Protein AF-A0A1T3CTQ3-F1 (afdb_monomer)

Solvent-accessible surface area (backbone atoms only — not comparable to full-atom values): 23761 Å² total; per-residue (Å²): 130,78,81,72,56,70,79,65,63,74,86,62,60,72,71,59,50,49,34,47,50,25,40,52,52,18,45,49,49,61,48,54,61,49,66,77,73,59,83,94,60,92,68,54,88,71,46,54,59,54,56,43,51,60,68,65,69,74,78,59,63,72,21,53,54,30,36,53,59,25,58,77,50,57,86,75,56,62,93,43,74,68,42,28,51,45,26,40,49,53,12,49,45,27,27,57,57,55,32,58,72,65,11,47,59,25,38,38,53,17,25,46,44,48,45,56,50,54,77,74,42,88,84,63,97,47,92,85,40,71,66,48,58,51,51,46,52,49,49,58,50,44,40,49,55,52,49,62,48,27,80,74,66,77,50,79,82,61,55,46,77,77,56,86,64,99,60,96,67,75,78,80,62,74,74,77,76,56,89,66,85,86,81,94,80,80,92,84,84,86,90,85,70,90,74,72,56,71,69,57,54,51,51,51,52,49,54,51,46,52,52,53,50,52,52,50,57,52,46,59,60,48,48,56,49,42,63,66,61,54,71,71,34,68,72,56,49,67,75,38,50,70,58,48,53,55,48,30,55,51,48,48,52,50,53,52,52,55,55,73,71,44,55,82,93,46,46,61,50,90,85,85,42,44,89,47,72,70,20,32,51,51,52,52,53,52,48,53,49,49,26,57,51,21,41,66,40,32,52,48,62,70,73,51,60,85,83,43,96,58,36,82,74,36,45,64,48,18,44,47,22,49,52,37,24,54,48,44,40,67,58,62,66,53,90,68,79,49,65,57,42,53,57,45,52,53,51,35,53,49,25,45,50,52,51,52,52,33,56,69,71,33,87,92,45,78,62,87,65,46,68,60,52,44,53,50,46,52,52,56,52,60,45,53,28,83,70,30,78,74,61,52,60,55,51,62,54,53,53,52,50,49,57,51,54,54,58,79,75,108

InterPro domains:
  IPR007219 Xylanolytic transcriptional activator, regulatory domain [PF04082] (27-142)

pLDDT: mean 79.83, std 17.97, range [31.44, 97.94]

Mean predicted aligned error: 9.78 Å

Sequence (410 aa):
MLLNFWSFLNGQPMQIRLILTMLACALANTVKQVGESFEYSNPSPGSYNQILYDASGMNCIPGDAFYLAAKKRLGLLDVTLTSVQCFFLAGLYEVCRLRPTNAWVHYSQACSRLQFILSHRNVRDDSLDTEFHVLERLYFSCCRT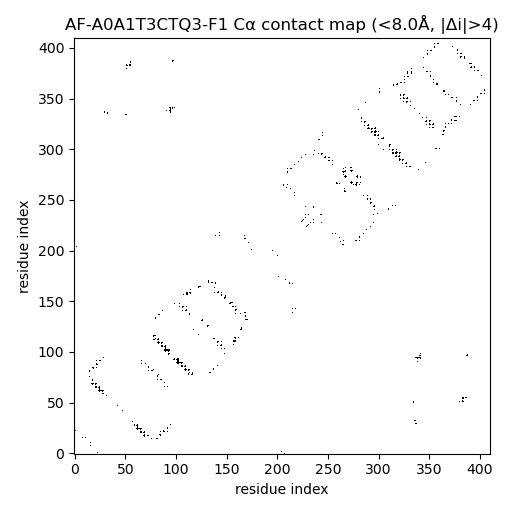ERDLREELDLPPAGITSLHFPREFPSLPSWTSFHGSVNENSSNTNSNWQILPSSVIQQQEEHSWYYYLACIALRKKADSINDLLYEPGEHVWLANIEHVMAQAILQEHELDQWRTILPKTLEFDADDGAPEDLAFILECRQLQWRQISYRPLLYYVLHKPDTDPYFDRVLPLAQKCLQYCALTIKRLTRPHYYEATWFSYRAISTATLLILAAQLRGPLLYVHNWQALVSLSLRVLAARTARAAYIDQARPVLETLLKHVTKDHE

Nearest PDB structures (foldseek):
  6rm7-assembly1_A-2  TM=2.698E-01  e=3.248E+00  Homo sapiens
  6rl4-assembly1_A-2  TM=2.763E-01  e=4.366E+00  Homo sapiens
  7ors-assembly1_A-2  TM=3.032E-01  e=5.393E+00  Homo sapiens
  7biy-assembly1_A  TM=2.641E-01  e=4.555E+00  Homo sapiens
  8arr-assembly1_A  TM=2.474E-01  e=6.122E+00  Homo sapiens

Foldseek 3Di:
DLLPLPVPLPPDDPLLNLLLVLLSQLVVLLVVVQVVLDDDDDDDPVVLVVSLQVLLPDDSPSSVVSLVVSVVCLVVDDLDLSNLVSLQSNLQSCLLLVNNVSSLVSLLVSLLSLVVVVVPDPDDPDVPDPVNLSSQLSLLSSVLSQVVSCVPPVDDRSCSVVDDHPDLFRDDDCVVVPPDDDDPDDDDDDDDDPDDPPVVSSVVVVLVVLLSRLSSVLSVLLVVLCVPPPVVDLVVCVVPVVVLLVQLVVSLVVLVVSQVPRPPSLHADPVVGDPDDSNLVSSLSSLLSNLSSLVSLLVCQLPDDCPDPCNVVSLVSNLSSLVSLLVLLVSLSPDDRGSCVSVSLVSNLVSLVSLLSQLVSHDSHDDPPNVVSLVSSLVSLVSCCSSPVVSVVSNVVSVVSSVVSVVVVD

Secondary structure (DSSP, 8-state):
--GGGTGGGSSS-HHHHHHHHHHHHHHHHHHHHHHTT-------TTHHHHHHHHTT----HHHHHHHHHHHHHHTT--SSHHHHHHHHHHHHHHHHTT-HHHHHHHHHHHHHHHHHHHHHS-----TT-HHHHHHHHHHHHHHHHHHHHHHHHTPPP-SGGGSPPS-SSPPPPGGGG--S----------SSS----HHHHHHHHHHHHHHHHHHHHHHHHHHHHHHHHTSS-HHHHHTTHHHHHHHHHHHHHHHHHHHHTS-GGG--BTTTB-SSHHHHHHHHHHHHHHHHHHHHHHHHHHHS-TTSTTHHHHHHHHHHHHHHHHHHHHHHTS---STTHHHHHHHHHHHHHHHHHHHHH-TTS--TTHHHHHHHHHHHHHHHGGG-TTGGGHHHHHHHHHHHHHHTT-

Structure (mmCIF, N/CA/C/O backbone):
data_AF-A0A1T3CTQ3-F1
#
_entry.id   AF-A0A1T3CTQ3-F1
#
loop_
_atom_site.group_PDB
_atom_site.id
_atom_site.type_symbol
_atom_site.label_atom_id
_atom_site.label_alt_id
_atom_site.label_comp_id
_atom_site.label_asym_id
_atom_site.label_entity_id
_atom_site.label_seq_id
_atom_site.pdbx_PDB_ins_code
_atom_site.Cartn_x
_atom_site.Cartn_y
_atom_site.Cartn_z
_atom_site.occupancy
_atom_site.B_iso_or_equiv
_atom_site.auth_seq_id
_atom_site.auth_comp_id
_atom_site.auth_asym_id
_atom_site.auth_atom_id
_atom_site.pdbx_PDB_model_num
ATOM 1 N N . MET A 1 1 ? 13.578 7.570 -10.257 1.00 31.44 1 MET A N 1
ATOM 2 C CA . MET A 1 1 ? 13.568 6.554 -11.344 1.00 31.44 1 MET A CA 1
ATOM 3 C C . MET A 1 1 ? 13.589 7.163 -12.758 1.00 31.44 1 MET A C 1
ATOM 5 O O . MET A 1 1 ? 14.104 6.513 -13.654 1.00 31.44 1 MET A O 1
ATOM 9 N N . LEU A 1 2 ? 13.103 8.397 -12.976 1.00 31.91 2 LEU A N 1
ATOM 10 C CA . LEU A 1 2 ? 13.045 9.034 -14.308 1.00 31.91 2 LEU A CA 1
ATOM 11 C C . LEU A 1 2 ? 14.339 9.743 -14.776 1.00 31.91 2 LEU A C 1
ATOM 13 O O . LEU A 1 2 ? 14.434 10.069 -15.951 1.00 31.91 2 LEU A O 1
ATOM 17 N N . LEU A 1 3 ? 15.335 9.973 -13.909 1.00 34.88 3 LEU A N 1
ATOM 18 C CA . LEU A 1 3 ? 16.540 10.754 -14.262 1.00 34.88 3 LEU A CA 1
ATOM 19 C C . LEU A 1 3 ? 17.653 9.934 -14.944 1.00 34.88 3 LEU A C 1
ATOM 21 O O . LEU A 1 3 ? 18.326 10.436 -15.836 1.00 34.88 3 LEU A O 1
ATOM 25 N N . ASN A 1 4 ? 17.727 8.624 -14.687 1.00 36.94 4 ASN A N 1
ATOM 26 C CA . ASN A 1 4 ? 18.652 7.706 -15.371 1.00 36.94 4 ASN A CA 1
ATOM 27 C C . ASN A 1 4 ? 18.228 7.353 -16.817 1.00 36.94 4 ASN A C 1
ATOM 29 O O . ASN A 1 4 ? 18.701 6.373 -17.371 1.00 36.94 4 ASN A O 1
ATOM 33 N N . PHE A 1 5 ? 17.308 8.091 -17.446 1.00 41.53 5 PHE A N 1
ATOM 34 C CA . PHE A 1 5 ? 16.704 7.705 -18.731 1.00 41.53 5 PHE A CA 1
ATOM 35 C C . PHE A 1 5 ? 17.633 7.891 -19.942 1.00 41.53 5 PHE A C 1
ATOM 37 O O . PHE A 1 5 ? 17.505 7.184 -20.939 1.00 41.53 5 PHE A O 1
ATOM 44 N N . TRP A 1 6 ? 18.569 8.842 -19.869 1.00 37.41 6 TRP A N 1
ATOM 45 C CA . TRP A 1 6 ? 19.327 9.301 -21.038 1.00 37.41 6 TRP A CA 1
ATOM 46 C C . TRP A 1 6 ? 20.573 8.465 -21.350 1.00 37.41 6 TRP A C 1
ATOM 48 O O . TRP A 1 6 ? 20.892 8.281 -22.524 1.00 37.41 6 TRP A O 1
ATOM 58 N N . SER A 1 7 ? 21.238 7.887 -20.345 1.00 39.03 7 SER A N 1
ATOM 59 C CA . SER A 1 7 ? 22.427 7.043 -20.556 1.00 39.03 7 SER A CA 1
ATOM 60 C C . SER A 1 7 ? 22.100 5.695 -21.217 1.00 39.03 7 SER A C 1
ATOM 62 O O . SER A 1 7 ? 22.927 5.145 -21.940 1.00 39.03 7 SER A O 1
ATOM 64 N N . PHE A 1 8 ? 20.867 5.199 -21.057 1.00 44.62 8 PHE A N 1
ATOM 65 C CA . PHE A 1 8 ? 20.397 3.922 -21.615 1.00 44.62 8 PHE A CA 1
ATOM 66 C C . PHE A 1 8 ? 19.914 4.001 -23.062 1.00 44.62 8 PHE A C 1
ATOM 68 O O . PHE A 1 8 ? 19.671 2.973 -23.698 1.00 44.62 8 PHE A O 1
ATOM 75 N N . LEU A 1 9 ? 19.777 5.211 -23.608 1.00 41.78 9 LEU A N 1
ATOM 76 C CA . LEU A 1 9 ? 19.349 5.377 -24.985 1.00 41.78 9 LEU A CA 1
ATOM 77 C C . LEU A 1 9 ? 20.431 4.968 -25.979 1.00 41.78 9 LEU A C 1
ATOM 79 O O . LEU A 1 9 ? 20.080 4.874 -27.132 1.00 41.78 9 LEU A O 1
ATOM 83 N N . ASN A 1 10 ? 21.684 4.673 -25.624 1.00 36.12 10 ASN A N 1
ATOM 84 C CA . ASN A 1 10 ? 22.694 4.232 -26.597 1.00 36.12 10 ASN A CA 1
ATOM 85 C C . ASN A 1 10 ? 22.778 2.695 -26.671 1.00 36.12 10 ASN A C 1
ATOM 87 O O . ASN A 1 10 ? 23.268 2.050 -25.757 1.00 36.12 10 ASN A O 1
ATOM 91 N N . GLY A 1 11 ? 22.292 2.104 -27.771 1.00 47.72 11 GLY A N 1
ATOM 92 C CA . GLY A 1 11 ? 22.435 0.671 -28.102 1.00 47.72 11 GLY A CA 1
ATOM 93 C C . GLY A 1 11 ? 21.138 -0.084 -28.433 1.00 47.72 11 GLY A C 1
ATOM 94 O O . GLY A 1 11 ? 21.189 -1.129 -29.066 1.00 47.72 11 GLY A O 1
ATOM 95 N N . GLN A 1 12 ? 19.963 0.454 -28.088 1.00 55.38 12 GLN A N 1
ATOM 96 C CA . GLN A 1 12 ? 18.676 -0.246 -28.275 1.00 55.38 12 GLN A CA 1
ATOM 97 C C . GLN A 1 12 ? 18.066 -0.071 -29.685 1.00 55.38 12 GLN A C 1
ATOM 99 O O . GLN A 1 12 ? 18.317 0.972 -30.304 1.00 55.38 12 GLN A O 1
ATOM 104 N N . PRO A 1 13 ? 17.214 -1.002 -30.172 1.00 66.50 13 PRO A N 1
ATOM 105 C CA . PRO A 1 13 ? 16.439 -0.827 -31.403 1.00 66.50 13 PRO A CA 1
ATOM 106 C C . PRO A 1 13 ? 15.577 0.441 -31.348 1.00 66.50 13 PRO A C 1
ATOM 108 O O . PRO A 1 13 ? 14.953 0.737 -30.325 1.00 66.50 13 PRO A O 1
ATOM 111 N N . MET A 1 14 ? 15.498 1.181 -32.459 1.00 66.75 14 MET A N 1
ATOM 112 C CA . MET A 1 14 ? 14.816 2.486 -32.538 1.00 66.75 14 MET A CA 1
ATOM 113 C C . MET A 1 14 ? 13.367 2.447 -32.019 1.00 66.75 14 MET A C 1
ATOM 115 O O . MET A 1 14 ? 12.919 3.383 -31.359 1.00 66.75 14 MET A O 1
ATOM 119 N N . GLN A 1 15 ? 12.646 1.348 -32.265 1.00 69.00 15 GLN A N 1
ATOM 120 C CA . GLN A 1 15 ? 11.263 1.179 -31.813 1.00 69.00 15 GLN A CA 1
ATOM 121 C C . GLN A 1 15 ? 11.132 1.096 -30.285 1.00 69.00 15 GLN A C 1
ATOM 123 O O . GLN A 1 15 ? 10.193 1.660 -29.727 1.00 69.00 15 GLN A O 1
ATOM 128 N N . ILE A 1 16 ? 12.077 0.451 -29.598 1.00 76.31 16 ILE A N 1
ATOM 129 C CA . ILE A 1 16 ? 12.040 0.282 -28.138 1.00 76.31 16 ILE A CA 1
ATOM 130 C C . ILE A 1 16 ? 12.377 1.602 -27.437 1.00 76.31 16 ILE A C 1
ATOM 132 O O . ILE A 1 16 ? 11.674 2.006 -26.510 1.00 76.31 16 ILE A O 1
ATOM 136 N N . ARG A 1 17 ? 13.393 2.326 -27.934 1.00 78.81 17 ARG A N 1
ATOM 137 C CA . ARG A 1 17 ? 13.722 3.678 -27.444 1.00 78.81 17 ARG A CA 1
ATOM 138 C C . ARG A 1 17 ? 12.520 4.607 -27.540 1.00 78.81 17 ARG A C 1
ATOM 140 O O . ARG A 1 17 ? 12.223 5.335 -26.603 1.00 78.81 17 ARG A O 1
ATOM 147 N N . LEU A 1 18 ? 11.799 4.535 -28.656 1.00 86.81 18 LEU A N 1
ATOM 148 C CA . LEU A 1 18 ? 10.618 5.350 -28.880 1.00 86.81 18 LEU A CA 1
ATOM 149 C C . LEU A 1 18 ? 9.502 5.049 -27.860 1.00 86.81 18 LEU A C 1
ATOM 151 O O . LEU A 1 18 ? 8.894 5.985 -27.346 1.00 86.81 18 LEU A O 1
ATOM 155 N N . ILE A 1 19 ? 9.243 3.775 -27.536 1.00 89.50 19 ILE A N 1
ATOM 156 C CA . ILE A 1 19 ? 8.236 3.390 -26.527 1.00 89.50 19 ILE A CA 1
ATOM 157 C C . ILE A 1 19 ? 8.610 3.944 -25.153 1.00 89.50 19 ILE A C 1
ATOM 159 O O . ILE A 1 19 ? 7.771 4.559 -24.495 1.00 89.50 19 ILE A O 1
ATOM 163 N N . LEU A 1 20 ? 9.867 3.769 -24.743 1.00 89.62 20 LEU A N 1
ATOM 164 C CA . LEU A 1 20 ? 10.378 4.313 -23.490 1.00 89.62 20 LEU A CA 1
ATOM 165 C C . LEU A 1 20 ? 10.198 5.833 -23.426 1.00 89.62 20 LEU A C 1
ATOM 167 O O . LEU A 1 20 ? 9.625 6.335 -22.461 1.00 89.62 20 LEU A O 1
ATOM 171 N N . THR A 1 21 ? 10.604 6.561 -24.468 1.00 89.75 21 THR A N 1
ATOM 172 C CA . THR A 1 21 ? 10.436 8.019 -24.524 1.00 89.75 21 THR A CA 1
ATOM 173 C C . THR A 1 21 ? 8.969 8.424 -24.407 1.00 89.75 21 THR A C 1
ATOM 175 O O . THR A 1 21 ? 8.650 9.318 -23.630 1.00 89.75 21 THR A O 1
ATOM 178 N N . MET A 1 22 ? 8.054 7.746 -25.107 1.00 91.88 22 MET A N 1
ATOM 179 C CA . MET A 1 22 ? 6.619 8.027 -24.988 1.00 91.88 22 MET A CA 1
ATOM 180 C C . MET A 1 22 ? 6.099 7.794 -23.560 1.00 91.88 22 MET A C 1
ATOM 182 O O . MET A 1 22 ? 5.353 8.623 -23.045 1.00 91.88 22 MET A O 1
ATOM 186 N N . LEU A 1 23 ? 6.503 6.705 -22.898 1.00 93.44 23 LEU A N 1
ATOM 187 C CA . LEU A 1 23 ? 6.109 6.424 -21.511 1.00 93.44 23 LEU A CA 1
ATOM 188 C C . LEU A 1 23 ? 6.676 7.461 -20.534 1.00 93.44 23 LEU A C 1
ATOM 190 O O . LEU A 1 23 ? 5.953 7.932 -19.658 1.00 93.44 23 LEU A O 1
ATOM 194 N N . ALA A 1 24 ? 7.934 7.869 -20.711 1.00 89.94 24 ALA A N 1
ATOM 195 C CA . ALA A 1 24 ? 8.542 8.933 -19.918 1.00 89.94 24 ALA A CA 1
ATOM 196 C C . ALA A 1 24 ? 7.829 10.275 -20.123 1.00 89.94 24 ALA A C 1
ATOM 198 O O . ALA A 1 24 ? 7.514 10.945 -19.144 1.00 89.94 24 ALA A O 1
ATOM 199 N N . CYS A 1 25 ? 7.501 10.647 -21.365 1.00 88.81 25 CYS A N 1
ATOM 200 C CA . CYS A 1 25 ? 6.713 11.845 -21.655 1.00 88.81 25 CYS A CA 1
ATOM 201 C C . CYS A 1 25 ? 5.321 11.774 -21.015 1.00 88.81 25 CYS A C 1
ATOM 203 O O . CYS A 1 25 ? 4.855 12.762 -20.448 1.00 88.81 25 CYS A O 1
ATOM 205 N N . ALA A 1 26 ? 4.664 10.613 -21.068 1.00 89.62 26 ALA A N 1
ATOM 206 C CA . ALA A 1 26 ? 3.365 10.412 -20.442 1.00 89.62 26 ALA A CA 1
ATOM 207 C C . ALA A 1 26 ? 3.435 10.626 -18.920 1.00 89.62 26 ALA A C 1
ATOM 209 O O . ALA A 1 26 ? 2.650 11.401 -18.375 1.00 89.62 26 ALA A O 1
ATOM 210 N N . LEU A 1 27 ? 4.418 10.016 -18.251 1.00 87.31 27 LEU A N 1
ATOM 211 C CA . LEU A 1 27 ? 4.659 10.181 -16.814 1.00 87.31 27 LEU A CA 1
ATOM 212 C C . LEU A 1 27 ? 5.064 11.617 -16.450 1.00 87.31 27 LEU A C 1
ATOM 214 O O . LEU A 1 27 ? 4.530 12.180 -15.498 1.00 87.31 27 LEU A O 1
ATOM 218 N N . ALA A 1 28 ? 5.934 12.259 -17.226 1.00 82.75 28 ALA A N 1
ATOM 219 C CA . ALA A 1 28 ? 6.339 13.642 -16.983 1.00 82.75 28 ALA A CA 1
ATOM 220 C C . ALA A 1 28 ? 5.144 14.610 -17.021 1.00 82.75 28 ALA A C 1
ATOM 222 O O . ALA A 1 28 ? 5.065 15.514 -16.195 1.00 82.75 28 ALA A O 1
ATOM 223 N N . ASN A 1 29 ? 4.171 14.387 -17.913 1.00 80.38 29 ASN A N 1
ATOM 224 C CA . ASN A 1 29 ? 2.935 15.176 -17.944 1.00 80.38 29 ASN A CA 1
ATOM 225 C C . ASN A 1 29 ? 2.056 14.941 -16.707 1.00 80.38 29 ASN A C 1
ATOM 227 O O . ASN A 1 29 ? 1.391 15.872 -16.261 1.00 80.38 29 ASN A O 1
ATOM 231 N N . THR A 1 30 ? 2.084 13.737 -16.123 1.00 72.06 30 THR A N 1
ATOM 232 C CA . THR A 1 30 ? 1.388 13.491 -14.851 1.00 72.06 30 THR A CA 1
ATOM 233 C C . THR A 1 30 ? 2.043 14.222 -13.684 1.00 72.06 30 THR A C 1
ATOM 235 O O . THR A 1 30 ? 1.312 14.716 -12.839 1.00 72.06 30 THR A O 1
ATOM 238 N N . VAL A 1 31 ? 3.379 14.348 -13.666 1.00 65.81 31 VAL A N 1
ATOM 239 C CA . VAL A 1 31 ? 4.150 14.999 -12.587 1.00 65.81 31 VAL A CA 1
ATOM 240 C C . VAL A 1 31 ? 4.173 16.527 -12.721 1.00 65.81 31 VAL A C 1
ATOM 242 O O . VAL A 1 31 ? 4.012 17.228 -11.729 1.00 65.81 31 VAL A O 1
ATOM 245 N N . LYS A 1 32 ? 4.325 17.077 -13.935 1.00 57.69 32 LYS A N 1
ATOM 246 C CA . LYS A 1 32 ? 4.406 18.533 -14.165 1.00 57.69 32 LYS A CA 1
ATOM 247 C C . LYS A 1 32 ? 3.155 19.274 -13.683 1.00 57.69 32 LYS A C 1
ATOM 249 O O . LYS A 1 32 ? 3.262 20.329 -13.071 1.00 57.69 32 LYS A O 1
ATOM 254 N N . GLN A 1 33 ? 1.981 18.686 -13.896 1.00 51.91 33 GLN A N 1
ATOM 255 C CA . GLN A 1 33 ? 0.721 19.254 -13.413 1.00 51.91 33 GLN A CA 1
ATOM 256 C C . GLN A 1 33 ? 0.652 19.313 -11.876 1.00 51.91 33 GLN A C 1
ATOM 258 O O . GLN A 1 33 ? -0.043 20.161 -11.327 1.00 51.91 33 GLN A O 1
ATOM 263 N N . VAL A 1 34 ? 1.389 18.450 -11.171 1.00 49.81 34 VAL A N 1
ATOM 264 C CA . VAL A 1 34 ? 1.440 18.434 -9.700 1.00 49.81 34 VAL A CA 1
ATOM 265 C C . VAL A 1 34 ? 2.203 19.641 -9.167 1.00 49.81 34 VAL A C 1
ATOM 267 O O . VAL A 1 34 ? 1.721 20.294 -8.248 1.00 49.81 34 VAL A O 1
ATOM 270 N N . GLY A 1 35 ? 3.349 19.961 -9.776 1.00 46.53 35 GLY A N 1
ATOM 271 C CA . GLY A 1 35 ? 4.222 21.051 -9.332 1.00 46.53 35 GLY A CA 1
ATOM 272 C C . GLY A 1 35 ? 3.670 22.455 -9.598 1.00 46.53 35 GLY A C 1
ATOM 273 O O . GLY A 1 35 ? 3.949 23.367 -8.834 1.00 46.53 35 GLY A O 1
ATOM 274 N N . GLU A 1 36 ? 2.859 22.638 -10.643 1.00 42.56 36 GLU A N 1
ATOM 275 C CA . GLU A 1 36 ? 2.259 23.944 -10.974 1.00 42.56 36 GLU A CA 1
ATOM 276 C C . GLU A 1 36 ? 1.028 24.286 -10.108 1.00 42.56 36 GLU A C 1
ATOM 278 O O . GLU A 1 36 ? 0.597 25.435 -10.090 1.00 42.56 36 GLU A O 1
ATOM 283 N N . SER A 1 37 ? 0.459 23.317 -9.377 1.00 41.16 37 SER A N 1
ATOM 284 C CA . SER A 1 37 ? -0.823 23.489 -8.669 1.00 41.16 37 SER A CA 1
ATOM 285 C C . SER A 1 37 ? -0.699 23.879 -7.185 1.00 41.16 37 SER A C 1
ATOM 287 O O . SER A 1 37 ? -1.722 24.128 -6.551 1.00 41.16 37 SER A O 1
ATOM 289 N N . PHE A 1 38 ? 0.508 23.910 -6.601 1.00 43.34 38 PHE A N 1
ATOM 290 C CA . PHE A 1 38 ? 0.686 24.106 -5.153 1.00 43.34 38 PHE A CA 1
ATOM 291 C C . PHE A 1 38 ? 1.871 25.013 -4.798 1.00 43.34 38 PHE A C 1
ATOM 293 O O . PHE A 1 38 ? 3.014 24.570 -4.752 1.00 43.34 38 PHE A O 1
ATOM 300 N N . GLU A 1 39 ? 1.583 26.267 -4.437 1.00 37.97 39 GLU A N 1
ATOM 301 C CA . GLU A 1 39 ? 2.447 27.040 -3.538 1.00 37.97 39 GLU A CA 1
ATOM 302 C C . GLU A 1 39 ? 2.137 26.620 -2.090 1.00 37.97 39 GLU A C 1
ATOM 304 O O . GLU A 1 39 ? 0.998 26.711 -1.623 1.00 37.97 39 GLU A O 1
ATOM 309 N N . TYR A 1 40 ? 3.145 26.101 -1.382 1.00 41.94 40 TYR A N 1
ATOM 310 C CA . TYR A 1 40 ? 3.016 25.567 -0.025 1.00 41.94 40 TYR A CA 1
ATOM 311 C C . TYR A 1 40 ? 2.646 26.672 0.973 1.00 41.94 40 TYR A C 1
ATOM 313 O O . TYR A 1 40 ? 3.491 27.419 1.456 1.00 41.94 40 TYR A O 1
ATOM 321 N N . SER A 1 41 ? 1.369 26.746 1.330 1.00 34.53 41 SER A N 1
ATOM 322 C CA . SER A 1 41 ? 0.894 27.436 2.530 1.00 34.53 41 SER A CA 1
ATOM 323 C C . SER A 1 41 ? -0.013 26.484 3.297 1.00 34.53 41 SER A C 1
ATOM 325 O O . SER A 1 41 ? -0.917 25.904 2.701 1.00 34.53 41 SER A O 1
ATOM 327 N N . ASN A 1 42 ? 0.219 26.314 4.605 1.00 38.81 42 ASN A N 1
ATOM 328 C CA . ASN A 1 42 ? -0.625 25.507 5.495 1.00 38.81 42 ASN A CA 1
ATOM 329 C C . ASN A 1 42 ? -2.106 25.905 5.320 1.00 38.81 42 ASN A C 1
ATOM 331 O O . ASN A 1 42 ? -2.487 27.004 5.733 1.00 38.81 42 ASN A O 1
ATOM 335 N N . PRO A 1 43 ? -2.956 25.065 4.700 1.00 41.66 43 PRO A N 1
ATOM 336 C CA . PRO A 1 43 ? -4.290 25.502 4.333 1.00 41.66 43 PRO A CA 1
ATOM 337 C C . PRO A 1 43 ? -5.214 25.486 5.553 1.00 41.66 43 PRO A C 1
ATOM 339 O O . PRO A 1 43 ? -5.316 24.498 6.284 1.00 41.66 43 PRO A O 1
ATOM 342 N N . SER A 1 44 ? -5.935 26.591 5.751 1.00 39.41 44 SER A N 1
ATOM 343 C CA . SER A 1 44 ? -7.076 26.660 6.665 1.00 39.41 44 SER A CA 1
ATOM 344 C C . SER A 1 44 ? -8.224 25.755 6.169 1.00 39.41 44 SER A C 1
ATOM 346 O O . SER A 1 44 ? -8.278 25.434 4.979 1.00 39.41 44 SER A O 1
ATOM 348 N N . PRO A 1 45 ? -9.189 25.357 7.024 1.00 41.47 45 PRO A N 1
ATOM 349 C CA . PRO A 1 45 ? -10.315 24.486 6.652 1.00 41.47 45 PRO A CA 1
ATOM 350 C C . PRO A 1 45 ? -11.101 24.916 5.395 1.00 41.47 45 PRO A C 1
ATOM 352 O O . PRO A 1 45 ? -11.658 24.060 4.708 1.00 41.47 45 PRO A O 1
ATOM 355 N N . GLY A 1 46 ? -11.127 26.218 5.077 1.00 39.94 46 GLY A N 1
ATOM 356 C CA . GLY A 1 46 ? -11.752 26.770 3.867 1.00 39.94 46 GLY A CA 1
ATOM 357 C C . GLY A 1 46 ? -10.911 26.626 2.590 1.00 39.94 46 GLY A C 1
ATOM 358 O O . GLY A 1 46 ? -11.476 26.479 1.511 1.00 39.94 46 GLY A O 1
ATOM 359 N N . SER A 1 47 ? -9.581 26.577 2.707 1.00 45.28 47 SER A N 1
ATOM 360 C CA . SER A 1 47 ? -8.654 26.413 1.576 1.00 45.28 47 SER A CA 1
ATOM 361 C C . SER A 1 47 ? -8.706 24.997 0.976 1.00 45.28 47 SER A C 1
ATOM 363 O O . SER A 1 47 ? -8.551 24.820 -0.231 1.00 45.28 47 SER A O 1
ATOM 365 N N . TYR A 1 48 ? -9.081 23.987 1.774 1.00 45.34 48 TYR A N 1
ATOM 366 C CA . TYR A 1 48 ? -9.314 22.626 1.272 1.00 45.34 48 TYR A CA 1
ATOM 367 C C . TYR A 1 48 ? -10.380 22.579 0.169 1.00 45.34 48 TYR A C 1
ATOM 369 O O . TYR A 1 48 ? -10.206 21.842 -0.793 1.00 45.34 48 TYR A O 1
ATOM 377 N N . ASN A 1 49 ? -11.454 23.372 0.260 1.00 41.16 49 ASN A N 1
ATOM 378 C CA . ASN A 1 49 ? -12.513 23.366 -0.755 1.00 41.16 49 ASN A CA 1
ATOM 379 C C . ASN A 1 49 ? -12.036 23.951 -2.097 1.00 41.16 49 ASN A C 1
ATOM 381 O O . ASN A 1 49 ? -12.421 23.436 -3.141 1.00 41.16 49 ASN A O 1
ATOM 385 N N . GLN A 1 50 ? -11.178 2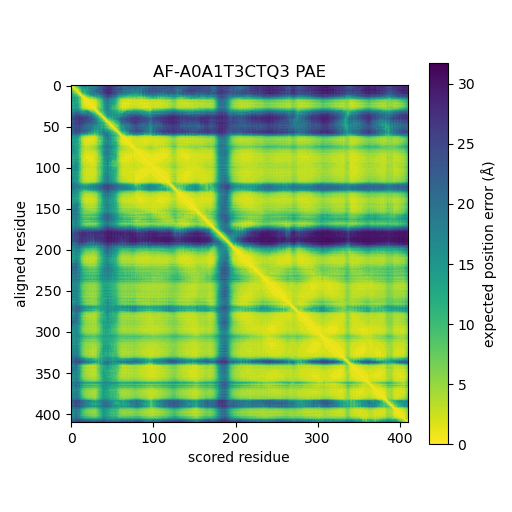4.977 -2.067 1.00 42.38 50 GLN A N 1
ATOM 386 C CA . GLN A 1 50 ? -10.587 25.593 -3.262 1.00 42.38 50 GLN A CA 1
ATOM 387 C C . GLN A 1 50 ? -9.646 24.606 -3.971 1.00 42.38 50 GLN A C 1
ATOM 389 O O . GLN A 1 50 ? -9.782 24.330 -5.158 1.00 42.38 50 GLN A O 1
ATOM 394 N N . ILE A 1 51 ? -8.765 23.975 -3.195 1.00 47.16 51 ILE A N 1
ATOM 395 C CA . ILE A 1 51 ? -7.790 22.998 -3.680 1.00 47.16 51 ILE A CA 1
ATOM 396 C C . ILE A 1 51 ? -8.459 21.746 -4.277 1.00 47.16 51 ILE A C 1
ATOM 398 O O . ILE A 1 51 ? -8.005 21.180 -5.274 1.00 47.16 51 ILE A O 1
ATOM 402 N N . LEU A 1 52 ? -9.535 21.279 -3.642 1.00 43.78 52 LEU A N 1
ATOM 403 C CA . LEU A 1 52 ? -10.321 20.139 -4.113 1.00 43.78 52 LEU A CA 1
ATOM 404 C C . LEU A 1 52 ? -11.068 20.457 -5.421 1.00 43.78 52 LEU A C 1
ATOM 406 O O . LEU A 1 52 ? -11.345 19.538 -6.189 1.00 43.78 52 LEU A O 1
ATOM 410 N N . TYR A 1 53 ? -11.361 21.734 -5.688 1.00 41.81 53 TYR A N 1
ATOM 411 C CA . TYR A 1 53 ? -12.010 22.195 -6.913 1.00 41.81 53 TYR A CA 1
ATOM 412 C C . TYR A 1 53 ? -11.024 22.249 -8.092 1.00 41.81 53 TYR A C 1
ATOM 414 O O . TYR A 1 53 ? -11.307 21.673 -9.143 1.00 41.81 53 TYR A O 1
ATOM 422 N N . ASP A 1 54 ? -9.826 22.811 -7.906 1.00 42.50 54 ASP A N 1
ATOM 423 C CA . ASP A 1 54 ? -8.798 22.897 -8.963 1.00 42.50 54 ASP A CA 1
ATOM 424 C C . ASP A 1 54 ? -8.307 21.508 -9.423 1.00 42.50 54 ASP A C 1
ATOM 426 O O . ASP A 1 54 ? -8.102 21.250 -10.611 1.00 42.50 54 ASP A O 1
ATOM 430 N N . ALA A 1 55 ? -8.255 20.549 -8.495 1.00 43.56 55 ALA A N 1
ATOM 431 C CA . ALA A 1 55 ? -7.945 19.140 -8.742 1.00 43.56 55 ALA A CA 1
ATOM 432 C C . ALA A 1 55 ? -8.843 18.432 -9.773 1.00 43.56 55 ALA A C 1
ATOM 434 O O . ALA A 1 55 ? -8.420 17.452 -10.408 1.00 43.56 55 ALA A O 1
ATOM 435 N N . SER A 1 56 ? -10.096 18.884 -9.887 1.00 42.34 56 SER A N 1
ATOM 436 C CA . SER A 1 56 ? -11.130 18.295 -10.741 1.00 42.34 56 SER A CA 1
ATOM 437 C C . SER A 1 56 ? -11.042 18.763 -12.202 1.00 42.34 56 SER A C 1
ATOM 439 O O . SER A 1 56 ? -11.596 18.107 -13.082 1.00 42.34 56 SER A O 1
ATOM 441 N N . GLY A 1 57 ? -10.286 19.837 -12.478 1.00 44.44 57 GLY A N 1
ATOM 442 C CA . GLY A 1 57 ? -10.138 20.448 -13.806 1.00 44.44 57 GLY A CA 1
ATOM 443 C C . GLY A 1 57 ? -8.902 20.023 -14.618 1.00 44.44 57 GLY A C 1
ATOM 444 O O . GLY A 1 57 ? -8.739 20.469 -15.755 1.00 44.44 57 GLY A O 1
ATOM 445 N N . MET A 1 58 ? -8.013 19.175 -14.084 1.00 51.94 58 MET A N 1
ATOM 446 C CA . MET A 1 58 ? -6.757 18.810 -14.764 1.00 51.94 58 MET A CA 1
ATOM 447 C C . MET A 1 58 ? -6.957 17.814 -15.920 1.00 51.94 58 MET A C 1
ATOM 449 O O . MET A 1 58 ? -6.979 16.595 -15.739 1.00 51.94 58 MET A O 1
ATOM 453 N N . ASN A 1 59 ? -7.017 18.343 -17.141 1.00 56.62 59 ASN A N 1
ATOM 454 C CA . ASN A 1 59 ? -6.966 17.577 -18.385 1.00 56.62 59 ASN A CA 1
ATOM 455 C C . ASN A 1 59 ? -5.521 17.134 -18.698 1.00 56.62 59 ASN A C 1
ATOM 457 O O . ASN A 1 59 ? -4.660 17.958 -19.004 1.00 56.62 59 ASN A O 1
ATOM 461 N N . CYS A 1 60 ? -5.241 15.826 -18.680 1.00 63.12 60 CYS A N 1
ATOM 462 C CA . CYS A 1 60 ? -3.914 15.257 -18.987 1.00 63.12 60 CYS A CA 1
ATOM 463 C C . CYS A 1 60 ? -3.785 14.801 -20.459 1.00 63.12 60 CYS A C 1
ATOM 465 O O . CYS A 1 60 ? -3.090 13.833 -20.770 1.00 63.12 60 CYS A O 1
ATOM 467 N N . ILE A 1 61 ? -4.474 15.496 -21.375 1.00 68.94 61 ILE A N 1
ATOM 468 C CA . ILE A 1 61 ? -4.641 15.112 -22.791 1.00 68.94 61 ILE A CA 1
ATOM 469 C C . ILE A 1 61 ? -3.301 14.806 -23.493 1.00 68.94 61 ILE A C 1
ATOM 471 O O . ILE A 1 61 ? -3.221 13.774 -24.165 1.00 68.94 61 ILE A O 1
ATOM 475 N N . PRO A 1 62 ? -2.223 15.607 -23.324 1.00 77.50 62 PRO A N 1
ATOM 476 C CA . PRO A 1 62 ? -0.934 15.286 -23.941 1.00 77.50 62 PRO A CA 1
ATOM 477 C C . PRO A 1 62 ? -0.332 13.979 -23.406 1.00 77.50 62 PRO A C 1
ATOM 479 O O . PRO A 1 62 ? 0.170 13.165 -24.179 1.00 77.50 62 PRO A O 1
ATOM 482 N N . GLY A 1 63 ? -0.428 13.741 -22.094 1.00 84.62 63 GLY A N 1
ATOM 483 C CA . GLY A 1 63 ? 0.064 12.517 -21.463 1.00 84.62 63 GLY A CA 1
ATOM 484 C C . GLY A 1 63 ? -0.693 11.270 -21.925 1.00 84.62 63 GLY A C 1
ATOM 485 O O . GLY A 1 63 ? -0.069 10.248 -22.207 1.00 84.62 63 GLY A O 1
ATOM 486 N N . ASP A 1 64 ? -2.022 11.361 -22.052 1.00 88.00 64 ASP A N 1
ATOM 487 C CA . ASP A 1 64 ? -2.870 10.276 -22.570 1.00 88.00 64 ASP A CA 1
ATOM 488 C C . ASP A 1 64 ? -2.508 9.895 -24.010 1.00 88.00 64 ASP A C 1
ATOM 490 O O . ASP A 1 64 ? -2.445 8.710 -24.345 1.00 88.00 64 ASP A O 1
ATOM 494 N N . ALA A 1 65 ? -2.221 10.885 -24.861 1.00 90.19 65 ALA A N 1
ATOM 495 C CA . ALA A 1 65 ? -1.826 10.644 -26.245 1.00 90.19 65 ALA A CA 1
ATOM 496 C C . ALA A 1 65 ? -0.493 9.880 -26.340 1.00 90.19 65 ALA A C 1
ATOM 498 O O . ALA A 1 65 ? -0.403 8.888 -27.072 1.00 90.19 65 ALA A O 1
ATOM 499 N N . PHE A 1 66 ? 0.521 10.294 -25.568 1.00 92.19 66 PHE A N 1
ATOM 500 C CA . PHE A 1 66 ? 1.805 9.588 -25.506 1.00 92.19 66 PHE A CA 1
ATOM 501 C C . PHE A 1 66 ? 1.645 8.162 -24.975 1.00 92.19 66 PHE A C 1
ATOM 503 O O . PHE A 1 66 ? 2.158 7.217 -25.580 1.00 92.19 66 PHE A O 1
ATOM 510 N N . TYR A 1 67 ? 0.885 7.986 -23.892 1.00 94.12 67 TYR A N 1
ATOM 511 C CA . TYR A 1 67 ? 0.641 6.666 -23.323 1.00 94.12 67 TYR A CA 1
ATOM 512 C C . TYR A 1 67 ? -0.091 5.744 -24.303 1.00 94.12 67 TYR A C 1
ATOM 514 O O . TYR A 1 67 ? 0.331 4.608 -24.510 1.00 94.12 67 TYR A O 1
ATOM 522 N N . LEU A 1 68 ? -1.143 6.226 -24.972 1.00 93.88 68 LEU A N 1
ATOM 523 C CA . LEU A 1 68 ? -1.887 5.433 -25.951 1.00 93.88 68 LEU A CA 1
ATOM 524 C C . LEU A 1 68 ? -0.996 5.002 -27.124 1.00 93.88 68 LEU A C 1
ATOM 526 O O . LEU A 1 68 ? -1.088 3.866 -27.598 1.00 93.88 68 LEU A O 1
ATOM 530 N N . ALA A 1 69 ? -0.117 5.892 -27.589 1.00 92.69 69 ALA A N 1
ATOM 531 C CA . ALA A 1 69 ? 0.840 5.577 -28.639 1.00 92.69 69 ALA A CA 1
ATOM 532 C C . ALA A 1 69 ? 1.871 4.523 -28.185 1.00 92.69 69 ALA A C 1
ATOM 534 O O . ALA A 1 69 ? 2.159 3.601 -28.955 1.00 92.69 69 ALA A O 1
ATOM 535 N N . ALA A 1 70 ? 2.369 4.597 -26.948 1.00 94.75 70 ALA A N 1
ATOM 536 C CA . ALA A 1 70 ? 3.240 3.570 -26.373 1.00 94.75 70 ALA A CA 1
ATOM 537 C C . ALA A 1 70 ? 2.510 2.225 -26.228 1.00 94.75 70 ALA A C 1
ATOM 539 O O . ALA A 1 70 ? 2.994 1.196 -26.701 1.00 94.75 70 ALA A O 1
ATOM 540 N N . LYS A 1 71 ? 1.302 2.238 -25.647 1.00 94.62 71 LYS A N 1
ATOM 541 C CA . LYS A 1 71 ? 0.489 1.049 -25.352 1.00 94.62 71 LYS A CA 1
ATOM 542 C C . LYS A 1 71 ? 0.198 0.213 -26.596 1.00 94.62 71 LYS A C 1
ATOM 544 O O . LYS A 1 71 ? 0.316 -1.007 -26.544 1.00 94.62 71 LYS A O 1
ATOM 549 N N . LYS A 1 72 ? -0.084 0.858 -27.737 1.00 93.19 72 LYS A N 1
ATOM 550 C CA . LYS A 1 72 ? -0.291 0.190 -29.040 1.00 93.19 72 LYS A CA 1
ATOM 551 C C . LYS A 1 72 ? 0.916 -0.625 -29.525 1.00 93.19 72 LYS A C 1
ATOM 553 O O . LYS A 1 72 ? 0.754 -1.467 -30.400 1.00 93.19 72 LYS A O 1
ATOM 558 N N . ARG A 1 73 ? 2.114 -0.363 -28.997 1.00 93.31 73 ARG A N 1
ATOM 559 C CA . ARG A 1 73 ? 3.373 -0.994 -29.421 1.00 93.31 73 ARG A CA 1
ATOM 560 C C . ARG A 1 73 ? 3.924 -1.993 -28.402 1.00 93.31 73 ARG A C 1
ATOM 562 O O . ARG A 1 73 ? 4.767 -2.802 -28.770 1.00 93.31 73 ARG A O 1
ATOM 569 N N . LEU A 1 74 ? 3.435 -1.982 -27.156 1.00 92.88 74 LEU A N 1
ATOM 570 C CA . LEU A 1 74 ? 3.921 -2.865 -26.083 1.00 92.88 74 LEU A CA 1
ATOM 571 C C . LEU A 1 74 ? 3.814 -4.356 -26.434 1.00 92.88 74 LEU A C 1
ATOM 573 O O . LEU A 1 74 ? 4.710 -5.125 -26.103 1.00 92.88 74 LEU A O 1
ATOM 577 N N . GLY A 1 75 ? 2.746 -4.761 -27.127 1.00 88.06 75 GLY A N 1
ATOM 578 C CA . GLY A 1 75 ? 2.508 -6.164 -27.489 1.00 88.06 75 GLY A CA 1
ATOM 579 C C . GLY A 1 75 ? 3.502 -6.750 -28.498 1.00 88.06 75 GLY A C 1
ATOM 580 O O . GLY A 1 75 ? 3.531 -7.961 -28.668 1.00 88.06 75 GLY A O 1
ATOM 581 N N . LEU A 1 76 ? 4.318 -5.913 -29.146 1.00 89.44 76 LEU A N 1
ATOM 582 C CA . LEU A 1 76 ? 5.318 -6.330 -30.136 1.00 89.44 76 LEU A CA 1
ATOM 583 C C . LEU A 1 76 ? 6.716 -6.528 -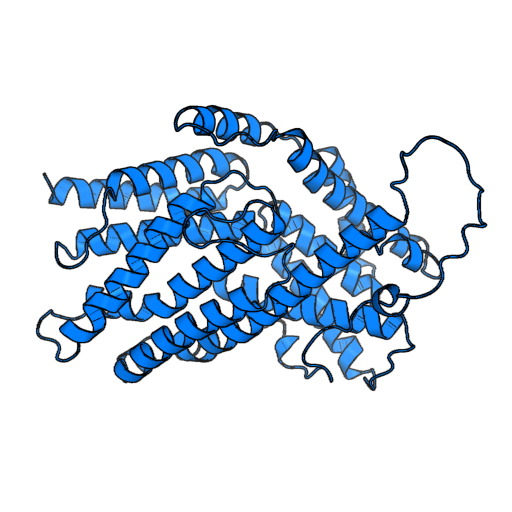29.527 1.00 89.44 76 LEU A C 1
ATOM 585 O O . LEU A 1 76 ? 7.668 -6.777 -30.257 1.00 89.44 76 LEU A O 1
ATOM 589 N N . LEU A 1 77 ? 6.865 -6.355 -28.210 1.00 91.31 77 LEU A N 1
ATOM 590 C CA . LEU A 1 77 ? 8.163 -6.416 -27.544 1.00 91.31 77 LEU A CA 1
ATOM 591 C C . LEU A 1 77 ? 8.584 -7.856 -27.228 1.00 91.31 77 LEU A C 1
ATOM 593 O O . LEU A 1 77 ? 7.893 -8.568 -26.487 1.00 91.31 77 LEU A O 1
ATOM 597 N N . ASP A 1 78 ? 9.780 -8.227 -27.683 1.00 91.88 78 ASP A N 1
ATOM 598 C CA . ASP A 1 78 ? 10.487 -9.441 -27.262 1.00 91.88 78 ASP A CA 1
ATOM 599 C C . ASP A 1 78 ? 10.819 -9.419 -25.766 1.00 91.88 78 ASP A C 1
ATOM 601 O O . ASP A 1 78 ? 10.796 -8.369 -25.117 1.00 91.88 78 ASP A O 1
ATOM 605 N N . VAL A 1 79 ? 11.118 -10.584 -25.188 1.00 92.69 79 VAL A N 1
ATOM 606 C CA . VAL A 1 79 ? 11.458 -10.708 -23.763 1.00 92.69 79 VAL A CA 1
ATOM 607 C C . VAL A 1 79 ? 12.879 -10.200 -23.515 1.00 92.69 79 VAL A C 1
ATOM 609 O O . VAL A 1 79 ? 13.856 -10.930 -23.627 1.00 92.69 79 VAL A O 1
ATOM 612 N N . THR A 1 80 ? 12.982 -8.919 -23.172 1.00 92.00 80 THR A N 1
ATOM 613 C CA . THR A 1 80 ? 14.236 -8.226 -22.829 1.00 92.00 80 THR A CA 1
ATOM 614 C C . THR A 1 80 ? 14.064 -7.387 -21.564 1.00 92.00 80 THR A C 1
ATOM 616 O O . THR A 1 80 ? 12.934 -7.033 -21.210 1.00 92.00 80 THR A O 1
ATOM 619 N N . LEU A 1 81 ? 15.156 -6.988 -20.901 1.00 91.44 81 LEU A N 1
ATOM 620 C CA . LEU A 1 81 ? 15.076 -6.056 -19.763 1.00 91.44 81 LEU A CA 1
ATOM 621 C C . LEU A 1 81 ? 14.389 -4.745 -20.139 1.00 91.44 81 LEU A C 1
ATOM 623 O O . LEU A 1 81 ? 13.607 -4.204 -19.362 1.00 91.44 81 LEU A O 1
ATOM 627 N N . THR A 1 82 ? 14.602 -4.265 -21.361 1.00 91.75 82 THR A N 1
ATOM 628 C CA . THR A 1 82 ? 13.946 -3.051 -21.841 1.00 91.75 82 THR A CA 1
ATOM 629 C C . THR A 1 82 ? 12.442 -3.242 -22.017 1.00 91.75 82 THR A C 1
ATOM 631 O O . THR A 1 82 ? 11.669 -2.330 -21.722 1.00 91.75 82 THR A O 1
ATOM 634 N N . SER A 1 83 ? 11.989 -4.439 -22.408 1.00 93.94 83 SER A N 1
ATOM 635 C CA . SER A 1 83 ? 10.558 -4.758 -22.394 1.00 93.94 83 SER A CA 1
ATOM 636 C C . SER A 1 83 ? 9.982 -4.739 -20.976 1.00 93.94 83 SER A C 1
ATOM 638 O O . SER A 1 83 ? 8.909 -4.173 -20.774 1.00 93.94 83 SER A O 1
ATOM 640 N N . VAL A 1 84 ? 10.719 -5.256 -19.982 1.00 95.62 84 VAL A N 1
ATOM 641 C CA . VAL A 1 84 ? 10.327 -5.201 -18.563 1.00 95.62 84 VAL A CA 1
ATOM 642 C C . VAL A 1 84 ? 10.198 -3.745 -18.108 1.00 95.62 84 VAL A C 1
ATOM 644 O O . VAL A 1 84 ? 9.182 -3.393 -17.516 1.00 95.62 84 VAL A O 1
ATOM 647 N N . GLN A 1 85 ? 11.153 -2.873 -18.457 1.00 94.81 85 GLN A N 1
ATOM 648 C CA . GLN A 1 85 ? 11.064 -1.429 -18.185 1.00 94.81 85 GLN A CA 1
ATOM 649 C C . GLN A 1 85 ? 9.812 -0.805 -18.813 1.00 94.81 85 GLN A C 1
ATOM 651 O O . GLN A 1 85 ? 9.106 -0.050 -18.148 1.00 94.81 85 GLN A O 1
ATOM 656 N N . CYS A 1 86 ? 9.507 -1.129 -20.074 1.00 95.88 86 CYS A N 1
ATOM 657 C CA . CYS A 1 86 ? 8.326 -0.602 -20.760 1.00 95.88 86 CYS A CA 1
ATOM 658 C C . CYS A 1 86 ? 7.026 -1.020 -20.059 1.00 95.88 86 CYS A C 1
ATOM 660 O O . CYS A 1 86 ? 6.160 -0.179 -19.818 1.00 95.88 86 CYS A O 1
ATOM 662 N N . PHE A 1 87 ? 6.890 -2.300 -19.700 1.00 96.88 87 PHE A N 1
ATOM 663 C CA . PHE A 1 87 ? 5.718 -2.786 -18.972 1.00 96.88 87 PHE A CA 1
ATOM 664 C C . PHE A 1 87 ? 5.625 -2.191 -17.567 1.00 96.88 87 PHE A C 1
ATOM 666 O O . PHE A 1 87 ? 4.550 -1.750 -17.170 1.00 96.88 87 PHE A O 1
ATOM 673 N N . PHE A 1 88 ? 6.742 -2.087 -16.848 1.00 95.94 88 PHE A N 1
ATOM 674 C CA . PHE A 1 88 ? 6.774 -1.471 -15.526 1.00 95.94 88 PHE A CA 1
ATOM 675 C C . PHE A 1 88 ? 6.323 -0.000 -15.569 1.00 95.94 88 PHE A C 1
ATOM 677 O O . PHE A 1 88 ? 5.427 0.399 -14.830 1.00 95.94 88 PHE A O 1
ATOM 684 N N . LEU A 1 89 ? 6.868 0.804 -16.488 1.00 95.00 89 LEU A N 1
ATOM 685 C CA . LEU A 1 89 ? 6.487 2.214 -16.645 1.00 95.00 89 LEU A CA 1
ATOM 686 C C . LEU A 1 89 ? 5.035 2.384 -17.116 1.00 95.00 89 LEU A C 1
ATOM 688 O O . LEU A 1 89 ? 4.367 3.335 -16.714 1.00 95.00 89 LEU A O 1
ATOM 692 N N . ALA A 1 90 ? 4.530 1.467 -17.946 1.00 95.88 90 ALA A N 1
ATOM 693 C CA . ALA A 1 90 ? 3.122 1.453 -18.331 1.00 95.88 90 ALA A CA 1
ATOM 694 C C . ALA A 1 90 ? 2.202 1.162 -17.133 1.00 95.88 90 ALA A C 1
ATOM 696 O O . ALA A 1 90 ? 1.156 1.798 -17.011 1.00 95.88 90 ALA A O 1
ATOM 697 N N . GLY A 1 91 ? 2.604 0.250 -16.242 1.00 94.75 91 GLY A N 1
ATOM 698 C CA . GLY A 1 91 ? 1.912 -0.006 -14.979 1.00 94.75 91 GLY A CA 1
ATOM 699 C C . GLY A 1 91 ? 1.906 1.224 -14.075 1.00 94.75 91 GLY A C 1
ATOM 700 O O . GLY A 1 91 ? 0.840 1.648 -13.632 1.00 94.75 91 GLY A O 1
ATOM 701 N N . LEU A 1 92 ? 3.064 1.866 -13.906 1.00 91.94 92 LEU A N 1
ATOM 702 C CA . LEU A 1 92 ? 3.201 3.094 -13.119 1.00 91.94 92 LEU A CA 1
ATOM 703 C C . LEU A 1 92 ? 2.290 4.210 -13.637 1.00 91.94 92 LEU A C 1
ATOM 705 O O . LEU A 1 92 ? 1.611 4.873 -12.856 1.00 91.94 92 LEU A O 1
ATOM 709 N N . TYR A 1 93 ? 2.222 4.386 -14.959 1.00 90.94 93 TYR A N 1
ATOM 710 C CA . TYR A 1 93 ? 1.318 5.357 -15.566 1.00 90.94 93 TYR A CA 1
ATOM 711 C C . TYR A 1 93 ? -0.149 5.060 -15.231 1.00 90.94 93 TYR A C 1
ATOM 713 O O . TYR A 1 93 ? -0.881 5.967 -14.837 1.00 90.94 93 TYR A O 1
ATOM 721 N N . GLU A 1 94 ? -0.588 3.803 -15.342 1.00 91.00 94 GLU A N 1
ATOM 722 C CA . GLU A 1 94 ? -1.963 3.419 -14.999 1.00 91.00 94 GLU A CA 1
ATOM 723 C C . GLU A 1 94 ? -2.256 3.645 -13.501 1.00 91.00 94 GLU A C 1
ATOM 725 O O . GLU A 1 94 ? -3.332 4.147 -13.175 1.00 91.00 94 GLU A O 1
ATOM 730 N N . VAL A 1 95 ? -1.307 3.396 -12.584 1.00 87.62 95 VAL A N 1
ATOM 731 C CA . VAL A 1 95 ? -1.476 3.734 -11.152 1.00 87.62 95 VAL A CA 1
ATOM 732 C C . VAL A 1 95 ? -1.612 5.245 -10.943 1.00 87.62 95 VAL A C 1
ATOM 734 O O . VAL A 1 95 ? -2.549 5.680 -10.273 1.00 87.62 95 VAL A O 1
ATOM 737 N N . CYS A 1 96 ? -0.751 6.060 -11.563 1.00 84.50 96 CYS A N 1
ATOM 738 C CA . CYS A 1 96 ? -0.858 7.526 -11.522 1.00 84.50 96 CYS A CA 1
ATOM 739 C C . CYS A 1 96 ? -2.196 8.036 -12.084 1.00 84.50 96 CYS A C 1
ATOM 741 O O . CYS A 1 96 ? -2.671 9.112 -11.720 1.00 84.50 96 CYS A O 1
ATOM 743 N N . ARG A 1 97 ? -2.827 7.259 -12.969 1.00 83.06 97 ARG A N 1
ATOM 744 C CA . ARG A 1 97 ? -4.161 7.525 -13.519 1.00 83.06 97 ARG A CA 1
ATOM 745 C C . ARG A 1 97 ? -5.294 6.869 -12.747 1.00 83.06 97 ARG A C 1
ATOM 747 O O . ARG A 1 97 ? -6.419 6.894 -13.240 1.00 83.06 97 ARG A O 1
ATOM 754 N N . LEU A 1 98 ? -5.018 6.358 -11.546 1.00 83.31 98 LEU A N 1
ATOM 755 C CA . LEU A 1 98 ? -5.987 5.687 -10.688 1.00 83.31 98 LEU A CA 1
ATOM 756 C C . LEU A 1 98 ? -6.645 4.520 -11.436 1.00 83.31 98 LEU A C 1
ATOM 758 O O . LEU A 1 98 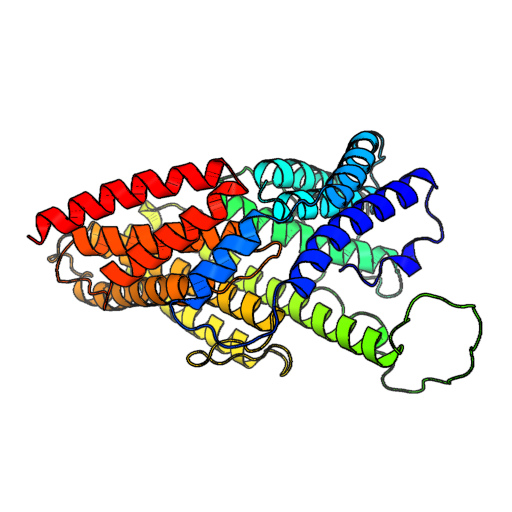? -7.858 4.436 -11.519 1.00 83.31 98 LEU A O 1
ATOM 762 N N . ARG A 1 99 ? -5.860 3.648 -12.074 1.00 87.06 99 ARG A N 1
ATOM 763 C CA . ARG A 1 99 ? -6.341 2.448 -12.785 1.00 87.06 99 ARG A CA 1
ATOM 764 C C . ARG A 1 99 ? -5.530 1.224 -12.346 1.00 87.06 99 ARG A C 1
ATOM 766 O O . ARG A 1 99 ? -4.802 0.638 -13.148 1.00 87.06 99 ARG A O 1
ATOM 773 N N . PRO A 1 100 ? -5.633 0.822 -11.068 1.00 89.19 100 PRO A N 1
ATOM 774 C CA . PRO A 1 100 ? -4.769 -0.203 -10.479 1.00 89.19 100 PRO A CA 1
ATOM 775 C C . PRO A 1 100 ? -4.969 -1.593 -11.105 1.00 89.19 100 PRO A C 1
ATOM 777 O O . PRO A 1 100 ? -4.019 -2.360 -11.208 1.00 89.19 100 PRO A O 1
ATOM 780 N N . THR A 1 101 ? -6.166 -1.908 -11.609 1.00 90.19 101 THR A N 1
ATOM 781 C CA . THR A 1 101 ? -6.434 -3.168 -12.325 1.00 90.19 101 THR A CA 1
ATOM 782 C C . THR A 1 101 ? -5.708 -3.234 -13.670 1.00 90.19 101 THR A C 1
ATOM 784 O O . THR A 1 101 ? -5.114 -4.256 -14.004 1.00 90.19 101 THR A O 1
ATOM 787 N N . ASN A 1 102 ? -5.680 -2.133 -14.427 1.00 92.00 102 ASN A N 1
ATOM 788 C CA . ASN A 1 102 ? -4.876 -2.046 -15.649 1.00 92.00 102 ASN A CA 1
ATOM 789 C C . ASN A 1 102 ? -3.380 -2.074 -15.326 1.00 92.00 102 ASN A C 1
ATOM 791 O O . ASN A 1 102 ? -2.605 -2.708 -16.042 1.00 92.00 102 ASN A O 1
ATOM 795 N N . ALA A 1 103 ? -2.977 -1.405 -14.241 1.00 93.75 103 ALA A N 1
ATOM 796 C CA . ALA A 1 103 ? -1.599 -1.433 -13.777 1.00 93.75 103 ALA A CA 1
ATOM 797 C C . ALA A 1 103 ? -1.144 -2.858 -13.455 1.00 93.75 103 ALA A C 1
ATOM 799 O O . ALA A 1 103 ? -0.075 -3.265 -13.902 1.00 93.75 103 ALA A O 1
ATOM 800 N N . TRP A 1 104 ? -1.987 -3.641 -12.775 1.00 95.12 104 TRP A N 1
ATOM 801 C CA . TRP A 1 104 ? -1.714 -5.041 -12.471 1.00 95.12 104 TRP A CA 1
ATOM 802 C C . TRP A 1 104 ? -1.417 -5.876 -13.718 1.00 95.12 104 TRP A C 1
ATOM 804 O O . TRP A 1 104 ? -0.466 -6.655 -13.716 1.00 95.12 104 TRP A O 1
ATOM 814 N N . VAL A 1 105 ? -2.173 -5.696 -14.807 1.00 95.12 105 VAL A N 1
ATOM 815 C CA . VAL A 1 105 ? -1.924 -6.416 -16.069 1.00 95.12 105 VAL A CA 1
ATOM 816 C C . VAL A 1 105 ? -0.521 -6.119 -16.601 1.00 95.12 105 VAL A C 1
ATOM 818 O O . VAL A 1 105 ? 0.184 -7.025 -17.047 1.00 95.12 105 VAL A O 1
ATOM 821 N N . HIS A 1 106 ? -0.091 -4.859 -16.540 1.00 96.31 106 HIS A N 1
ATOM 822 C CA . HIS A 1 106 ? 1.245 -4.463 -16.975 1.00 96.31 106 HIS A CA 1
ATOM 823 C C . HIS A 1 106 ? 2.342 -4.949 -16.022 1.00 96.31 106 HIS A C 1
ATOM 825 O O . HIS A 1 106 ? 3.345 -5.491 -16.486 1.00 96.31 106 HIS A O 1
ATOM 831 N N . TYR A 1 107 ? 2.149 -4.827 -14.709 1.00 96.00 107 TYR A N 1
ATOM 832 C CA . TYR A 1 107 ? 3.106 -5.320 -13.721 1.00 96.00 107 TYR A CA 1
ATOM 833 C C . TYR A 1 107 ? 3.249 -6.839 -13.762 1.00 96.00 107 TYR A C 1
ATOM 835 O O . TYR A 1 107 ? 4.372 -7.328 -13.718 1.00 96.00 107 TYR A O 1
ATOM 843 N N . SER A 1 108 ? 2.161 -7.583 -13.965 1.00 95.25 108 SER A N 1
ATOM 844 C CA . SER A 1 108 ? 2.209 -9.037 -14.160 1.00 95.25 108 SER A CA 1
ATOM 845 C C . SER A 1 108 ? 3.077 -9.402 -15.363 1.00 95.25 108 SER A C 1
ATOM 847 O O . SER A 1 108 ? 3.948 -10.259 -15.259 1.00 95.25 108 SER A O 1
ATOM 849 N N . GLN A 1 109 ? 2.922 -8.695 -16.490 1.00 95.44 109 GLN A N 1
ATOM 850 C CA . GLN A 1 109 ? 3.761 -8.911 -17.675 1.00 95.44 109 GLN A CA 1
ATOM 851 C C . GLN A 1 109 ? 5.232 -8.565 -17.423 1.00 95.44 109 GLN A C 1
ATOM 853 O O . GLN A 1 109 ? 6.113 -9.297 -17.878 1.00 95.44 109 GLN A O 1
ATOM 858 N N . ALA A 1 110 ? 5.512 -7.485 -16.687 1.00 96.44 110 ALA A N 1
ATOM 859 C CA . ALA A 1 110 ? 6.870 -7.145 -16.271 1.00 96.44 110 ALA A CA 1
ATOM 860 C C . ALA A 1 110 ? 7.473 -8.257 -15.391 1.00 96.44 110 ALA A C 1
ATOM 862 O O . ALA A 1 110 ? 8.571 -8.730 -15.679 1.00 96.44 110 ALA A O 1
ATOM 863 N N . CYS A 1 111 ? 6.725 -8.732 -14.391 1.00 95.81 111 CYS A N 1
ATOM 864 C CA . CYS A 1 111 ? 7.136 -9.791 -13.472 1.00 95.81 111 CYS A CA 1
ATOM 865 C C . CYS A 1 111 ? 7.409 -11.110 -14.201 1.00 95.81 111 CYS A C 1
ATOM 867 O O . CYS A 1 111 ? 8.475 -11.688 -14.010 1.00 95.81 111 CYS A O 1
ATOM 869 N N . SER A 1 112 ? 6.501 -11.579 -15.064 1.00 94.25 112 SER A N 1
ATOM 870 C CA . SER A 1 112 ? 6.682 -12.842 -15.796 1.00 94.25 112 SER A CA 1
ATOM 871 C C . SER A 1 112 ? 7.877 -12.792 -16.752 1.00 94.25 112 SER A C 1
ATOM 873 O O . SER A 1 112 ? 8.645 -13.748 -16.845 1.00 94.25 112 SER A O 1
ATOM 875 N N . ARG A 1 113 ? 8.084 -11.663 -17.442 1.00 94.50 113 ARG A N 1
ATOM 876 C CA . ARG A 1 113 ? 9.250 -11.467 -18.321 1.00 94.50 113 ARG A CA 1
ATOM 877 C C . ARG A 1 113 ? 10.549 -11.424 -17.527 1.00 94.50 113 ARG A C 1
ATOM 879 O O . ARG A 1 113 ? 11.538 -12.022 -17.941 1.00 94.50 113 ARG A O 1
ATOM 886 N N . LEU A 1 114 ? 10.543 -10.753 -16.379 1.00 94.31 114 LEU A N 1
ATOM 887 C CA . LEU A 1 114 ? 11.701 -10.696 -15.500 1.00 94.31 114 LEU A CA 1
ATOM 888 C C . LEU A 1 114 ? 12.037 -12.074 -14.914 1.00 94.31 114 LEU A C 1
ATOM 890 O O . LEU A 1 114 ? 13.206 -12.440 -14.890 1.00 94.31 114 LEU A O 1
ATOM 894 N N . GLN A 1 115 ? 11.034 -12.871 -14.533 1.00 93.38 115 GLN A N 1
ATOM 895 C CA . GLN A 1 115 ? 11.227 -14.263 -14.107 1.00 93.38 115 GLN A CA 1
ATOM 896 C C . GLN A 1 115 ? 11.852 -15.121 -15.209 1.00 93.38 115 GLN A C 1
ATOM 898 O O . GLN A 1 115 ? 12.774 -15.895 -14.949 1.00 93.38 115 GLN A O 1
ATOM 903 N N . PHE A 1 116 ? 11.395 -14.965 -16.455 1.00 92.12 116 PHE A N 1
ATOM 904 C CA . PHE A 1 116 ? 12.005 -15.650 -17.593 1.00 92.12 116 PHE A CA 1
ATOM 905 C C . PHE A 1 116 ? 13.487 -15.270 -17.747 1.00 92.12 116 PHE A C 1
ATOM 907 O O . PHE A 1 116 ? 14.336 -16.146 -17.881 1.00 92.12 116 PHE A O 1
ATOM 914 N N . ILE A 1 117 ? 13.822 -13.980 -17.650 1.00 91.31 117 ILE A N 1
ATOM 915 C CA . ILE A 1 117 ? 15.213 -13.508 -17.729 1.00 91.31 117 ILE A CA 1
ATOM 916 C C . ILE A 1 117 ? 16.055 -14.067 -16.572 1.00 91.31 117 ILE A C 1
ATOM 918 O O . ILE A 1 117 ? 17.152 -14.565 -16.805 1.00 91.31 117 ILE A O 1
ATOM 922 N N . LEU A 1 118 ? 15.545 -14.022 -15.338 1.00 89.94 118 LEU A N 1
ATOM 923 C CA . LEU A 1 118 ? 16.253 -14.501 -14.145 1.00 89.94 118 LEU A CA 1
ATOM 924 C C . LEU A 1 118 ? 16.475 -16.018 -14.160 1.00 89.94 118 LEU A C 1
ATOM 926 O O . LEU A 1 118 ? 17.540 -16.473 -13.762 1.00 89.94 118 LEU A O 1
ATOM 930 N N . SER A 1 119 ? 15.512 -16.800 -14.654 1.00 86.75 119 SER A N 1
ATOM 931 C CA . SER A 1 119 ? 15.641 -18.264 -14.753 1.00 86.75 119 SER A CA 1
ATOM 932 C C . SER A 1 119 ? 16.663 -18.721 -15.799 1.00 86.75 119 SER A C 1
ATOM 934 O O . SER A 1 119 ? 17.224 -19.806 -15.667 1.00 86.75 119 SER A O 1
ATOM 936 N N . HIS A 1 120 ? 16.938 -17.896 -16.813 1.00 83.12 120 HIS A N 1
ATOM 937 C CA . HIS A 1 120 ? 17.885 -18.209 -17.890 1.00 83.12 120 HIS A CA 1
ATOM 938 C C . HIS A 1 120 ? 19.232 -17.486 -17.744 1.00 83.12 120 HIS A C 1
ATOM 940 O O . HIS A 1 120 ? 20.142 -17.704 -18.545 1.00 83.12 120 HIS A O 1
ATOM 946 N N . ARG A 1 121 ? 19.386 -16.636 -16.722 1.00 81.19 121 ARG A N 1
ATOM 947 C CA . ARG A 1 121 ? 20.624 -15.913 -16.426 1.00 81.19 121 ARG A CA 1
ATOM 948 C C . ARG A 1 121 ? 21.266 -16.510 -15.181 1.00 81.19 121 ARG A C 1
ATOM 950 O O . ARG A 1 121 ? 20.636 -16.614 -14.137 1.00 81.19 121 ARG A O 1
ATOM 957 N N . ASN A 1 122 ? 22.553 -16.844 -15.256 1.00 72.00 122 ASN A N 1
ATOM 958 C CA . ASN A 1 122 ? 23.320 -17.133 -14.047 1.00 72.00 122 ASN A CA 1
ATOM 959 C C . ASN A 1 122 ? 23.603 -15.801 -13.339 1.00 72.00 122 ASN A C 1
ATOM 961 O O . ASN A 1 122 ? 24.588 -15.132 -13.654 1.00 72.00 122 ASN A O 1
ATOM 965 N N . VAL A 1 123 ? 22.688 -15.369 -12.467 1.00 70.38 123 VAL A N 1
ATOM 966 C CA . VAL A 1 123 ? 22.799 -14.098 -11.742 1.00 70.38 123 VAL A CA 1
ATOM 967 C C . VAL A 1 123 ? 23.913 -14.223 -10.705 1.00 70.38 123 VAL A C 1
ATOM 969 O O . VAL A 1 123 ? 23.696 -14.630 -9.567 1.00 70.38 123 VAL A O 1
ATOM 972 N N . ARG A 1 124 ? 25.133 -13.897 -11.126 1.00 69.81 124 ARG A N 1
ATOM 973 C CA . ARG A 1 124 ? 26.270 -13.659 -10.238 1.00 69.81 124 ARG A CA 1
ATOM 974 C C . ARG A 1 124 ? 26.325 -12.171 -9.932 1.00 69.81 124 ARG A C 1
ATOM 976 O O . ARG A 1 124 ? 25.947 -11.365 -10.778 1.00 69.81 124 ARG A O 1
ATOM 983 N N . ASP A 1 125 ? 26.760 -11.827 -8.725 1.00 67.19 125 ASP A N 1
ATOM 984 C CA . ASP A 1 125 ? 27.013 -10.434 -8.372 1.00 67.19 125 ASP A CA 1
ATOM 985 C C . ASP A 1 125 ? 28.137 -9.897 -9.270 1.00 67.19 125 ASP A C 1
ATOM 987 O O . ASP A 1 125 ? 29.292 -10.306 -9.137 1.00 67.19 125 ASP A O 1
ATOM 991 N N . ASP A 1 126 ? 27.770 -9.047 -10.229 1.00 72.19 126 ASP A N 1
ATOM 992 C CA . ASP A 1 126 ? 28.691 -8.370 -11.136 1.00 72.19 126 ASP A CA 1
ATOM 993 C C . ASP A 1 126 ? 28.415 -6.867 -11.084 1.00 72.19 126 ASP A C 1
ATOM 995 O O . ASP A 1 126 ? 27.654 -6.300 -11.869 1.00 72.19 126 ASP A O 1
ATOM 999 N N . SER A 1 127 ? 29.019 -6.214 -10.093 1.00 68.25 127 SER A N 1
ATOM 1000 C CA . SER A 1 127 ? 28.838 -4.786 -9.826 1.00 68.25 127 SER A CA 1
ATOM 1001 C C . SER A 1 127 ? 29.365 -3.871 -10.938 1.00 68.25 127 SER A C 1
ATOM 1003 O O . SER A 1 127 ? 29.025 -2.684 -10.945 1.00 68.25 127 SER A O 1
ATOM 1005 N N . LEU A 1 128 ? 30.166 -4.401 -11.870 1.00 68.06 128 LEU A N 1
ATOM 1006 C CA . LEU A 1 128 ? 30.710 -3.670 -13.015 1.00 68.06 128 LEU A CA 1
ATOM 1007 C C . LEU A 1 128 ? 29.762 -3.692 -14.225 1.00 68.06 128 LEU A C 1
ATOM 1009 O O . LEU A 1 128 ? 29.898 -2.855 -15.121 1.00 68.06 128 LEU A O 1
ATOM 1013 N N . ASP A 1 129 ? 28.781 -4.597 -14.248 1.00 77.56 129 ASP A N 1
ATOM 1014 C CA . ASP A 1 129 ? 27.802 -4.702 -15.325 1.00 77.56 129 ASP A CA 1
ATOM 1015 C C . ASP A 1 129 ? 26.655 -3.687 -15.150 1.00 77.56 129 ASP A C 1
ATOM 1017 O O . ASP A 1 129 ? 25.852 -3.736 -14.217 1.00 77.56 129 ASP A O 1
ATOM 1021 N N . THR A 1 130 ? 26.529 -2.759 -16.101 1.00 75.31 130 THR A N 1
ATOM 1022 C CA . THR A 1 130 ? 25.430 -1.775 -16.117 1.00 75.31 130 THR A CA 1
ATOM 1023 C C . THR A 1 130 ? 24.064 -2.450 -16.282 1.00 75.31 130 THR A C 1
ATOM 1025 O O . THR A 1 130 ? 23.061 -1.972 -15.746 1.00 75.31 130 THR A O 1
ATOM 1028 N N . GLU A 1 131 ? 24.008 -3.574 -16.997 1.00 81.12 131 GLU A N 1
ATOM 1029 C CA . GLU A 1 131 ? 22.785 -4.346 -17.188 1.00 81.12 131 GLU A CA 1
ATOM 1030 C C . GLU A 1 131 ? 22.344 -5.035 -15.883 1.00 81.12 131 GLU A C 1
ATOM 1032 O O . GLU A 1 131 ? 21.143 -5.121 -15.607 1.00 81.12 131 GLU A O 1
ATOM 1037 N N . PHE A 1 132 ? 23.294 -5.441 -15.032 1.00 84.06 132 PHE A N 1
ATOM 1038 C CA . PHE A 1 132 ? 23.023 -5.975 -13.695 1.00 84.06 132 PHE A CA 1
ATOM 1039 C C . PHE A 1 132 ? 22.329 -4.943 -12.792 1.00 84.06 132 PHE A C 1
ATOM 1041 O O . PHE A 1 132 ? 21.321 -5.263 -12.163 1.00 84.06 132 PHE A O 1
ATOM 1048 N N . HIS A 1 133 ? 22.775 -3.682 -12.791 1.00 83.19 133 HIS A N 1
ATOM 1049 C CA . HIS A 1 133 ? 22.125 -2.606 -12.021 1.00 83.19 133 HIS A CA 1
ATOM 1050 C C . HIS A 1 133 ? 20.678 -2.344 -12.460 1.00 83.19 133 HIS A C 1
ATOM 1052 O O . HIS A 1 133 ? 19.811 -2.029 -11.639 1.00 83.19 133 HIS A O 1
ATOM 1058 N N . VAL A 1 134 ? 20.384 -2.470 -13.758 1.00 85.81 134 VAL A N 1
ATOM 1059 C CA . VAL A 1 134 ? 19.006 -2.371 -14.270 1.00 85.81 134 VAL A CA 1
ATOM 1060 C C . VAL A 1 134 ? 18.172 -3.554 -13.811 1.00 85.81 134 VAL A C 1
ATOM 1062 O O . VAL A 1 134 ? 17.058 -3.356 -13.325 1.00 85.81 134 VAL A O 1
ATOM 1065 N N . LEU A 1 135 ? 18.709 -4.766 -13.956 1.00 89.75 135 LEU A N 1
ATOM 1066 C CA . LEU A 1 135 ? 18.065 -5.997 -13.515 1.00 89.75 135 LEU A CA 1
ATOM 1067 C C . LEU A 1 135 ? 17.705 -5.924 -12.024 1.00 89.75 135 LEU A C 1
ATOM 1069 O O . LEU A 1 135 ? 16.561 -6.186 -11.661 1.00 89.75 135 LEU A O 1
ATOM 1073 N N . GLU A 1 136 ? 18.650 -5.502 -11.185 1.00 89.75 136 GLU A N 1
ATOM 1074 C CA . GLU A 1 136 ? 18.476 -5.331 -9.742 1.00 89.75 136 GLU A CA 1
ATOM 1075 C C . GLU A 1 136 ? 17.341 -4.344 -9.426 1.00 89.75 136 GLU A C 1
ATOM 1077 O O . GLU A 1 136 ? 16.401 -4.666 -8.697 1.00 89.75 136 GLU A O 1
ATOM 1082 N N . ARG A 1 137 ? 17.363 -3.149 -10.030 1.00 89.44 137 ARG A N 1
ATOM 1083 C CA . ARG A 1 137 ? 16.314 -2.133 -9.832 1.00 89.44 137 ARG A CA 1
ATOM 1084 C C . ARG A 1 137 ? 14.939 -2.637 -10.250 1.00 89.44 137 ARG A C 1
ATOM 1086 O O . ARG A 1 137 ? 13.966 -2.399 -9.535 1.00 89.44 137 ARG A O 1
ATOM 1093 N N . LEU A 1 138 ? 14.858 -3.324 -11.388 1.00 93.06 138 LEU A N 1
ATOM 1094 C CA . LEU A 1 138 ? 13.614 -3.903 -11.883 1.00 93.06 138 LEU A CA 1
ATOM 1095 C C . LEU A 1 138 ? 13.098 -5.001 -10.962 1.00 93.06 138 LEU A C 1
ATOM 1097 O O . LEU A 1 138 ? 11.902 -5.013 -10.694 1.00 93.06 138 LEU A O 1
ATOM 1101 N N . TYR A 1 139 ? 13.973 -5.865 -10.442 1.00 93.62 139 TYR A N 1
ATOM 1102 C CA . TYR A 1 139 ? 13.599 -6.912 -9.494 1.00 93.62 139 TYR A CA 1
ATOM 1103 C C . TYR A 1 139 ? 12.934 -6.323 -8.251 1.00 93.62 139 TYR A C 1
ATOM 1105 O O . TYR A 1 139 ? 11.766 -6.607 -7.990 1.00 93.62 139 TYR A O 1
ATOM 1113 N N . PHE A 1 140 ? 13.617 -5.422 -7.543 1.00 93.38 140 PHE A N 1
ATOM 1114 C CA . PHE A 1 140 ? 13.062 -4.828 -6.325 1.00 93.38 140 PHE A CA 1
ATOM 1115 C C . PHE A 1 140 ? 11.804 -3.990 -6.592 1.00 93.38 140 PHE A C 1
ATOM 1117 O O . PHE A 1 140 ? 10.865 -4.018 -5.796 1.00 93.38 140 PHE A O 1
ATOM 1124 N N . SER A 1 141 ? 11.745 -3.287 -7.726 1.00 93.38 141 SER A N 1
ATOM 1125 C CA . SER A 1 141 ? 10.559 -2.514 -8.110 1.00 93.38 141 SER A CA 1
ATOM 1126 C C . SER A 1 141 ? 9.362 -3.415 -8.433 1.00 93.38 141 SER A C 1
ATOM 1128 O O . SER A 1 141 ? 8.246 -3.126 -7.997 1.00 93.38 141 SER A O 1
ATOM 1130 N N . CYS A 1 142 ? 9.581 -4.520 -9.153 1.00 94.50 142 CYS A N 1
ATOM 1131 C CA . CYS A 1 142 ? 8.545 -5.507 -9.458 1.00 94.50 142 CYS A CA 1
ATOM 1132 C C . CYS A 1 142 ? 8.053 -6.195 -8.181 1.00 94.50 142 CYS A C 1
ATOM 1134 O O . CYS A 1 142 ? 6.851 -6.217 -7.954 1.00 94.50 142 CYS A O 1
ATOM 1136 N N . CYS A 1 143 ? 8.952 -6.661 -7.305 1.00 92.31 143 CYS A N 1
ATOM 1137 C CA . CYS A 1 143 ? 8.566 -7.286 -6.036 1.00 92.31 143 CYS A CA 1
ATOM 1138 C C . CYS A 1 143 ? 7.716 -6.348 -5.174 1.00 92.31 143 CYS A C 1
ATOM 1140 O O . CYS A 1 143 ? 6.683 -6.758 -4.651 1.00 92.31 143 CYS A O 1
ATOM 1142 N N . ARG A 1 144 ? 8.116 -5.074 -5.060 1.00 90.81 144 ARG A N 1
ATOM 1143 C CA . ARG A 1 144 ? 7.363 -4.078 -4.289 1.00 90.81 144 ARG A CA 1
ATOM 1144 C C . ARG A 1 144 ? 5.970 -3.838 -4.875 1.00 90.81 144 ARG A C 1
ATOM 1146 O O . ARG A 1 144 ? 4.986 -3.944 -4.156 1.00 90.81 144 ARG A O 1
ATOM 1153 N N . THR A 1 145 ? 5.892 -3.529 -6.171 1.00 91.12 145 THR A N 1
ATOM 1154 C CA . THR A 1 145 ? 4.616 -3.204 -6.842 1.00 91.12 145 THR A CA 1
ATOM 1155 C C . THR A 1 145 ? 3.669 -4.399 -6.943 1.00 91.12 145 THR A C 1
ATOM 1157 O O . THR A 1 145 ? 2.457 -4.211 -6.835 1.00 91.12 145 THR A O 1
ATOM 1160 N N . GLU A 1 146 ? 4.196 -5.619 -7.105 1.00 91.00 146 GLU A N 1
ATOM 1161 C CA . GLU A 1 146 ? 3.404 -6.849 -7.043 1.00 91.00 146 GLU A CA 1
ATOM 1162 C C . GLU A 1 146 ? 2.727 -6.969 -5.673 1.00 91.00 146 GLU A C 1
ATOM 1164 O O . GLU A 1 146 ? 1.506 -7.101 -5.609 1.00 91.00 146 GLU A O 1
ATOM 1169 N N . ARG A 1 147 ? 3.501 -6.880 -4.582 1.00 88.06 147 ARG A N 1
ATOM 1170 C CA . ARG A 1 147 ? 2.970 -7.003 -3.217 1.00 88.06 147 ARG A CA 1
ATOM 1171 C C . ARG A 1 147 ? 1.988 -5.885 -2.870 1.00 88.06 147 ARG A C 1
ATOM 1173 O O . ARG A 1 147 ? 0.878 -6.186 -2.445 1.00 88.06 147 ARG A O 1
ATOM 1180 N N . ASP A 1 148 ? 2.344 -4.629 -3.157 1.00 88.38 148 ASP A N 1
ATOM 1181 C CA . ASP A 1 148 ? 1.488 -3.458 -2.913 1.00 88.38 148 ASP A CA 1
ATOM 1182 C C . ASP A 1 148 ? 0.076 -3.641 -3.506 1.00 88.38 148 ASP A C 1
ATOM 1184 O O . ASP A 1 148 ? -0.923 -3.349 -2.853 1.00 88.38 148 ASP A O 1
ATOM 1188 N N . LEU A 1 149 ? -0.033 -4.120 -4.753 1.00 89.56 149 LEU A N 1
ATOM 1189 C CA . LEU A 1 149 ? -1.339 -4.311 -5.389 1.00 89.56 149 LEU A CA 1
ATOM 1190 C C . LEU A 1 149 ? -2.055 -5.578 -4.926 1.00 89.56 149 LEU A C 1
ATOM 1192 O O . LEU A 1 149 ? -3.280 -5.554 -4.812 1.00 89.56 149 LEU A O 1
ATOM 1196 N N . ARG A 1 150 ? -1.328 -6.671 -4.672 1.00 88.50 150 ARG A N 1
ATOM 1197 C CA . ARG A 1 150 ? -1.929 -7.927 -4.200 1.00 88.50 150 ARG A CA 1
ATOM 1198 C C . ARG A 1 150 ? -2.612 -7.754 -2.851 1.00 88.50 150 ARG A C 1
ATOM 1200 O O . ARG A 1 150 ? -3.740 -8.208 -2.702 1.00 88.50 150 ARG A O 1
ATOM 1207 N N . GLU A 1 151 ? -1.971 -7.043 -1.927 1.00 84.75 151 GLU A N 1
ATOM 1208 C CA . GLU A 1 151 ? -2.514 -6.753 -0.593 1.00 84.75 151 GLU A CA 1
ATOM 1209 C C . GLU A 1 151 ? -3.847 -5.990 -0.649 1.00 84.75 151 GLU A C 1
ATOM 1211 O O . GLU A 1 151 ? -4.706 -6.153 0.215 1.00 84.75 151 GLU A O 1
ATOM 1216 N N . GLU A 1 152 ? -4.050 -5.163 -1.674 1.00 85.56 152 GLU A N 1
ATOM 1217 C CA . GLU A 1 152 ? -5.248 -4.331 -1.790 1.00 85.56 152 GLU A CA 1
ATOM 1218 C C . GLU A 1 152 ? -6.343 -4.940 -2.682 1.00 85.56 152 GLU A C 1
ATOM 1220 O O . GLU A 1 152 ? -7.528 -4.641 -2.492 1.00 85.56 152 GLU A O 1
ATOM 1225 N N . LEU A 1 153 ? -5.973 -5.748 -3.678 1.00 86.50 153 LEU A N 1
ATOM 1226 C CA . LEU A 1 153 ? -6.887 -6.261 -4.707 1.00 86.50 153 LEU A CA 1
ATOM 1227 C C . LEU A 1 153 ? -7.118 -7.777 -4.648 1.00 86.50 153 LEU A C 1
ATOM 1229 O O . LEU A 1 153 ? -7.873 -8.275 -5.480 1.00 86.50 153 LEU A O 1
ATOM 1233 N N . ASP A 1 154 ? -6.490 -8.487 -3.706 1.00 83.75 154 ASP A N 1
ATOM 1234 C CA . ASP A 1 154 ? -6.579 -9.949 -3.555 1.00 83.75 154 ASP A CA 1
ATOM 1235 C C . ASP A 1 154 ? -6.236 -10.698 -4.858 1.00 83.75 154 ASP A C 1
ATOM 1237 O O . ASP A 1 154 ? -6.970 -11.539 -5.378 1.00 83.75 154 ASP A O 1
ATOM 1241 N N . LEU A 1 155 ? -5.117 -10.295 -5.466 1.00 87.50 155 LEU A N 1
ATOM 1242 C CA . LEU A 1 155 ? -4.682 -10.787 -6.772 1.00 87.50 155 LEU A CA 1
ATOM 1243 C C . LEU A 1 155 ? -3.758 -12.006 -6.633 1.00 87.50 155 LEU A C 1
ATOM 1245 O O . LEU A 1 155 ? -2.975 -12.090 -5.676 1.00 87.50 155 LEU A O 1
ATOM 1249 N N . PRO A 1 156 ? -3.778 -12.935 -7.613 1.00 86.94 156 PRO A N 1
ATOM 1250 C CA . PRO A 1 156 ? -2.868 -14.072 -7.605 1.00 86.94 156 PRO A CA 1
ATOM 1251 C C . PRO A 1 156 ? -1.408 -13.598 -7.682 1.00 86.94 156 PRO A C 1
ATOM 1253 O O . PRO A 1 156 ? -1.136 -12.562 -8.290 1.00 86.94 156 PRO A O 1
ATOM 1256 N N . PRO A 1 157 ? -0.447 -14.341 -7.109 1.00 85.12 157 PRO A N 1
ATOM 1257 C CA . PRO A 1 157 ? 0.965 -14.022 -7.270 1.00 85.12 157 PRO A CA 1
ATOM 1258 C C . PRO A 1 157 ? 1.349 -14.026 -8.754 1.00 85.12 157 PRO A C 1
ATOM 1260 O O . PRO A 1 157 ? 1.098 -14.995 -9.470 1.00 85.12 157 PRO A O 1
ATOM 1263 N N . ALA A 1 158 ? 1.996 -12.953 -9.205 1.00 84.31 158 ALA A N 1
ATOM 1264 C CA . ALA A 1 158 ? 2.687 -12.927 -10.487 1.00 84.31 158 ALA A CA 1
ATOM 1265 C C . ALA A 1 158 ? 3.964 -13.777 -10.429 1.00 84.31 158 ALA A C 1
ATOM 1267 O O . ALA A 1 158 ? 4.404 -14.260 -11.470 1.00 84.31 158 ALA A O 1
ATOM 1268 N N . GLY A 1 159 ? 4.533 -13.975 -9.231 1.00 82.75 159 GLY A N 1
ATOM 1269 C CA . GLY A 1 159 ? 5.562 -14.977 -8.943 1.00 82.75 159 GLY A CA 1
ATOM 1270 C C . GLY A 1 159 ? 6.988 -14.435 -8.830 1.00 82.75 159 GLY A C 1
ATOM 1271 O O . GLY A 1 159 ? 7.898 -15.220 -8.562 1.00 82.75 159 GLY A O 1
ATOM 1272 N N . ILE A 1 160 ? 7.224 -13.121 -8.981 1.00 86.06 160 ILE A N 1
ATOM 1273 C CA . ILE A 1 160 ? 8.597 -12.583 -8.917 1.00 86.06 160 ILE A CA 1
ATOM 1274 C C . ILE A 1 160 ? 9.178 -12.712 -7.505 1.00 86.06 160 ILE A C 1
ATOM 1276 O O . ILE A 1 160 ? 10.369 -12.967 -7.360 1.00 86.06 160 ILE A O 1
ATOM 1280 N N . THR A 1 161 ? 8.328 -12.652 -6.476 1.00 81.75 161 THR A N 1
ATOM 1281 C CA . THR A 1 161 ? 8.714 -12.825 -5.069 1.00 81.75 161 THR A CA 1
ATOM 1282 C C . THR A 1 161 ? 9.157 -14.244 -4.714 1.00 81.75 161 THR A C 1
ATOM 1284 O O . THR A 1 161 ? 9.760 -14.432 -3.662 1.00 81.75 161 THR A O 1
ATOM 1287 N N . SER A 1 162 ? 8.873 -15.239 -5.564 1.00 80.69 162 SER A N 1
ATOM 1288 C CA . SER A 1 162 ? 9.322 -16.621 -5.351 1.00 80.69 162 SER A CA 1
ATOM 1289 C C . SER A 1 162 ? 10.773 -16.851 -5.786 1.00 80.69 162 SER A C 1
ATOM 1291 O O . SER A 1 162 ? 11.388 -17.844 -5.398 1.00 80.69 162 SER A O 1
ATOM 1293 N N . LEU A 1 163 ? 11.331 -15.938 -6.588 1.00 83.44 163 LEU A N 1
ATOM 1294 C CA . LEU A 1 163 ? 12.715 -16.004 -7.032 1.00 83.44 163 LEU A CA 1
ATOM 1295 C C . LEU A 1 163 ? 13.626 -15.294 -6.036 1.00 83.44 163 LEU A C 1
ATOM 1297 O O . LEU A 1 163 ? 13.394 -14.145 -5.677 1.00 83.44 163 LEU A O 1
ATOM 1301 N N . HIS A 1 164 ? 14.709 -15.957 -5.643 1.00 80.00 164 HIS A N 1
ATOM 1302 C CA . HIS A 1 164 ? 15.726 -15.353 -4.794 1.00 80.00 164 HIS A CA 1
ATOM 1303 C C . HIS A 1 164 ? 16.693 -14.503 -5.629 1.00 80.00 164 HIS A C 1
ATOM 1305 O O . HIS A 1 164 ? 17.370 -15.016 -6.523 1.00 80.00 164 HIS A O 1
ATOM 1311 N N . PHE A 1 165 ? 16.802 -13.213 -5.309 1.00 85.00 165 PHE A N 1
ATOM 1312 C CA . PHE A 1 165 ? 17.851 -12.345 -5.847 1.00 85.00 165 PHE A CA 1
ATOM 1313 C C . PHE A 1 165 ? 19.060 -12.337 -4.897 1.00 85.00 165 PHE A C 1
ATOM 1315 O O . PHE A 1 165 ? 18.853 -12.324 -3.688 1.00 85.00 165 PHE A O 1
ATOM 1322 N N . PRO A 1 166 ? 20.320 -12.322 -5.380 1.00 83.25 166 PRO A N 1
ATOM 1323 C CA . PRO A 1 166 ? 21.501 -12.496 -4.520 1.00 83.25 166 PRO A CA 1
ATOM 1324 C C . PRO A 1 166 ? 21.689 -11.455 -3.411 1.00 83.25 166 PRO A C 1
ATOM 1326 O O . PRO A 1 166 ? 22.479 -11.672 -2.497 1.00 83.25 166 PRO A O 1
ATOM 1329 N N . ARG A 1 167 ? 21.017 -10.307 -3.514 1.00 83.25 167 ARG A N 1
ATOM 1330 C CA . ARG A 1 167 ? 21.156 -9.187 -2.588 1.00 83.25 167 ARG A CA 1
ATOM 1331 C C . ARG A 1 167 ? 19.845 -8.892 -1.891 1.00 83.25 167 ARG A C 1
ATOM 1333 O O . ARG A 1 167 ? 18.774 -8.981 -2.484 1.00 83.25 167 ARG A O 1
ATOM 1340 N N . GLU A 1 168 ? 19.966 -8.422 -0.656 1.00 84.75 168 GLU A N 1
ATOM 1341 C CA . GLU A 1 168 ? 18.835 -7.964 0.144 1.00 84.75 168 GLU A CA 1
ATOM 1342 C C . GLU A 1 168 ? 18.389 -6.539 -0.226 1.00 84.75 168 GLU A C 1
ATOM 1344 O O . GLU A 1 168 ? 17.229 -6.186 -0.030 1.00 84.75 168 GLU A O 1
ATOM 1349 N N . PHE A 1 169 ? 19.271 -5.709 -0.779 1.00 86.75 169 PHE A N 1
ATOM 1350 C CA . PHE A 1 169 ? 18.950 -4.336 -1.173 1.00 86.75 169 PHE A CA 1
ATOM 1351 C C . PHE A 1 169 ? 19.614 -3.972 -2.506 1.00 86.75 169 PHE A C 1
ATOM 1353 O O . PHE A 1 169 ? 20.666 -4.533 -2.821 1.00 86.75 169 PHE A O 1
ATOM 1360 N N . PRO A 1 170 ? 19.037 -3.024 -3.270 1.00 85.62 170 PRO A N 1
ATOM 1361 C CA . PRO A 1 170 ? 19.695 -2.451 -4.436 1.00 85.62 170 PRO A CA 1
ATOM 1362 C C . PRO A 1 170 ? 21.045 -1.804 -4.090 1.00 85.62 170 PRO A C 1
ATOM 1364 O O . PRO A 1 170 ? 21.151 -1.098 -3.085 1.00 85.62 170 PRO A O 1
ATOM 1367 N N . SER A 1 171 ? 22.050 -1.963 -4.953 1.00 83.94 171 SER A N 1
ATOM 1368 C CA . SER A 1 171 ? 23.321 -1.239 -4.852 1.00 83.94 171 SER A CA 1
ATOM 1369 C C . SER A 1 171 ? 23.147 0.265 -4.972 1.00 83.94 171 SER A C 1
ATOM 1371 O O . SER A 1 171 ? 22.402 0.757 -5.815 1.00 83.94 171 SER A O 1
ATOM 1373 N N . LEU A 1 172 ? 23.929 1.008 -4.190 1.00 80.00 172 LEU A N 1
ATOM 1374 C CA . LEU A 1 172 ? 24.066 2.446 -4.381 1.00 80.00 172 LEU A CA 1
ATOM 1375 C C . LEU A 1 172 ? 24.568 2.759 -5.806 1.00 80.00 172 LEU A C 1
ATOM 1377 O O . LEU A 1 172 ? 25.427 2.034 -6.318 1.00 80.00 172 LEU A O 1
ATOM 1381 N N . PRO A 1 173 ? 24.049 3.805 -6.476 1.00 74.06 173 PRO A N 1
ATOM 1382 C CA . PRO A 1 173 ? 24.515 4.172 -7.802 1.00 74.06 173 PRO A CA 1
ATOM 1383 C C . PRO A 1 173 ? 25.953 4.694 -7.748 1.00 74.06 173 PRO A C 1
ATOM 1385 O O . PRO A 1 173 ? 26.399 5.236 -6.743 1.00 74.06 173 PRO A O 1
ATOM 1388 N N . SER A 1 174 ? 26.659 4.618 -8.872 1.00 64.75 174 SER A N 1
ATOM 1389 C CA . SER A 1 174 ? 28.092 4.919 -8.981 1.00 64.75 174 SER A CA 1
ATOM 1390 C C . SER A 1 174 ? 28.505 6.325 -8.518 1.00 64.75 174 SER A C 1
ATOM 1392 O O . SER A 1 174 ? 29.665 6.519 -8.164 1.00 64.75 174 SER A O 1
ATOM 1394 N N . TRP A 1 175 ? 27.593 7.305 -8.467 1.00 62.47 175 TRP A N 1
ATOM 1395 C CA . TRP A 1 175 ? 27.889 8.655 -7.969 1.00 62.47 175 TRP A CA 1
ATOM 1396 C C . TRP A 1 175 ? 28.221 8.699 -6.468 1.00 62.47 175 TRP A C 1
ATOM 1398 O O . TRP A 1 175 ? 28.896 9.633 -6.041 1.00 62.47 175 TRP A O 1
ATOM 1408 N N . THR A 1 176 ? 27.864 7.678 -5.676 1.00 53.91 176 THR A N 1
ATOM 1409 C CA . THR A 1 176 ? 28.318 7.567 -4.275 1.00 53.91 176 THR A CA 1
ATOM 1410 C C . THR A 1 176 ? 29.806 7.228 -4.159 1.00 53.91 176 THR A C 1
ATOM 1412 O O . THR A 1 176 ? 30.405 7.444 -3.111 1.00 53.91 176 THR A O 1
ATOM 1415 N N . SER A 1 177 ? 30.422 6.691 -5.220 1.00 45.50 177 SER A N 1
ATOM 1416 C CA . SER A 1 177 ? 31.847 6.328 -5.250 1.00 45.50 177 SER A CA 1
ATOM 1417 C C . SER A 1 177 ? 32.762 7.485 -5.675 1.00 45.50 177 SER A C 1
ATOM 1419 O O . SER A 1 177 ? 33.974 7.387 -5.511 1.00 45.50 177 SER A O 1
ATOM 1421 N N . PHE A 1 178 ? 32.204 8.593 -6.176 1.00 43.41 178 PHE A N 1
ATOM 1422 C CA . PHE A 1 178 ? 32.943 9.773 -6.646 1.00 43.41 178 PHE A CA 1
ATOM 1423 C C . PHE A 1 178 ? 32.995 10.903 -5.605 1.00 43.41 178 PHE A C 1
ATOM 1425 O O . PHE A 1 178 ? 32.887 12.079 -5.948 1.00 43.41 178 PHE A O 1
ATOM 1432 N N . HIS A 1 179 ? 33.235 10.593 -4.327 1.00 40.75 179 HIS A N 1
ATOM 1433 C CA . HIS A 1 179 ? 33.563 11.617 -3.319 1.00 40.75 179 HIS A CA 1
ATOM 1434 C C . HIS A 1 179 ? 35.013 12.154 -3.479 1.00 40.75 179 HIS A C 1
ATOM 1436 O O . HIS A 1 179 ? 35.730 12.408 -2.512 1.00 40.75 179 HIS A O 1
ATOM 1442 N N . GLY A 1 180 ? 35.482 12.313 -4.720 1.00 41.38 180 GLY A N 1
ATOM 1443 C CA . GLY A 1 180 ? 36.828 12.776 -5.034 1.00 41.38 180 GLY A CA 1
ATOM 1444 C C . GLY A 1 180 ? 37.003 13.106 -6.515 1.00 41.38 180 GLY A C 1
ATOM 1445 O O . GLY A 1 180 ? 37.074 12.209 -7.346 1.00 41.38 180 GLY A O 1
ATOM 1446 N N . SER A 1 181 ? 37.161 14.401 -6.804 1.00 38.59 181 SER A N 1
ATOM 1447 C CA . SER A 1 181 ? 37.582 14.994 -8.085 1.00 38.59 181 SER A CA 1
ATOM 1448 C C . SER A 1 181 ? 36.515 15.045 -9.199 1.00 38.59 181 SER A C 1
ATOM 1450 O O . SER A 1 181 ? 36.396 14.149 -10.033 1.00 38.59 181 SER A O 1
ATOM 1452 N N . VAL A 1 182 ? 35.803 16.174 -9.270 1.00 41.59 182 VAL A N 1
ATOM 1453 C CA . VAL A 1 182 ? 35.180 16.660 -10.511 1.00 41.59 182 VAL A CA 1
ATOM 1454 C C . VAL A 1 182 ? 36.187 17.593 -11.181 1.00 41.59 182 VAL A C 1
ATOM 1456 O O . VAL A 1 182 ? 36.598 18.584 -10.584 1.00 41.59 182 VAL A O 1
ATOM 1459 N N . ASN A 1 183 ? 36.605 17.264 -12.404 1.00 38.62 183 ASN A N 1
ATOM 1460 C CA . ASN A 1 183 ? 37.404 18.147 -13.252 1.00 38.62 183 ASN A CA 1
ATOM 1461 C C . ASN A 1 183 ? 36.434 18.852 -14.220 1.00 38.62 183 ASN A C 1
ATOM 1463 O O . ASN A 1 183 ? 35.869 18.215 -15.110 1.00 38.62 183 ASN A O 1
ATOM 1467 N N . GLU A 1 184 ? 36.189 20.145 -14.002 1.00 41.97 184 GLU A N 1
ATOM 1468 C CA . GLU A 1 184 ? 35.136 20.969 -14.628 1.00 41.97 184 GLU A CA 1
ATOM 1469 C C . GLU A 1 184 ? 35.404 21.377 -16.092 1.00 41.97 184 GLU A C 1
ATOM 1471 O O . GLU A 1 184 ? 35.163 22.517 -16.478 1.00 41.97 184 GLU A O 1
ATOM 1476 N N . ASN A 1 185 ? 35.867 20.475 -16.959 1.00 41.19 185 ASN A N 1
ATOM 1477 C CA . ASN A 1 185 ? 36.193 20.851 -18.341 1.00 41.19 185 ASN A CA 1
ATOM 1478 C C . ASN A 1 185 ? 35.410 20.031 -19.374 1.00 41.19 185 ASN A C 1
ATOM 1480 O O . ASN A 1 185 ? 35.967 19.170 -20.048 1.00 41.19 185 ASN A O 1
ATOM 1484 N N . SER A 1 186 ? 34.118 20.326 -19.549 1.00 39.75 186 SER A N 1
ATOM 1485 C CA . SER A 1 186 ? 33.424 20.043 -20.819 1.00 39.75 186 SER A CA 1
ATOM 1486 C C . SER A 1 186 ? 32.231 20.977 -21.049 1.00 39.75 186 SER A C 1
ATOM 1488 O O . SER A 1 186 ? 31.071 20.650 -20.822 1.00 39.75 186 SER A O 1
ATOM 1490 N N . SER A 1 187 ? 32.527 22.177 -21.541 1.00 45.47 187 SER A N 1
ATOM 1491 C CA . SER A 1 187 ? 31.553 23.097 -22.121 1.00 45.47 187 SER A CA 1
ATOM 1492 C C . SER A 1 187 ? 31.338 22.770 -23.601 1.00 45.47 187 SER A C 1
ATOM 1494 O O . SER A 1 187 ? 32.146 23.152 -24.443 1.00 45.47 187 SER A O 1
ATOM 1496 N N . ASN A 1 188 ? 30.242 22.082 -23.946 1.00 42.44 188 ASN A N 1
ATOM 1497 C CA . ASN A 1 188 ? 29.588 22.286 -25.246 1.00 42.44 188 ASN A CA 1
ATOM 1498 C C . ASN A 1 188 ? 28.201 21.626 -25.337 1.00 42.44 188 ASN A C 1
ATOM 1500 O O . ASN A 1 188 ? 28.104 20.401 -25.354 1.00 42.44 188 ASN A O 1
ATOM 1504 N N . THR A 1 189 ? 27.136 22.428 -25.452 1.00 39.84 189 THR A N 1
ATOM 1505 C CA . THR A 1 189 ? 26.099 22.358 -26.512 1.00 39.84 189 THR A CA 1
ATOM 1506 C C . THR A 1 189 ? 24.919 23.301 -26.215 1.00 39.84 189 THR A C 1
ATOM 1508 O O . THR A 1 189 ? 24.644 23.666 -25.076 1.00 39.84 189 THR A O 1
ATOM 1511 N N . ASN A 1 190 ? 24.285 23.757 -27.298 1.00 39.94 190 ASN A N 1
ATOM 1512 C CA . ASN A 1 190 ? 23.404 24.921 -27.425 1.00 39.94 190 ASN A CA 1
ATOM 1513 C C . ASN A 1 190 ? 22.023 24.860 -26.723 1.00 39.94 190 ASN A C 1
ATOM 1515 O O . ASN A 1 190 ? 21.333 23.845 -26.736 1.00 39.94 190 ASN A O 1
ATOM 1519 N N . SER A 1 191 ? 21.647 26.041 -26.210 1.00 45.31 191 SER A N 1
ATOM 1520 C CA . SER A 1 191 ? 20.337 26.706 -26.013 1.00 45.31 191 SER A CA 1
ATOM 1521 C C . SER A 1 191 ? 18.997 25.951 -26.165 1.00 45.31 191 SER A C 1
ATOM 1523 O O . SER A 1 191 ? 18.555 25.645 -27.268 1.00 45.31 191 SER A O 1
ATOM 1525 N N . ASN A 1 192 ? 18.284 25.811 -25.032 1.00 35.62 192 ASN A N 1
ATOM 1526 C CA . ASN A 1 192 ? 16.921 26.339 -24.731 1.00 35.62 192 ASN A CA 1
ATOM 1527 C C . ASN A 1 192 ? 16.221 25.607 -23.568 1.00 35.62 192 ASN A C 1
ATOM 1529 O O . ASN A 1 192 ? 15.128 25.993 -23.160 1.00 35.62 192 ASN A O 1
ATOM 1533 N N . TRP A 1 193 ? 16.853 24.590 -22.991 1.00 39.38 193 TRP A N 1
ATOM 1534 C CA . TRP A 1 193 ? 16.401 23.961 -21.754 1.00 39.38 193 TRP A CA 1
ATOM 1535 C C . TRP A 1 193 ? 17.300 24.446 -20.620 1.00 39.38 193 TRP A C 1
ATOM 1537 O O . TRP A 1 193 ? 18.520 24.401 -20.754 1.00 39.38 193 TRP A O 1
ATOM 1547 N N . GLN A 1 194 ? 16.723 24.951 -19.527 1.00 41.38 194 GLN A N 1
ATOM 1548 C CA . GLN A 1 194 ? 17.477 25.216 -18.299 1.00 41.38 194 GLN A CA 1
ATOM 1549 C C . GLN A 1 194 ? 17.959 23.866 -17.753 1.00 41.38 194 GLN A C 1
ATOM 1551 O O . GLN A 1 194 ? 17.243 23.185 -17.023 1.00 41.38 194 GLN A O 1
ATOM 1556 N N . ILE A 1 195 ? 19.142 23.430 -18.183 1.00 55.47 195 ILE A N 1
ATOM 1557 C CA . ILE A 1 195 ? 19.798 22.241 -17.646 1.00 55.47 195 ILE A CA 1
ATOM 1558 C C . ILE A 1 195 ? 20.234 22.619 -16.228 1.00 55.47 195 ILE A C 1
ATOM 1560 O O . ILE A 1 195 ? 21.026 23.547 -16.057 1.00 55.47 195 ILE A O 1
ATOM 1564 N N . LEU A 1 196 ? 19.668 21.960 -15.211 1.00 58.12 196 LEU A N 1
ATOM 1565 C CA . LEU A 1 196 ? 20.090 22.164 -13.825 1.00 58.12 196 LEU A CA 1
ATOM 1566 C C . LEU A 1 196 ? 21.598 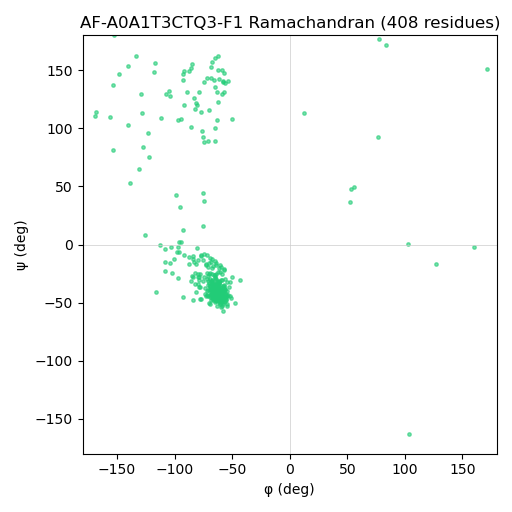21.877 -13.688 1.00 58.12 196 LEU A C 1
ATOM 1568 O O . LEU A 1 196 ? 22.103 20.991 -14.382 1.00 58.12 196 LEU A O 1
ATOM 1572 N N . PRO A 1 197 ? 22.322 22.575 -12.791 1.00 68.50 197 PRO A N 1
ATOM 1573 C CA . PRO A 1 197 ? 23.724 22.266 -12.529 1.00 68.50 197 PRO A CA 1
ATOM 1574 C C . PRO A 1 197 ? 23.903 20.785 -12.166 1.00 68.50 197 PRO A C 1
ATOM 1576 O O . PRO A 1 197 ? 23.091 20.233 -11.421 1.00 68.50 197 PRO A O 1
ATOM 1579 N N . SER A 1 198 ? 24.977 20.147 -12.645 1.00 70.12 198 SER A N 1
ATOM 1580 C CA . SER A 1 198 ? 25.234 18.712 -12.426 1.00 70.12 198 SER A CA 1
ATOM 1581 C C . SER A 1 198 ? 25.218 18.309 -10.946 1.00 70.12 198 SER A C 1
ATOM 1583 O O . SER A 1 198 ? 24.763 17.218 -10.613 1.00 70.12 198 SER A O 1
ATOM 1585 N N . SER A 1 199 ? 25.641 19.206 -10.049 1.00 73.88 199 SER A N 1
ATOM 1586 C CA . SER A 1 199 ? 25.582 19.012 -8.594 1.00 73.88 199 SER A CA 1
ATOM 1587 C C . SER A 1 199 ? 24.151 18.910 -8.057 1.00 73.88 199 SER A C 1
ATOM 1589 O O . SER A 1 199 ? 23.882 18.093 -7.180 1.00 73.88 199 SER A O 1
ATOM 1591 N N . VAL A 1 200 ? 23.216 19.691 -8.603 1.00 72.88 200 VAL A N 1
ATOM 1592 C CA . VAL A 1 200 ? 21.800 19.660 -8.208 1.00 72.88 200 VAL A CA 1
ATOM 1593 C C . VAL A 1 200 ? 21.134 18.381 -8.713 1.00 72.88 200 VAL A C 1
ATOM 1595 O O . VAL A 1 200 ? 20.369 17.758 -7.981 1.00 72.88 200 VAL A O 1
ATOM 1598 N N . ILE A 1 201 ? 21.463 17.947 -9.934 1.00 71.12 201 ILE A N 1
ATOM 1599 C CA . ILE A 1 201 ? 20.982 16.670 -10.487 1.00 71.12 201 ILE A CA 1
ATOM 1600 C C . ILE A 1 201 ? 21.455 15.507 -9.606 1.00 71.12 201 ILE A C 1
ATOM 1602 O O . ILE A 1 201 ? 20.650 14.662 -9.224 1.00 71.12 201 ILE A O 1
ATOM 1606 N N . GLN A 1 202 ? 22.733 15.499 -9.220 1.00 75.06 202 GLN A N 1
ATOM 1607 C CA . GLN A 1 202 ? 23.295 14.467 -8.349 1.00 75.06 202 GLN A CA 1
ATOM 1608 C C . GLN A 1 202 ? 22.612 14.430 -6.973 1.00 75.06 202 GLN A C 1
ATOM 1610 O O . GLN A 1 202 ? 22.239 13.355 -6.512 1.00 75.06 202 GLN A O 1
ATOM 1615 N N . GLN A 1 203 ? 22.377 15.586 -6.344 1.00 77.06 203 GLN A N 1
ATOM 1616 C CA . GLN A 1 203 ? 21.654 15.664 -5.067 1.00 77.06 203 GLN A CA 1
ATOM 1617 C C . GLN A 1 203 ? 20.213 15.138 -5.175 1.00 77.06 203 GLN A C 1
ATOM 1619 O O . GLN A 1 203 ? 19.743 14.425 -4.290 1.00 77.06 203 GLN A O 1
ATOM 1624 N N . GLN A 1 204 ? 19.509 15.445 -6.268 1.00 77.44 204 GLN A N 1
ATOM 1625 C CA . GLN A 1 204 ? 18.154 14.933 -6.513 1.00 77.44 204 GLN A CA 1
ATOM 1626 C C . GLN A 1 204 ? 18.135 13.419 -6.758 1.00 77.44 204 GLN A C 1
ATOM 1628 O O . GLN A 1 204 ? 17.215 12.722 -6.314 1.00 77.44 204 GLN A O 1
ATOM 1633 N N . GLU A 1 205 ? 19.138 12.892 -7.463 1.00 79.06 205 GLU A N 1
ATOM 1634 C CA . GLU A 1 205 ? 19.307 11.452 -7.658 1.00 79.06 205 GLU A CA 1
ATOM 1635 C C . GLU A 1 205 ? 19.598 10.735 -6.342 1.00 79.06 205 GLU A C 1
ATOM 1637 O O . GLU A 1 205 ? 19.002 9.687 -6.085 1.00 79.06 205 GLU A O 1
ATOM 1642 N N . GLU A 1 206 ? 20.447 11.321 -5.499 1.00 82.94 206 GLU A N 1
ATOM 1643 C CA . GLU A 1 206 ? 20.752 10.828 -4.160 1.00 82.94 206 GLU A CA 1
ATOM 1644 C C . GLU A 1 206 ? 19.517 10.777 -3.270 1.00 82.94 206 GLU A C 1
ATOM 1646 O O . GLU A 1 206 ? 19.176 9.720 -2.732 1.00 82.94 206 GLU A O 1
ATOM 1651 N N . HIS A 1 207 ? 18.783 11.885 -3.195 1.00 83.50 207 HIS A N 1
ATOM 1652 C CA . HIS A 1 207 ? 17.538 11.976 -2.437 1.00 83.50 207 HIS A CA 1
ATOM 1653 C C . HIS A 1 207 ? 16.503 10.941 -2.894 1.00 83.50 207 HIS A C 1
ATOM 1655 O O . HIS A 1 207 ? 15.949 10.194 -2.083 1.00 83.50 207 HIS A O 1
ATOM 1661 N N . SER A 1 208 ? 16.316 10.810 -4.211 1.00 84.56 208 SER A N 1
ATOM 1662 C CA . SER A 1 208 ? 15.423 9.809 -4.806 1.00 84.56 208 SER A CA 1
ATOM 1663 C C . SER A 1 208 ? 15.863 8.374 -4.507 1.00 84.56 208 SER A C 1
ATOM 1665 O O . SER A 1 208 ? 15.021 7.479 -4.381 1.00 84.56 208 SER A O 1
ATOM 1667 N N . TRP A 1 209 ? 17.174 8.129 -4.444 1.00 87.81 209 TRP A N 1
ATOM 1668 C CA . TRP A 1 209 ? 17.724 6.806 -4.181 1.00 87.81 209 TRP A CA 1
ATOM 1669 C C . TRP A 1 209 ? 17.539 6.394 -2.722 1.00 87.81 209 TRP A C 1
ATOM 1671 O O . TRP A 1 209 ? 17.079 5.282 -2.461 1.00 87.81 209 TRP A O 1
ATOM 1681 N N . TYR A 1 210 ? 17.804 7.295 -1.774 1.00 89.25 210 TYR A N 1
ATOM 1682 C CA . TYR A 1 210 ? 17.525 7.036 -0.362 1.00 89.25 210 TYR A CA 1
ATOM 1683 C C . TYR A 1 210 ? 16.044 6.784 -0.107 1.00 89.25 210 TYR A C 1
ATOM 1685 O O . TYR A 1 210 ? 15.704 5.846 0.611 1.00 89.25 210 TYR A O 1
ATOM 1693 N N . TYR A 1 211 ? 15.162 7.545 -0.757 1.00 89.56 211 TYR A N 1
ATOM 1694 C CA . TYR A 1 211 ? 13.726 7.298 -0.688 1.00 89.56 211 TYR A CA 1
ATOM 1695 C C . TYR A 1 211 ? 13.377 5.893 -1.200 1.00 89.56 211 TYR A C 1
ATOM 1697 O O . TYR A 1 211 ? 12.651 5.145 -0.546 1.00 89.56 211 TYR A O 1
ATOM 1705 N N . TYR A 1 212 ? 13.941 5.495 -2.344 1.00 90.38 212 TYR A N 1
ATOM 1706 C CA . TYR A 1 212 ? 13.721 4.169 -2.918 1.00 90.38 212 TYR A CA 1
ATOM 1707 C C . TYR A 1 212 ? 14.167 3.041 -1.974 1.00 90.38 212 TYR A C 1
ATOM 1709 O O . TYR A 1 212 ? 13.409 2.091 -1.760 1.00 90.38 212 TYR A O 1
ATOM 1717 N N . LEU A 1 213 ? 15.348 3.168 -1.362 1.00 91.25 213 LEU A N 1
ATOM 1718 C CA . LEU A 1 213 ? 15.852 2.213 -0.372 1.00 91.25 213 LEU A CA 1
ATOM 1719 C C . LEU A 1 213 ? 14.985 2.177 0.891 1.00 91.25 213 LEU A C 1
ATOM 1721 O O . LEU A 1 213 ? 14.650 1.090 1.363 1.00 91.25 213 LEU A O 1
ATOM 1725 N N . ALA A 1 214 ? 14.564 3.338 1.399 1.00 92.00 214 ALA A N 1
ATOM 1726 C CA . ALA A 1 214 ? 13.679 3.436 2.554 1.00 92.00 214 ALA A CA 1
ATOM 1727 C C . ALA A 1 214 ? 12.342 2.722 2.302 1.00 92.00 214 ALA A C 1
ATOM 1729 O O . ALA A 1 214 ? 11.883 1.969 3.162 1.00 92.00 214 ALA A O 1
ATOM 1730 N N . CYS A 1 215 ? 11.757 2.871 1.105 1.00 89.50 215 CYS A N 1
ATOM 1731 C CA . CYS A 1 215 ? 10.551 2.137 0.717 1.00 89.50 215 CYS A CA 1
ATOM 1732 C C . CYS A 1 215 ? 10.758 0.618 0.691 1.00 89.50 215 CYS A C 1
ATOM 1734 O O . CYS A 1 215 ? 9.863 -0.115 1.103 1.00 89.50 215 CYS A O 1
ATOM 1736 N N . ILE A 1 216 ? 11.902 0.132 0.196 1.00 89.75 216 ILE A N 1
ATOM 1737 C CA . ILE A 1 216 ? 12.201 -1.310 0.168 1.00 89.75 216 ILE A CA 1
ATOM 1738 C C . ILE A 1 216 ? 12.381 -1.842 1.590 1.00 89.75 216 ILE A C 1
ATOM 1740 O O . ILE A 1 216 ? 11.803 -2.871 1.930 1.00 89.75 216 ILE A O 1
ATOM 1744 N N . ALA A 1 217 ? 13.136 -1.131 2.432 1.00 90.31 217 ALA A N 1
ATOM 1745 C CA . ALA A 1 217 ? 13.349 -1.511 3.827 1.00 90.31 217 ALA A CA 1
ATOM 1746 C C . ALA A 1 217 ? 12.025 -1.584 4.597 1.00 90.31 217 ALA A C 1
ATOM 1748 O O . ALA A 1 217 ? 11.774 -2.553 5.313 1.00 90.31 217 ALA A O 1
ATOM 1749 N N . LEU A 1 218 ? 11.153 -0.591 4.397 1.00 89.31 218 LEU A N 1
ATOM 1750 C CA . LEU A 1 218 ? 9.825 -0.571 4.995 1.00 89.31 218 LEU A CA 1
ATOM 1751 C C . LEU A 1 218 ? 8.947 -1.716 4.476 1.00 89.31 218 LEU A C 1
ATOM 1753 O O . LEU A 1 218 ? 8.281 -2.375 5.268 1.00 89.31 218 LEU A O 1
ATOM 1757 N N . ARG A 1 219 ? 8.969 -1.985 3.163 1.00 87.69 219 ARG A N 1
ATOM 1758 C CA . ARG A 1 219 ? 8.199 -3.079 2.555 1.00 87.69 219 ARG A CA 1
ATOM 1759 C C . ARG A 1 219 ? 8.591 -4.432 3.133 1.00 87.69 219 ARG A C 1
ATOM 1761 O O . ARG A 1 219 ? 7.717 -5.164 3.564 1.00 87.69 219 ARG A O 1
ATOM 1768 N N . LYS A 1 220 ? 9.887 -4.720 3.237 1.00 86.94 220 LYS A N 1
ATOM 1769 C CA . LYS A 1 220 ? 10.376 -5.975 3.825 1.00 86.94 220 LYS A CA 1
ATOM 1770 C C . LYS A 1 220 ? 9.908 -6.191 5.262 1.00 86.94 220 LYS A C 1
ATOM 1772 O O . LYS A 1 220 ? 9.566 -7.307 5.632 1.00 86.94 220 LYS A O 1
ATOM 1777 N N . LYS A 1 221 ? 9.882 -5.126 6.070 1.00 85.50 221 LYS A N 1
ATOM 1778 C CA . LYS A 1 221 ? 9.335 -5.188 7.434 1.00 85.50 221 LYS A CA 1
ATOM 1779 C C . LYS A 1 221 ? 7.849 -5.516 7.422 1.00 85.50 221 LYS A C 1
ATOM 1781 O O . LYS A 1 221 ? 7.380 -6.309 8.228 1.00 85.50 221 LYS A O 1
ATOM 1786 N N . ALA A 1 222 ? 7.123 -4.910 6.499 1.00 82.62 222 ALA A N 1
ATOM 1787 C CA . ALA A 1 222 ? 5.692 -5.078 6.412 1.00 82.62 222 ALA A CA 1
ATOM 1788 C C . ALA A 1 222 ? 5.243 -6.421 5.825 1.00 82.62 222 ALA A C 1
ATOM 1790 O O . ALA A 1 222 ? 4.224 -6.961 6.241 1.00 82.62 222 ALA A O 1
ATOM 1791 N N . ASP A 1 223 ? 6.035 -6.988 4.922 1.00 83.88 223 ASP A N 1
ATOM 1792 C CA . ASP A 1 223 ? 5.841 -8.327 4.373 1.00 83.88 223 ASP A CA 1
ATOM 1793 C C . ASP A 1 223 ? 5.718 -9.372 5.493 1.00 83.88 223 ASP A C 1
ATOM 1795 O O . ASP A 1 223 ? 4.778 -10.157 5.500 1.00 83.88 223 ASP A O 1
ATOM 1799 N N . SER A 1 224 ? 6.569 -9.282 6.522 1.00 81.81 224 SER A N 1
ATOM 1800 C CA . SER A 1 224 ? 6.496 -10.134 7.721 1.00 81.81 224 SER A CA 1
ATOM 1801 C C . SER A 1 224 ? 5.138 -10.052 8.441 1.00 81.81 224 SER A C 1
ATOM 1803 O O . SER A 1 224 ? 4.636 -11.044 8.966 1.00 81.81 224 SER A O 1
ATOM 1805 N N . ILE A 1 225 ? 4.505 -8.874 8.444 1.00 80.75 225 ILE A N 1
ATOM 1806 C CA . ILE A 1 225 ? 3.181 -8.654 9.047 1.00 80.75 225 ILE A CA 1
ATOM 1807 C C . ILE A 1 225 ? 2.108 -9.364 8.233 1.00 80.75 225 ILE A C 1
ATOM 1809 O O . ILE A 1 225 ? 1.232 -10.010 8.804 1.00 80.75 225 ILE A O 1
ATOM 1813 N N . ASN A 1 226 ? 2.165 -9.232 6.910 1.00 82.81 226 ASN A N 1
ATOM 1814 C CA . ASN A 1 226 ? 1.189 -9.837 6.012 1.00 82.81 226 ASN A CA 1
ATOM 1815 C C . ASN A 1 226 ? 1.274 -11.361 6.037 1.00 82.81 226 ASN A C 1
ATOM 1817 O O . ASN A 1 226 ? 0.244 -12.013 6.223 1.00 82.81 226 ASN A O 1
ATOM 1821 N N . ASP A 1 227 ? 2.489 -11.900 5.969 1.00 83.12 227 ASP A N 1
ATOM 1822 C CA . ASP A 1 227 ? 2.756 -13.338 6.030 1.00 83.12 227 ASP A CA 1
ATOM 1823 C C . ASP A 1 227 ? 2.284 -13.935 7.377 1.00 83.12 227 ASP A C 1
ATOM 1825 O O . ASP A 1 227 ? 1.803 -15.066 7.437 1.00 83.12 227 ASP A O 1
ATOM 1829 N N . LEU A 1 228 ? 2.357 -13.164 8.471 1.00 81.06 228 LEU A N 1
ATOM 1830 C CA . LEU A 1 228 ? 1.918 -13.600 9.800 1.00 81.06 228 LEU A CA 1
ATOM 1831 C C . LEU A 1 228 ? 0.407 -13.431 10.049 1.00 81.06 228 LEU A C 1
ATOM 1833 O O . LEU A 1 228 ? -0.230 -14.319 10.616 1.00 81.06 228 LEU A O 1
ATOM 1837 N N . LEU A 1 229 ? -0.158 -12.264 9.726 1.00 82.19 229 LEU A N 1
ATOM 1838 C CA . LEU A 1 229 ? -1.492 -11.848 10.186 1.00 82.19 229 LEU A CA 1
ATOM 1839 C C . LEU A 1 229 ? -2.581 -11.994 9.122 1.00 82.19 229 LEU A C 1
ATOM 1841 O O . LEU A 1 229 ? -3.755 -12.105 9.474 1.00 82.19 229 LEU A O 1
ATOM 1845 N N . TYR A 1 230 ? -2.229 -11.968 7.840 1.00 83.56 230 TYR A N 1
ATOM 1846 C CA . TYR A 1 230 ? -3.212 -11.868 6.762 1.00 83.56 230 TYR A CA 1
ATOM 1847 C C . TYR A 1 230 ? -3.224 -13.098 5.858 1.00 83.56 230 TYR A C 1
ATOM 1849 O O . TYR A 1 230 ? -4.314 -13.583 5.559 1.00 83.56 230 TYR A O 1
ATOM 1857 N N . GLU A 1 231 ? -2.066 -13.664 5.499 1.00 83.19 231 GLU A N 1
ATOM 1858 C CA . GLU A 1 231 ? -2.015 -14.895 4.693 1.00 83.19 231 GLU A CA 1
ATOM 1859 C C . GLU A 1 231 ? -2.682 -16.110 5.373 1.00 83.19 231 GLU A C 1
ATOM 1861 O O . GLU A 1 231 ? -3.456 -16.799 4.705 1.00 83.19 231 GLU A O 1
ATOM 1866 N N . PRO A 1 232 ? -2.480 -16.385 6.681 1.00 83.81 232 PRO A N 1
ATOM 1867 C CA . PRO A 1 232 ? -3.082 -17.559 7.321 1.00 83.81 232 PRO A CA 1
ATOM 1868 C C . PRO A 1 232 ? -4.598 -17.425 7.550 1.00 83.81 232 PRO A C 1
ATOM 1870 O O . PRO A 1 232 ? -5.286 -18.421 7.770 1.00 83.81 232 PRO A O 1
ATOM 1873 N N . GLY A 1 233 ? -5.134 -16.202 7.493 1.00 84.00 233 GLY A N 1
ATOM 1874 C CA . GLY A 1 233 ? -6.546 -15.901 7.720 1.00 84.00 233 GLY A CA 1
ATOM 1875 C C . GLY A 1 233 ? -6.946 -15.747 9.193 1.00 84.00 233 GLY A C 1
ATOM 1876 O O . GLY A 1 233 ? -6.182 -16.015 10.122 1.00 84.00 233 GLY A O 1
ATOM 1877 N N . GLU A 1 234 ? -8.190 -15.300 9.409 1.00 89.19 234 GLU A N 1
ATOM 1878 C CA . GLU A 1 234 ? -8.645 -14.802 10.719 1.00 89.19 234 GLU A CA 1
ATOM 1879 C C . GLU A 1 234 ? -8.624 -15.818 11.859 1.00 89.19 234 GLU A C 1
ATOM 1881 O O . GLU A 1 234 ? -8.252 -15.512 12.991 1.00 89.19 234 GLU A O 1
ATOM 1886 N N . HIS A 1 235 ? -8.970 -17.059 11.548 1.00 89.56 235 HIS A N 1
ATOM 1887 C CA . HIS A 1 235 ? -9.051 -18.149 12.507 1.00 89.56 235 HIS A CA 1
ATOM 1888 C C . HIS A 1 235 ? -7.704 -18.447 13.186 1.00 89.56 235 HIS A C 1
ATOM 1890 O O . HIS A 1 235 ? -7.688 -18.814 14.361 1.00 89.56 235 HIS A O 1
ATOM 1896 N N . VAL A 1 236 ? -6.582 -18.258 12.480 1.00 88.12 236 VAL A N 1
ATOM 1897 C CA . VAL A 1 236 ? -5.237 -18.550 12.997 1.00 88.12 236 VAL A CA 1
ATOM 1898 C C . VAL A 1 236 ? -4.844 -17.557 14.080 1.00 88.12 236 VAL A C 1
ATOM 1900 O O . VAL A 1 236 ? -4.443 -17.951 15.175 1.00 88.12 236 VAL A O 1
ATOM 1903 N N . TRP A 1 237 ? -4.991 -16.262 13.810 1.00 88.12 237 TRP A N 1
ATOM 1904 C CA . TRP A 1 237 ? -4.601 -15.242 14.776 1.00 88.12 237 TRP A CA 1
ATOM 1905 C C . TRP A 1 237 ? -5.631 -15.063 15.897 1.00 88.12 237 TRP A C 1
ATOM 1907 O O . TRP A 1 237 ? -5.246 -14.729 17.016 1.00 88.12 237 TRP A O 1
ATOM 1917 N N . LEU A 1 238 ? -6.914 -15.381 15.670 1.00 90.75 238 LEU A N 1
ATOM 1918 C CA . LEU A 1 238 ? -7.912 -15.468 16.746 1.00 90.75 238 LEU A CA 1
ATOM 1919 C C . LEU A 1 238 ? -7.576 -16.564 17.765 1.00 90.75 238 LEU A C 1
ATOM 1921 O O . LEU A 1 238 ? -7.853 -16.394 18.951 1.00 90.75 238 LEU A O 1
ATOM 1925 N N . ALA A 1 239 ? -6.972 -17.670 17.321 1.00 90.81 239 ALA A N 1
ATOM 1926 C CA . ALA A 1 239 ? -6.544 -18.754 18.201 1.00 90.81 239 ALA A CA 1
ATOM 1927 C C . ALA A 1 239 ? -5.311 -18.395 19.051 1.00 90.81 239 ALA A C 1
ATOM 1929 O O . ALA A 1 239 ? -5.043 -19.067 20.044 1.00 90.81 239 ALA A O 1
ATOM 1930 N N . ASN A 1 240 ? -4.564 -17.348 18.684 1.00 91.69 240 ASN A N 1
ATOM 1931 C CA . ASN A 1 240 ? -3.333 -16.952 19.364 1.00 91.69 240 ASN A CA 1
ATOM 1932 C C . ASN A 1 240 ? -3.224 -15.428 19.523 1.00 91.69 240 ASN A C 1
ATOM 1934 O O . ASN A 1 240 ? -2.232 -14.804 19.138 1.00 91.69 240 ASN A O 1
ATOM 1938 N N . ILE A 1 241 ? -4.264 -14.817 20.098 1.00 94.12 241 ILE A N 1
ATOM 1939 C CA . ILE A 1 241 ? -4.361 -13.357 20.219 1.00 94.12 241 ILE A CA 1
ATOM 1940 C C . ILE A 1 241 ? -3.206 -12.748 21.027 1.00 94.12 241 ILE A C 1
ATOM 1942 O O . ILE A 1 241 ? -2.767 -11.638 20.738 1.00 94.12 241 ILE A O 1
ATOM 1946 N N . GLU A 1 242 ? -2.648 -13.476 21.997 1.00 94.69 242 GLU A N 1
ATOM 1947 C CA . GLU A 1 242 ? -1.484 -13.013 22.759 1.00 94.69 242 GLU A CA 1
ATOM 1948 C C . GLU A 1 242 ? -0.243 -12.837 21.890 1.00 94.69 242 GLU A C 1
ATOM 1950 O O . GLU A 1 242 ? 0.473 -11.842 22.035 1.00 94.69 242 GLU A O 1
ATOM 1955 N N . HIS A 1 243 ? -0.015 -13.755 20.948 1.00 92.75 243 HIS A N 1
ATOM 1956 C CA . HIS A 1 243 ? 1.059 -13.607 19.979 1.00 92.75 243 HIS A CA 1
ATOM 1957 C C . HIS A 1 243 ? 0.823 -12.395 19.076 1.00 92.75 243 HIS A C 1
ATOM 1959 O O . HIS A 1 243 ? 1.742 -11.609 18.867 1.00 92.75 243 HIS A O 1
ATOM 1965 N N . VAL A 1 244 ? -0.414 -12.175 18.619 1.00 93.56 244 VAL A N 1
ATOM 1966 C CA . VAL A 1 244 ? -0.777 -10.997 17.810 1.00 93.56 244 VAL A CA 1
ATOM 1967 C C . VAL A 1 244 ? -0.496 -9.699 18.563 1.00 93.56 244 VAL A C 1
ATOM 1969 O O . VAL A 1 244 ? 0.082 -8.776 17.993 1.00 93.56 244 VAL A O 1
ATOM 1972 N N . MET A 1 245 ? -0.851 -9.629 19.851 1.00 95.25 245 MET A N 1
ATOM 1973 C CA . MET A 1 245 ? -0.554 -8.466 20.693 1.00 95.25 245 MET A CA 1
ATOM 1974 C C . MET A 1 245 ? 0.951 -8.190 20.758 1.00 95.25 245 MET A C 1
ATOM 1976 O O . MET A 1 245 ? 1.381 -7.060 20.524 1.00 95.25 245 MET A O 1
ATOM 1980 N N . ALA A 1 246 ? 1.754 -9.219 21.049 1.00 94.38 246 ALA A N 1
ATOM 1981 C CA . ALA A 1 246 ? 3.206 -9.089 21.135 1.00 94.38 246 ALA A CA 1
ATOM 1982 C C . ALA A 1 246 ? 3.821 -8.641 19.799 1.00 94.38 246 ALA A C 1
ATOM 1984 O O . ALA A 1 246 ? 4.697 -7.778 19.779 1.00 94.38 246 ALA A O 1
ATOM 1985 N N . GLN A 1 247 ? 3.326 -9.186 18.687 1.00 92.25 247 GLN A N 1
ATOM 1986 C CA . GLN A 1 247 ? 3.812 -8.872 17.347 1.00 92.25 247 GLN A CA 1
ATOM 1987 C C . GLN A 1 247 ? 3.451 -7.450 16.923 1.00 92.25 247 GLN A C 1
ATOM 1989 O O . GLN A 1 247 ? 4.324 -6.733 16.445 1.00 92.25 247 GLN A O 1
ATOM 1994 N N . ALA A 1 248 ? 2.226 -6.987 17.182 1.00 93.38 248 ALA A N 1
ATOM 1995 C CA . ALA A 1 248 ? 1.834 -5.610 16.881 1.00 93.38 248 ALA A CA 1
ATOM 1996 C C . ALA A 1 248 ? 2.708 -4.581 17.627 1.00 93.38 248 ALA A C 1
ATOM 1998 O O . ALA A 1 248 ? 3.135 -3.589 17.041 1.00 93.38 248 ALA A O 1
ATOM 1999 N N . ILE A 1 249 ? 3.022 -4.838 18.905 1.00 94.50 249 ILE A N 1
ATOM 2000 C CA . ILE A 1 249 ? 3.894 -3.971 19.719 1.00 94.50 249 ILE A CA 1
ATOM 2001 C C . ILE A 1 249 ? 5.339 -3.994 19.205 1.00 94.50 249 ILE A C 1
ATOM 2003 O O . ILE A 1 249 ? 5.959 -2.940 19.062 1.00 94.50 249 ILE A O 1
ATOM 2007 N N . LEU A 1 250 ? 5.876 -5.181 18.912 1.00 93.06 250 LEU A N 1
ATOM 2008 C CA . LEU A 1 250 ? 7.228 -5.326 18.373 1.00 93.06 250 LEU A CA 1
ATOM 2009 C C . LEU A 1 250 ? 7.377 -4.581 17.041 1.00 93.06 250 LEU A C 1
ATOM 2011 O O . LEU A 1 250 ? 8.346 -3.850 16.842 1.00 93.06 250 LEU A O 1
ATOM 2015 N N . GLN A 1 251 ? 6.396 -4.727 16.154 1.00 89.88 251 GLN A N 1
ATOM 2016 C CA . GLN A 1 251 ? 6.379 -4.086 14.842 1.00 89.88 251 GLN A CA 1
ATOM 2017 C C . GLN A 1 251 ? 6.301 -2.564 14.945 1.00 89.88 251 GLN A C 1
ATOM 2019 O O . GLN A 1 251 ? 6.996 -1.866 14.213 1.00 89.88 251 GLN A O 1
ATOM 2024 N N . GLU A 1 252 ? 5.494 -2.029 15.861 1.00 92.44 252 GLU A N 1
ATOM 2025 C CA . GLU A 1 252 ? 5.433 -0.586 16.092 1.00 92.44 252 GLU A CA 1
ATOM 2026 C C . GLU A 1 252 ? 6.809 -0.030 16.490 1.00 92.44 252 GLU A C 1
ATOM 2028 O O . GLU A 1 252 ? 7.286 0.929 15.880 1.00 92.44 252 GLU A O 1
ATOM 2033 N N . HIS A 1 253 ? 7.494 -0.696 17.423 1.00 92.50 253 HIS A N 1
ATOM 2034 C CA . HIS A 1 253 ? 8.853 -0.333 17.825 1.00 92.50 253 HIS A CA 1
ATOM 2035 C C . HIS A 1 253 ? 9.857 -0.449 16.666 1.00 92.50 253 HIS A C 1
ATOM 2037 O O . HIS A 1 253 ? 10.713 0.413 16.471 1.00 92.50 253 HIS A O 1
ATOM 2043 N N . GLU A 1 254 ? 9.740 -1.485 15.840 1.00 91.38 254 GLU A N 1
ATOM 2044 C CA . GLU A 1 254 ? 10.557 -1.638 14.640 1.00 91.38 254 GLU A CA 1
ATOM 2045 C C . GLU A 1 254 ? 10.326 -0.541 13.589 1.00 91.38 254 GLU A C 1
ATOM 2047 O O . GLU A 1 254 ? 11.266 -0.168 12.877 1.00 91.38 254 GLU A O 1
ATOM 2052 N N . LEU A 1 255 ? 9.094 -0.037 13.471 1.00 92.00 255 LEU A N 1
ATOM 2053 C CA . LEU A 1 255 ? 8.750 1.090 12.606 1.00 92.00 255 LEU A CA 1
ATOM 2054 C C . LEU A 1 255 ? 9.310 2.404 13.159 1.00 92.00 255 LEU A C 1
ATOM 2056 O O . LEU A 1 255 ? 9.706 3.263 12.369 1.00 92.00 255 LEU A O 1
ATOM 2060 N N . ASP A 1 256 ? 9.359 2.571 14.482 1.00 92.12 256 ASP A N 1
ATOM 2061 C CA . ASP A 1 256 ? 10.036 3.704 15.120 1.00 92.12 256 ASP A CA 1
ATOM 2062 C C . ASP A 1 256 ? 11.541 3.673 14.842 1.00 92.12 256 ASP A C 1
ATOM 2064 O O . ASP A 1 256 ? 12.099 4.670 14.384 1.00 92.12 256 ASP A O 1
ATOM 2068 N N . GLN A 1 257 ? 12.188 2.519 15.016 1.00 91.94 257 GLN A N 1
ATOM 2069 C CA . GLN A 1 257 ? 13.609 2.355 14.699 1.00 91.94 257 GLN A CA 1
ATOM 2070 C C . GLN A 1 257 ? 13.905 2.641 13.226 1.00 91.94 257 GLN A C 1
ATOM 2072 O O . GLN A 1 257 ? 14.843 3.375 12.920 1.00 91.94 257 GLN A O 1
ATOM 2077 N N . TRP A 1 258 ? 13.085 2.121 12.308 1.00 92.31 258 TRP A N 1
ATOM 2078 C CA . TRP A 1 258 ? 13.226 2.414 10.881 1.00 92.31 258 TRP A CA 1
ATOM 2079 C C . TRP A 1 258 ? 13.185 3.921 10.591 1.00 92.31 258 TRP A C 1
ATOM 2081 O O . TRP A 1 258 ? 13.970 4.406 9.782 1.00 92.31 258 TRP A O 1
ATOM 2091 N N . ARG A 1 259 ? 12.330 4.678 11.288 1.00 91.81 259 ARG A N 1
ATOM 2092 C CA . ARG A 1 259 ? 12.268 6.136 11.136 1.00 91.81 259 ARG A CA 1
ATOM 2093 C C . ARG A 1 259 ? 13.550 6.824 11.614 1.00 91.81 259 ARG A C 1
ATOM 2095 O O . ARG A 1 259 ? 14.013 7.745 10.956 1.00 91.81 259 ARG A O 1
ATOM 2102 N N . THR A 1 260 ? 14.152 6.360 12.712 1.00 91.44 260 THR A N 1
ATOM 2103 C CA . THR A 1 260 ? 15.386 6.966 13.263 1.00 91.44 260 THR A CA 1
ATOM 2104 C C . THR A 1 260 ? 16.625 6.801 12.384 1.00 91.44 260 THR A C 1
ATOM 2106 O O . THR A 1 260 ? 17.582 7.554 12.540 1.00 91.44 260 THR A O 1
ATOM 2109 N N . ILE A 1 261 ? 16.625 5.830 11.466 1.00 90.75 261 ILE A N 1
ATOM 2110 C CA . ILE A 1 261 ? 17.749 5.585 10.549 1.00 90.75 261 ILE A CA 1
ATOM 2111 C C . ILE A 1 261 ? 17.559 6.258 9.184 1.00 90.75 261 ILE A C 1
ATOM 2113 O O . ILE A 1 261 ? 18.393 6.077 8.294 1.00 90.75 261 ILE A O 1
ATOM 2117 N N . LEU A 1 262 ? 16.464 7.002 8.987 1.00 91.56 262 LEU A N 1
ATOM 2118 C CA . LEU A 1 262 ? 16.251 7.748 7.752 1.00 91.56 262 LEU A CA 1
ATOM 2119 C C . LEU A 1 262 ? 17.307 8.856 7.616 1.00 91.56 262 LEU A C 1
ATOM 2121 O O . LEU A 1 262 ? 17.667 9.499 8.603 1.00 91.56 262 LEU A O 1
ATOM 2125 N N . PRO A 1 263 ? 17.811 9.118 6.398 1.00 89.81 263 PRO A N 1
ATOM 2126 C CA . PRO A 1 263 ? 18.659 10.276 6.154 1.00 89.81 263 PRO A CA 1
ATOM 2127 C C . PRO A 1 263 ? 17.936 11.575 6.514 1.00 89.81 263 PRO A C 1
ATOM 2129 O O . PRO A 1 263 ? 16.727 11.675 6.329 1.00 89.81 263 PRO A O 1
ATOM 2132 N N . LYS A 1 264 ? 18.688 12.604 6.926 1.00 86.25 264 LYS A N 1
ATOM 2133 C CA . LYS A 1 264 ? 18.140 13.920 7.320 1.00 86.25 264 LYS A CA 1
ATOM 2134 C C . LYS A 1 264 ? 17.195 14.538 6.286 1.00 86.25 264 LYS A C 1
ATOM 2136 O O . LYS A 1 264 ? 16.260 15.238 6.639 1.00 86.25 264 LYS A O 1
ATOM 2141 N N . THR A 1 265 ? 17.435 14.277 5.004 1.00 83.94 265 THR A N 1
ATOM 2142 C CA . THR A 1 265 ? 16.618 14.773 3.886 1.00 83.94 265 THR A CA 1
ATOM 2143 C C . THR A 1 265 ? 15.272 14.053 3.735 1.00 83.94 265 THR A C 1
ATOM 2145 O O . THR A 1 265 ? 14.449 14.448 2.917 1.00 83.94 265 THR A O 1
ATOM 2148 N N . LEU A 1 266 ? 15.046 12.977 4.488 1.00 88.25 266 LEU A N 1
ATOM 2149 C CA . LEU A 1 266 ? 13.816 12.183 4.520 1.00 88.25 266 LEU A CA 1
ATOM 2150 C C . LEU A 1 266 ? 13.262 12.045 5.943 1.00 88.25 266 LEU A C 1
ATOM 2152 O O . LEU A 1 266 ? 12.346 11.256 6.169 1.00 88.25 266 LEU A O 1
ATOM 2156 N N . GLU A 1 267 ? 13.833 12.774 6.899 1.00 89.50 267 GLU A N 1
ATOM 2157 C CA . GLU A 1 267 ? 13.397 12.774 8.286 1.00 89.50 267 GLU A CA 1
ATOM 2158 C C . GLU A 1 267 ? 12.054 13.501 8.416 1.00 89.50 267 GLU A C 1
ATOM 2160 O O . GLU A 1 267 ? 11.774 14.487 7.729 1.00 89.50 267 GLU A O 1
ATOM 2165 N N . PHE A 1 268 ? 11.201 12.994 9.300 1.00 88.94 268 PHE A N 1
ATOM 2166 C CA . PHE A 1 268 ? 9.921 13.608 9.612 1.00 88.94 268 PHE A CA 1
ATOM 2167 C C . PHE A 1 268 ? 9.544 13.349 11.066 1.00 88.94 268 PHE A C 1
ATOM 2169 O O . PHE A 1 268 ? 9.819 12.284 11.630 1.00 88.94 268 PHE A O 1
ATOM 2176 N N . ASP A 1 269 ? 8.868 14.331 11.650 1.00 84.88 269 ASP A N 1
ATOM 2177 C CA . ASP A 1 269 ? 8.370 14.257 13.014 1.00 84.88 269 ASP A CA 1
ATOM 2178 C C . ASP A 1 269 ? 6.986 13.581 13.074 1.00 84.88 269 ASP A C 1
ATOM 2180 O O . ASP A 1 269 ? 6.220 13.610 12.108 1.00 84.88 269 ASP A O 1
ATOM 2184 N N . ALA A 1 270 ? 6.661 12.936 14.202 1.00 74.94 270 ALA A N 1
ATOM 2185 C CA . ALA A 1 270 ? 5.354 12.286 14.382 1.00 74.94 270 ALA A CA 1
ATOM 2186 C C . ALA A 1 270 ? 4.199 13.299 14.489 1.00 74.94 270 ALA A C 1
ATOM 2188 O O . ALA A 1 270 ? 3.107 13.060 13.957 1.00 74.94 270 ALA A O 1
ATOM 2189 N N . ASP A 1 271 ? 4.438 14.416 15.169 1.00 76.06 271 ASP A N 1
ATOM 2190 C CA . ASP A 1 271 ? 3.434 15.398 15.559 1.00 76.06 271 ASP A CA 1
ATOM 2191 C C . ASP A 1 271 ? 3.319 16.508 14.510 1.00 76.06 271 ASP A C 1
ATOM 2193 O O . ASP A 1 271 ? 2.213 16.811 14.042 1.00 76.06 271 ASP A O 1
ATOM 2197 N N . ASP A 1 272 ? 4.446 17.026 14.025 1.00 73.38 272 ASP A N 1
ATOM 2198 C CA . ASP A 1 272 ? 4.459 18.093 13.015 1.00 73.38 272 ASP A CA 1
ATOM 2199 C C . ASP A 1 272 ? 4.205 17.546 11.593 1.00 73.38 272 ASP A C 1
ATOM 2201 O O . ASP A 1 272 ? 3.557 18.189 10.750 1.00 73.38 272 ASP A O 1
ATOM 2205 N N . GLY A 1 273 ? 4.569 16.281 11.362 1.00 73.00 273 GLY A N 1
ATOM 2206 C CA . GLY A 1 273 ? 4.492 15.604 10.069 1.00 73.00 273 GLY A CA 1
ATOM 2207 C C . GLY A 1 273 ? 5.630 15.999 9.129 1.00 73.00 273 GLY A C 1
ATOM 2208 O O . GLY A 1 273 ? 6.473 16.840 9.439 1.00 73.00 273 GLY A O 1
ATOM 2209 N N . ALA A 1 274 ? 5.666 15.383 7.953 1.00 78.44 274 ALA A N 1
ATOM 2210 C CA . ALA A 1 274 ? 6.758 15.598 7.014 1.00 78.44 274 ALA A CA 1
ATOM 2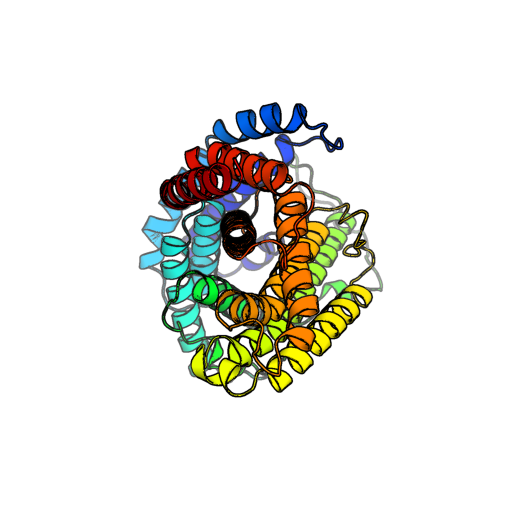211 C C . ALA A 1 274 ? 6.687 16.962 6.290 1.00 78.44 274 ALA A C 1
ATOM 2213 O O . ALA A 1 274 ? 5.595 17.368 5.860 1.00 78.44 274 ALA A O 1
ATOM 2214 N N . PRO A 1 275 ? 7.838 17.643 6.105 1.00 70.56 275 PRO A N 1
ATOM 2215 C CA . PRO A 1 275 ? 7.912 18.934 5.418 1.00 70.56 275 PRO A CA 1
ATOM 2216 C C . PRO A 1 275 ? 7.985 18.811 3.887 1.00 70.56 275 PRO A C 1
ATOM 2218 O O . PRO A 1 275 ? 7.543 19.714 3.183 1.00 70.56 275 PRO A O 1
ATOM 2221 N N . GLU A 1 276 ? 8.524 17.702 3.373 1.00 77.38 276 GLU A N 1
ATOM 2222 C CA . GLU A 1 276 ? 8.768 17.462 1.944 1.00 77.38 276 GLU A CA 1
ATOM 2223 C C . GLU A 1 276 ? 7.955 16.272 1.412 1.00 77.38 276 GLU A C 1
ATOM 2225 O O . GLU A 1 276 ? 7.616 15.354 2.160 1.00 77.38 276 GLU A O 1
ATOM 2230 N N . ASP A 1 277 ? 7.701 16.236 0.100 1.00 78.88 277 ASP A N 1
ATOM 2231 C CA . ASP A 1 277 ? 6.842 15.226 -0.538 1.00 78.88 277 ASP A CA 1
ATOM 2232 C C . ASP A 1 277 ? 7.317 13.781 -0.327 1.00 78.88 277 ASP A C 1
ATOM 2234 O O . ASP A 1 277 ? 6.510 12.911 0.004 1.00 78.88 277 ASP A O 1
ATOM 2238 N N . LEU A 1 278 ? 8.615 13.496 -0.498 1.00 83.50 278 LEU A N 1
ATOM 2239 C CA . LEU A 1 278 ? 9.135 12.131 -0.337 1.00 83.50 278 LEU A CA 1
ATOM 2240 C C . LEU A 1 278 ? 9.076 11.667 1.122 1.00 83.50 278 LEU A C 1
ATOM 2242 O O . LEU A 1 278 ? 8.660 10.538 1.386 1.00 83.50 278 LEU A O 1
ATOM 2246 N N . ALA A 1 279 ? 9.436 12.543 2.063 1.00 86.50 279 ALA A N 1
ATOM 2247 C CA . ALA A 1 279 ? 9.312 12.279 3.494 1.00 86.50 279 ALA A CA 1
ATOM 2248 C C . ALA A 1 279 ? 7.841 12.062 3.888 1.00 86.50 279 ALA A C 1
ATOM 2250 O O . ALA A 1 279 ? 7.525 11.147 4.644 1.00 86.50 279 ALA A O 1
ATOM 2251 N N . PHE A 1 280 ? 6.920 12.830 3.303 1.00 84.81 280 PHE A N 1
ATOM 2252 C CA . PHE A 1 280 ? 5.489 12.679 3.544 1.00 84.81 280 PHE A CA 1
ATOM 2253 C C . PHE A 1 280 ? 4.951 11.347 3.026 1.00 84.81 280 PHE A C 1
ATOM 2255 O O . PHE A 1 280 ? 4.147 10.705 3.703 1.00 84.81 280 PHE A O 1
ATOM 2262 N N . ILE A 1 281 ? 5.415 10.869 1.869 1.00 83.75 281 ILE A N 1
ATOM 2263 C CA . ILE A 1 281 ? 5.040 9.532 1.392 1.00 83.75 281 ILE A CA 1
ATOM 2264 C C . ILE A 1 281 ? 5.526 8.456 2.371 1.00 83.75 281 ILE A C 1
ATOM 2266 O O . ILE A 1 281 ? 4.784 7.515 2.663 1.00 83.75 281 ILE A O 1
ATOM 2270 N N . LEU A 1 282 ? 6.744 8.593 2.899 1.00 88.31 282 LEU A N 1
ATOM 2271 C CA . LEU A 1 282 ? 7.287 7.676 3.901 1.00 88.31 282 LEU A CA 1
ATOM 2272 C C . LEU A 1 282 ? 6.481 7.705 5.210 1.00 88.31 282 LEU A C 1
ATOM 2274 O O . LEU A 1 282 ? 6.142 6.634 5.716 1.00 88.31 282 LEU A O 1
ATOM 2278 N N . GLU A 1 283 ? 6.098 8.887 5.701 1.00 89.00 283 GLU A N 1
ATOM 2279 C CA . GLU A 1 283 ? 5.199 9.056 6.856 1.00 89.00 283 GLU A CA 1
ATOM 2280 C C . GLU A 1 283 ? 3.869 8.326 6.620 1.00 89.00 283 GLU A C 1
ATOM 2282 O O . GLU A 1 283 ? 3.422 7.523 7.442 1.00 89.00 283 GLU A O 1
ATOM 2287 N N . CYS A 1 284 ? 3.257 8.542 5.455 1.00 86.00 284 CYS A N 1
ATOM 2288 C CA . CYS A 1 284 ? 1.988 7.922 5.089 1.00 86.00 284 CYS A CA 1
ATOM 2289 C C . CYS A 1 284 ? 2.077 6.393 5.051 1.00 86.00 284 CYS A C 1
ATOM 2291 O O . CYS A 1 284 ? 1.176 5.706 5.534 1.00 86.00 284 CYS A O 1
ATOM 2293 N N . ARG A 1 285 ? 3.169 5.848 4.501 1.00 87.25 285 ARG A N 1
ATOM 2294 C CA . ARG A 1 285 ? 3.408 4.400 4.471 1.00 87.25 285 ARG A CA 1
ATOM 2295 C C . ARG A 1 285 ? 3.647 3.842 5.868 1.00 87.25 285 ARG A C 1
ATOM 2297 O O . ARG A 1 285 ? 3.083 2.804 6.197 1.00 87.25 285 ARG A O 1
ATOM 2304 N N . GLN A 1 286 ? 4.421 4.526 6.705 1.00 90.06 286 GLN A N 1
ATOM 2305 C CA . GLN A 1 286 ? 4.628 4.112 8.093 1.00 90.06 286 GLN A CA 1
ATOM 2306 C C . GLN A 1 286 ? 3.296 4.050 8.853 1.00 90.06 286 GLN A C 1
ATOM 2308 O O . GLN A 1 286 ? 3.019 3.072 9.546 1.00 90.06 286 GLN A O 1
ATOM 2313 N N . LEU A 1 287 ? 2.451 5.068 8.689 1.00 89.25 287 LEU A N 1
ATOM 2314 C CA . LEU A 1 287 ? 1.147 5.148 9.338 1.00 89.25 287 LEU A CA 1
ATOM 2315 C C . LEU A 1 287 ? 0.193 4.038 8.878 1.00 89.25 287 LEU A C 1
ATOM 2317 O O . LEU A 1 287 ? -0.476 3.425 9.712 1.00 89.25 287 LEU A O 1
ATOM 2321 N N . GLN A 1 288 ? 0.177 3.742 7.574 1.00 88.56 288 GLN A N 1
ATOM 2322 C CA . GLN A 1 288 ? -0.572 2.615 7.013 1.00 88.56 288 GLN A CA 1
ATOM 2323 C C . GLN A 1 288 ? -0.166 1.300 7.693 1.00 88.56 288 GLN A C 1
ATOM 2325 O O . GLN A 1 288 ? -1.026 0.522 8.102 1.00 88.56 288 GLN A O 1
ATOM 2330 N N . TRP A 1 289 ? 1.133 1.077 7.894 1.00 89.50 289 TRP A N 1
ATOM 2331 C CA . TRP A 1 289 ? 1.612 -0.145 8.536 1.00 89.50 289 TRP A CA 1
ATOM 2332 C C . TRP A 1 289 ? 1.267 -0.256 10.005 1.00 89.50 289 TRP A C 1
ATOM 2334 O O . TRP A 1 289 ? 0.841 -1.321 10.440 1.00 89.50 289 TRP A O 1
ATOM 2344 N N . ARG A 1 290 ? 1.344 0.847 10.751 1.00 91.75 290 ARG A N 1
ATOM 2345 C CA . ARG A 1 290 ? 0.868 0.868 12.138 1.00 91.75 290 ARG A CA 1
ATOM 2346 C C . ARG A 1 290 ? -0.608 0.498 12.217 1.00 91.75 290 ARG A C 1
ATOM 2348 O O . ARG A 1 290 ? -0.999 -0.324 13.039 1.00 91.75 290 ARG A O 1
ATOM 2355 N N . GLN A 1 291 ? -1.435 1.063 11.339 1.00 92.19 291 GLN A N 1
ATOM 2356 C CA . GLN A 1 291 ? -2.854 0.726 11.294 1.00 92.19 291 GLN A CA 1
ATOM 2357 C C . GLN A 1 291 ? -3.070 -0.775 11.032 1.00 92.19 291 GLN A C 1
ATOM 2359 O O . GLN A 1 291 ? -3.869 -1.398 11.731 1.00 92.19 291 GLN A O 1
ATOM 2364 N N . ILE A 1 292 ? -2.355 -1.345 10.056 1.00 91.00 292 ILE A N 1
ATOM 2365 C CA . ILE A 1 292 ? -2.437 -2.762 9.677 1.00 91.00 292 ILE A CA 1
ATOM 2366 C C . ILE A 1 292 ? -2.012 -3.671 10.843 1.00 91.00 292 ILE A C 1
ATOM 2368 O O . ILE A 1 292 ? -2.776 -4.564 11.201 1.00 91.00 292 ILE A O 1
ATOM 2372 N N . SER A 1 293 ? -0.895 -3.392 11.526 1.00 92.56 293 SER A N 1
ATOM 2373 C CA . SER A 1 293 ? -0.438 -4.167 12.697 1.00 92.56 293 SER A CA 1
ATOM 2374 C C . SER A 1 293 ? -1.493 -4.285 13.800 1.00 92.56 293 SER A C 1
ATOM 2376 O O . SER A 1 293 ? -1.650 -5.340 14.410 1.00 92.56 293 SER A O 1
ATOM 2378 N N . TYR A 1 294 ? -2.239 -3.208 14.063 1.00 95.56 294 TYR A N 1
ATOM 2379 C CA . TYR A 1 294 ? -3.231 -3.172 15.143 1.00 95.56 294 TYR A CA 1
ATOM 2380 C C . TYR A 1 294 ? -4.649 -3.570 14.704 1.00 95.56 294 TYR A C 1
ATOM 2382 O O . TYR A 1 294 ? -5.534 -3.739 15.548 1.00 95.56 294 TYR A O 1
ATOM 2390 N N . ARG A 1 295 ? -4.908 -3.736 13.402 1.00 94.75 295 ARG A N 1
ATOM 2391 C CA . ARG A 1 295 ? -6.258 -3.997 12.880 1.00 94.75 295 ARG A CA 1
ATOM 2392 C C . ARG A 1 295 ? -6.863 -5.330 13.349 1.00 94.75 295 ARG A C 1
ATOM 2394 O O . ARG A 1 295 ? -8.050 -5.312 13.679 1.00 94.75 295 ARG A O 1
ATOM 2401 N N . PRO A 1 296 ? -6.126 -6.456 13.447 1.00 94.88 296 PRO A N 1
ATOM 2402 C CA . PRO A 1 296 ? -6.678 -7.694 14.009 1.00 94.88 296 PRO A CA 1
ATOM 2403 C C . PRO A 1 296 ? -7.121 -7.544 15.472 1.00 94.88 296 PRO A C 1
ATOM 2405 O O . PRO A 1 296 ? -8.119 -8.126 15.889 1.00 94.88 296 PRO A O 1
ATOM 2408 N N . LEU A 1 297 ? -6.430 -6.699 16.242 1.00 96.25 297 LEU A N 1
ATOM 2409 C CA . LEU A 1 297 ? -6.767 -6.410 17.639 1.00 96.25 297 LEU A CA 1
ATOM 2410 C C . LEU A 1 297 ? -8.045 -5.567 17.741 1.00 96.25 297 LEU A C 1
ATOM 2412 O O . LEU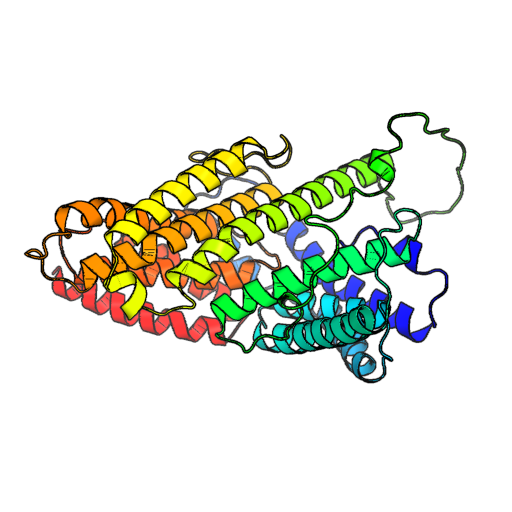 A 1 297 ? -8.900 -5.837 18.583 1.00 96.25 297 LEU A O 1
ATOM 2416 N N . LEU A 1 298 ? -8.229 -4.600 16.834 1.00 97.25 298 LEU A N 1
ATOM 2417 C CA . LEU A 1 298 ? -9.506 -3.896 16.699 1.00 97.25 298 LEU A CA 1
ATOM 2418 C C . LEU A 1 298 ? -10.635 -4.854 16.304 1.00 97.25 298 LEU A C 1
ATOM 2420 O O . LEU A 1 298 ? -11.694 -4.827 16.923 1.00 97.25 298 LEU A O 1
ATOM 2424 N N . TYR A 1 299 ? -10.406 -5.734 15.326 1.00 95.69 299 TYR A N 1
ATOM 2425 C CA . TYR A 1 299 ? -11.387 -6.751 14.946 1.00 95.69 299 TYR A CA 1
ATOM 2426 C C . TYR A 1 299 ? -11.794 -7.615 16.145 1.00 95.69 299 TYR A C 1
ATOM 2428 O O . TYR A 1 299 ? -12.986 -7.840 16.348 1.00 95.69 299 TYR A O 1
ATOM 2436 N N . TYR A 1 300 ? -10.827 -8.067 16.951 1.00 95.81 300 TYR A N 1
ATOM 2437 C CA . TYR A 1 300 ? -11.076 -8.882 18.141 1.00 95.81 300 TYR A CA 1
ATOM 2438 C C . TYR A 1 300 ? -12.075 -8.211 19.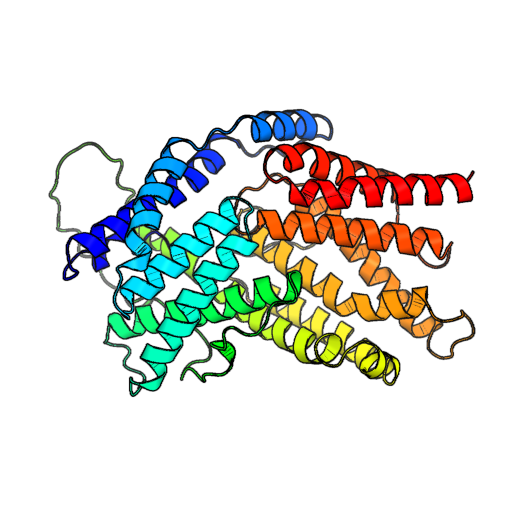089 1.00 95.81 300 TYR A C 1
ATOM 2440 O O . TYR A 1 300 ? -13.088 -8.809 19.444 1.00 95.81 300 TYR A O 1
ATOM 2448 N N . VAL A 1 301 ? -11.834 -6.943 19.435 1.00 96.81 301 VAL A N 1
ATOM 2449 C CA . VAL A 1 301 ? -12.687 -6.166 20.352 1.00 96.81 301 VAL A CA 1
ATOM 2450 C C . VAL A 1 301 ? -14.073 -5.897 19.767 1.00 96.81 301 VAL A C 1
ATOM 2452 O O . VAL A 1 301 ? -15.057 -5.882 20.501 1.00 96.81 301 VAL A O 1
ATOM 2455 N N . LEU A 1 302 ? -14.177 -5.719 18.447 1.00 95.94 302 LEU A N 1
ATOM 2456 C CA . LEU A 1 302 ? -15.468 -5.516 17.784 1.00 95.94 302 LEU A CA 1
ATOM 2457 C C . LEU A 1 302 ? -16.370 -6.763 17.843 1.00 95.94 302 LEU A C 1
ATOM 2459 O O . LEU A 1 302 ? -17.590 -6.614 17.907 1.00 95.94 302 LEU A O 1
ATOM 2463 N N . HIS A 1 303 ? -15.795 -7.973 17.838 1.00 94.44 303 HIS A N 1
ATOM 2464 C CA . HIS A 1 303 ? -16.551 -9.226 17.683 1.00 94.44 303 HIS A CA 1
ATOM 2465 C C . HIS A 1 303 ? -16.647 -10.081 18.953 1.00 94.44 303 HIS A C 1
ATOM 2467 O O . HIS A 1 303 ? -17.554 -10.907 19.064 1.00 94.44 303 HIS A O 1
ATOM 2473 N N . LYS A 1 304 ? -15.730 -9.927 19.912 1.00 94.31 304 LYS A N 1
ATOM 2474 C CA . LYS A 1 304 ? -15.735 -10.706 21.157 1.00 94.31 304 LYS A CA 1
ATOM 2475 C C . LYS A 1 304 ? -16.606 -10.050 22.233 1.00 94.31 304 LYS A C 1
ATOM 2477 O O . LYS A 1 304 ? -16.754 -8.827 22.243 1.00 94.31 304 LYS A O 1
ATOM 2482 N N . PRO A 1 305 ? -17.224 -10.837 23.132 1.00 94.50 305 PRO A N 1
ATOM 2483 C CA . PRO A 1 305 ? -17.932 -10.279 24.278 1.00 94.50 305 PRO A CA 1
ATOM 2484 C C . PRO A 1 305 ? -16.941 -9.648 25.259 1.00 94.50 305 PRO A C 1
ATOM 2486 O O . PRO A 1 305 ? -15.805 -10.102 25.375 1.00 94.50 305 PRO A O 1
ATOM 2489 N N . ASP A 1 306 ? -17.403 -8.660 26.022 1.00 94.19 306 ASP A N 1
ATOM 2490 C CA . ASP A 1 306 ? -16.575 -7.963 27.018 1.00 94.19 306 ASP A CA 1
ATOM 2491 C C . ASP A 1 306 ? -16.102 -8.898 28.151 1.00 94.19 306 ASP A C 1
ATOM 2493 O O . ASP A 1 306 ? -15.151 -8.600 28.861 1.00 94.19 306 ASP A O 1
ATOM 2497 N N . THR A 1 307 ? -16.743 -10.062 28.310 1.00 95.31 307 THR A N 1
ATOM 2498 C CA . THR A 1 307 ? -16.365 -11.106 29.278 1.00 95.31 307 THR A CA 1
ATOM 2499 C C . THR A 1 307 ? -15.207 -11.992 28.812 1.00 95.31 307 THR A C 1
ATOM 2501 O O . THR A 1 307 ? -14.834 -12.927 29.520 1.00 95.31 307 THR A O 1
ATOM 2504 N N . ASP A 1 308 ? -14.700 -11.796 27.593 1.00 96.06 308 ASP A N 1
ATOM 2505 C CA . ASP A 1 308 ? -13.593 -12.585 27.059 1.00 96.06 308 ASP A CA 1
ATOM 2506 C C . ASP A 1 308 ? -12.299 -12.333 27.868 1.00 96.06 308 ASP A C 1
ATOM 2508 O O . ASP A 1 308 ? -11.976 -11.181 28.163 1.00 96.06 308 ASP A O 1
ATOM 2512 N N . PRO A 1 309 ? -11.527 -13.378 28.229 1.00 95.75 309 PRO A N 1
ATOM 2513 C CA . PRO A 1 309 ? -10.385 -13.252 29.142 1.00 95.75 309 PRO A CA 1
ATOM 2514 C C . PRO A 1 309 ? -9.265 -12.335 28.636 1.00 95.75 309 PRO A C 1
ATOM 2516 O O . PRO A 1 309 ? -8.451 -11.865 29.432 1.00 95.75 309 PRO A O 1
ATOM 2519 N N . TYR A 1 310 ? -9.195 -12.082 27.327 1.00 96.50 310 TYR A N 1
ATOM 2520 C CA . TYR A 1 310 ? -8.184 -11.209 26.735 1.00 96.50 310 TYR A CA 1
ATOM 2521 C C . TYR A 1 310 ? -8.695 -9.790 26.476 1.00 96.50 310 TYR A C 1
ATOM 2523 O O . TYR A 1 310 ? -7.895 -8.924 26.119 1.00 96.50 310 TYR A O 1
ATOM 2531 N N . PHE A 1 311 ? -9.991 -9.529 26.669 1.00 95.69 311 PHE A N 1
ATOM 2532 C CA . PHE A 1 311 ? -10.644 -8.289 26.257 1.00 95.69 311 PHE A CA 1
ATOM 2533 C C . PHE A 1 311 ? -9.953 -7.040 26.819 1.00 95.69 311 PHE A C 1
ATOM 2535 O O . PHE A 1 311 ? -9.511 -6.185 26.049 1.00 95.69 311 PHE A O 1
ATOM 2542 N N . ASP A 1 312 ? -9.745 -6.986 28.137 1.00 96.12 312 ASP A N 1
ATOM 2543 C CA . ASP A 1 312 ? -9.125 -5.841 28.820 1.00 96.12 312 ASP A CA 1
ATOM 2544 C C . ASP A 1 312 ? -7.690 -5.561 28.350 1.00 96.12 312 ASP A C 1
ATOM 2546 O O . ASP A 1 312 ? -7.244 -4.413 28.314 1.00 96.12 312 ASP A O 1
ATOM 2550 N N . ARG A 1 313 ? -6.955 -6.608 27.954 1.00 97.25 313 ARG A N 1
ATOM 2551 C CA . ARG A 1 313 ? -5.577 -6.489 27.451 1.00 97.25 313 ARG A CA 1
ATOM 2552 C C . ARG A 1 313 ? -5.535 -6.034 25.993 1.00 97.25 313 ARG A C 1
ATOM 2554 O O . ARG A 1 313 ? -4.618 -5.309 25.613 1.00 97.25 313 ARG A O 1
ATOM 2561 N N . VAL A 1 314 ? -6.513 -6.443 25.183 1.00 97.56 314 VAL A N 1
ATOM 2562 C CA . VAL A 1 314 ? -6.583 -6.116 23.750 1.00 97.56 314 VAL A CA 1
ATOM 2563 C C . VAL A 1 314 ? -7.180 -4.723 23.519 1.00 97.56 314 VAL A C 1
ATOM 2565 O O . VAL A 1 314 ? -6.741 -4.015 22.610 1.00 97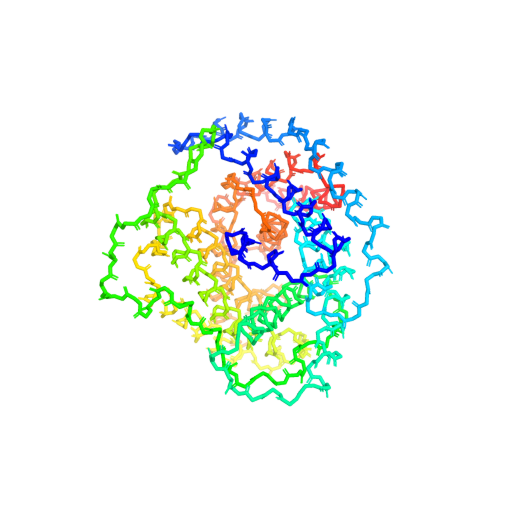.56 314 VAL A O 1
ATOM 2568 N N . LEU A 1 315 ? -8.127 -4.291 24.358 1.00 97.50 315 LEU A N 1
ATOM 2569 C CA . LEU A 1 315 ? -8.818 -3.002 24.256 1.00 97.50 315 LEU A CA 1
ATOM 2570 C C . LEU A 1 315 ? -7.892 -1.783 24.041 1.00 97.50 315 LEU A C 1
ATOM 2572 O O . LEU A 1 315 ? -8.128 -1.035 23.088 1.00 97.50 315 LEU A O 1
ATOM 2576 N N . PRO A 1 316 ? -6.812 -1.562 24.821 1.00 97.62 316 PRO A N 1
ATOM 2577 C CA . PRO A 1 316 ? -5.919 -0.421 24.591 1.00 97.62 316 PRO A CA 1
ATOM 2578 C C . PRO A 1 316 ? -5.188 -0.481 23.238 1.00 97.62 316 PRO A C 1
ATOM 2580 O O . PRO A 1 316 ? -4.896 0.555 22.639 1.00 97.62 316 PRO A O 1
ATOM 2583 N N . LEU A 1 317 ? -4.917 -1.679 22.715 1.00 97.94 317 LEU A N 1
ATOM 2584 C CA . LEU A 1 317 ? -4.264 -1.863 21.417 1.00 97.94 317 LEU A CA 1
ATOM 2585 C C . LEU A 1 317 ? -5.255 -1.652 20.258 1.00 97.94 317 LEU A C 1
ATOM 2587 O O . LEU A 1 317 ? -4.911 -1.039 19.246 1.00 97.94 317 LEU A O 1
ATOM 2591 N N . ALA A 1 318 ? -6.512 -2.068 20.431 1.00 97.62 318 ALA A N 1
ATOM 2592 C CA . ALA A 1 318 ? -7.606 -1.714 19.526 1.00 97.62 318 ALA A CA 1
ATOM 2593 C C . ALA A 1 318 ? -7.822 -0.191 19.474 1.00 97.62 318 ALA A C 1
ATOM 2595 O O . ALA A 1 318 ? -7.977 0.391 18.397 1.00 97.62 318 ALA A O 1
ATOM 2596 N N . GLN A 1 319 ? -7.748 0.476 20.628 1.00 97.44 319 GLN A N 1
ATOM 2597 C CA . GLN A 1 319 ? -7.833 1.930 20.731 1.00 97.44 319 GLN A CA 1
ATOM 2598 C C . GLN A 1 319 ? -6.685 2.636 19.985 1.00 97.44 319 GLN A C 1
ATOM 2600 O O . GLN A 1 319 ? -6.921 3.653 19.325 1.00 97.44 319 GLN A O 1
ATOM 2605 N N . LYS A 1 320 ? -5.465 2.078 20.009 1.00 96.38 320 LYS A N 1
ATOM 2606 C CA . LYS A 1 320 ? -4.340 2.531 19.167 1.00 96.38 320 LYS A CA 1
ATOM 2607 C C . LYS A 1 320 ? -4.638 2.420 17.669 1.00 96.38 320 LYS A C 1
ATOM 2609 O O . LYS A 1 320 ? -4.366 3.365 16.931 1.00 96.38 320 LYS A O 1
ATOM 2614 N N . CYS A 1 321 ? -5.255 1.326 17.209 1.00 97.38 321 CYS A N 1
ATOM 2615 C CA . CYS A 1 321 ? -5.671 1.197 15.803 1.00 97.38 321 CYS A CA 1
ATOM 2616 C C . CYS A 1 321 ? -6.559 2.377 15.368 1.00 97.38 321 CYS A C 1
ATOM 2618 O O . CYS A 1 321 ? -6.348 2.971 14.309 1.00 97.38 321 CYS A O 1
ATOM 2620 N N . LEU A 1 322 ? -7.520 2.767 16.212 1.00 97.38 322 LEU A N 1
ATOM 2621 C CA . LEU A 1 322 ? -8.423 3.887 15.934 1.00 97.38 322 LEU A CA 1
ATOM 2622 C C . LEU A 1 322 ? -7.720 5.249 15.958 1.00 97.38 322 LEU A C 1
ATOM 2624 O O . LEU A 1 322 ? -8.047 6.117 15.147 1.00 97.38 322 LEU A O 1
ATOM 2628 N N . GLN A 1 323 ? -6.725 5.433 16.829 1.00 95.69 323 GLN A N 1
ATOM 2629 C CA . GLN A 1 323 ? -5.869 6.625 16.810 1.00 95.69 323 GLN A CA 1
ATOM 2630 C C . GLN A 1 323 ? -5.124 6.736 15.473 1.00 95.69 323 GLN A C 1
ATOM 2632 O O . GLN A 1 323 ? -5.132 7.801 14.851 1.00 95.69 323 GLN A O 1
ATOM 2637 N N . TYR A 1 324 ? -4.572 5.627 14.970 1.00 95.38 324 TYR A N 1
ATOM 2638 C CA . TYR A 1 324 ? -3.940 5.592 13.651 1.00 95.38 324 TYR A CA 1
ATOM 2639 C C . TYR A 1 324 ? -4.933 5.807 12.506 1.00 95.38 324 TYR A C 1
ATOM 2641 O O . TYR A 1 324 ? -4.600 6.505 11.550 1.00 95.38 324 TYR A O 1
ATOM 2649 N N . CYS A 1 325 ? -6.175 5.325 12.615 1.00 95.94 325 CYS A N 1
ATOM 2650 C CA . CYS A 1 325 ? -7.236 5.649 11.654 1.00 95.94 325 CYS A CA 1
ATOM 2651 C C . CYS A 1 325 ? -7.521 7.162 11.615 1.00 95.94 325 CYS A C 1
ATOM 2653 O O . CYS A 1 325 ? -7.589 7.761 10.541 1.00 95.94 325 CYS A O 1
ATOM 2655 N N . ALA A 1 326 ? -7.635 7.808 12.779 1.00 94.25 326 ALA A N 1
ATOM 2656 C CA . ALA A 1 326 ? -7.863 9.248 12.866 1.00 94.25 326 ALA A CA 1
ATOM 2657 C C . ALA A 1 326 ? -6.695 10.058 12.277 1.00 94.25 326 ALA A C 1
ATOM 2659 O O . ALA A 1 326 ? -6.921 11.009 11.524 1.00 94.25 326 ALA A O 1
ATOM 2660 N N . LEU A 1 327 ? -5.451 9.669 12.579 1.00 91.50 327 LEU A N 1
ATOM 2661 C CA . LEU A 1 327 ? -4.252 10.270 11.986 1.00 91.50 327 LEU A CA 1
ATOM 2662 C C . LEU A 1 327 ? -4.210 10.063 10.468 1.00 91.50 327 LEU A C 1
ATOM 2664 O O . LEU A 1 327 ? -3.902 11.002 9.740 1.00 91.50 327 LEU A O 1
ATOM 2668 N N . THR A 1 328 ? -4.590 8.877 9.987 1.00 91.38 328 THR A N 1
ATOM 2669 C CA . THR A 1 328 ? -4.611 8.528 8.556 1.00 91.38 328 THR A CA 1
ATOM 2670 C C . THR A 1 328 ? -5.519 9.475 7.788 1.00 91.38 328 THR A C 1
ATOM 2672 O O . THR A 1 328 ? -5.098 10.055 6.789 1.00 91.38 328 THR A O 1
ATOM 2675 N N . ILE A 1 329 ? -6.735 9.709 8.294 1.00 90.69 329 ILE A N 1
ATOM 2676 C CA . ILE A 1 329 ? -7.660 10.683 7.704 1.00 90.69 329 ILE A CA 1
ATOM 2677 C C . ILE A 1 329 ? -7.013 12.073 7.702 1.00 90.69 329 ILE A C 1
ATOM 2679 O O . ILE A 1 329 ? -6.915 12.682 6.642 1.00 90.69 329 ILE A O 1
ATOM 2683 N N . LYS A 1 330 ? -6.512 12.562 8.843 1.00 87.44 330 LYS A N 1
ATOM 2684 C CA . LYS A 1 330 ? -5.927 13.914 8.948 1.00 87.44 330 LYS A CA 1
ATOM 2685 C C . LYS A 1 330 ? -4.731 14.139 8.013 1.00 87.44 330 LYS A C 1
ATOM 2687 O O . LYS A 1 330 ? -4.621 15.202 7.404 1.00 87.44 330 LYS A O 1
ATOM 2692 N N . ARG A 1 331 ? -3.825 13.164 7.903 1.00 83.50 331 ARG A N 1
ATOM 2693 C CA . ARG A 1 331 ? -2.599 13.285 7.098 1.00 83.50 331 ARG A CA 1
ATOM 2694 C C . ARG A 1 331 ? -2.891 13.118 5.608 1.00 83.50 331 ARG A C 1
ATOM 2696 O O . ARG A 1 331 ? -2.500 13.970 4.816 1.00 83.50 331 ARG A O 1
ATOM 2703 N N . LEU A 1 332 ? -3.657 12.098 5.216 1.00 81.19 332 LEU A N 1
ATOM 2704 C CA . LEU A 1 332 ? -3.919 11.791 3.801 1.00 81.19 332 LEU A CA 1
ATOM 2705 C C . LEU A 1 332 ? -4.952 12.711 3.135 1.00 81.19 332 LEU A C 1
ATOM 2707 O O . LEU A 1 332 ? -5.101 12.694 1.907 1.00 81.19 332 LEU A O 1
ATOM 2711 N N . THR A 1 333 ? -5.647 13.549 3.913 1.00 71.75 333 THR A N 1
ATOM 2712 C CA . THR A 1 333 ? -6.451 14.646 3.355 1.00 71.75 333 THR A CA 1
ATOM 2713 C C . THR A 1 333 ? -5.593 15.756 2.755 1.00 71.75 333 THR A C 1
ATOM 2715 O O . THR A 1 333 ? -6.117 16.533 1.955 1.00 71.75 333 THR A O 1
ATOM 2718 N N . ARG A 1 334 ? -4.283 15.813 3.066 1.00 68.19 334 ARG A N 1
ATOM 2719 C CA . ARG A 1 334 ? -3.363 16.718 2.370 1.00 68.19 334 ARG A CA 1
ATOM 2720 C C . ARG A 1 334 ? -3.418 16.423 0.862 1.00 68.19 334 ARG A C 1
ATOM 2722 O O . ARG A 1 334 ? -3.406 15.255 0.464 1.00 68.19 334 ARG A O 1
ATOM 2729 N N . PRO A 1 335 ? -3.563 17.437 0.003 1.00 56.81 335 PRO A N 1
ATOM 2730 C CA . PRO A 1 335 ? -3.506 17.261 -1.440 1.00 56.81 335 PRO A CA 1
ATOM 2731 C C . PRO A 1 335 ? -2.126 16.756 -1.833 1.00 56.81 335 PRO A C 1
ATOM 2733 O O . PRO A 1 335 ? -1.125 17.384 -1.516 1.00 56.81 335 PRO A O 1
ATOM 2736 N N . HIS A 1 336 ? -2.084 15.615 -2.504 1.00 59.06 336 HIS A N 1
ATOM 2737 C CA . HIS A 1 336 ? -0.862 15.093 -3.079 1.00 59.06 336 HIS A CA 1
ATOM 2738 C C . HIS A 1 336 ? -1.184 14.195 -4.271 1.00 59.06 336 HIS A C 1
ATOM 2740 O O . HIS A 1 336 ? -2.131 13.399 -4.229 1.00 59.06 336 HIS A O 1
ATOM 2746 N N . TYR A 1 337 ? -0.413 14.342 -5.346 1.00 54.12 337 TYR A N 1
ATOM 2747 C CA . TYR A 1 337 ? -0.652 13.656 -6.613 1.00 54.12 337 TYR A CA 1
ATOM 2748 C C . TYR A 1 337 ? 0.586 12.849 -7.000 1.00 54.12 337 TYR A C 1
ATOM 2750 O O . TYR A 1 337 ? 1.531 13.370 -7.578 1.00 54.12 337 TYR A O 1
ATOM 2758 N N . TYR A 1 338 ? 0.585 11.561 -6.665 1.00 59.75 338 TYR A N 1
ATOM 2759 C CA . TYR A 1 338 ? 1.623 10.610 -7.074 1.00 59.75 338 TYR A CA 1
ATOM 2760 C C . TYR A 1 338 ? 1.051 9.185 -7.137 1.00 59.75 338 TYR A C 1
ATOM 2762 O O . TYR A 1 338 ? -0.123 8.971 -6.849 1.00 59.75 338 TYR A O 1
ATOM 2770 N N . GLU A 1 339 ? 1.874 8.193 -7.499 1.00 58.84 339 GLU A N 1
ATOM 2771 C CA . GLU A 1 339 ? 1.547 6.751 -7.508 1.00 58.84 339 GLU A CA 1
ATOM 2772 C C . GLU A 1 339 ? 0.764 6.293 -6.253 1.00 58.84 339 GLU A C 1
ATOM 2774 O O . GLU A 1 339 ? -0.080 5.402 -6.318 1.00 58.84 339 GLU A O 1
ATOM 2779 N N . ALA A 1 340 ? 0.982 6.940 -5.104 1.00 69.81 340 ALA A N 1
ATOM 2780 C CA . ALA A 1 340 ? 0.312 6.598 -3.853 1.00 69.81 340 ALA A CA 1
ATOM 2781 C C . ALA A 1 340 ? -1.158 7.055 -3.755 1.00 69.81 340 ALA A C 1
ATOM 2783 O O . ALA A 1 340 ? -1.867 6.580 -2.874 1.00 69.81 340 ALA A O 1
ATOM 2784 N N . THR A 1 341 ? -1.652 7.938 -4.631 1.00 77.94 341 THR A N 1
ATOM 2785 C CA . THR A 1 341 ? -2.968 8.584 -4.467 1.00 77.94 341 THR A CA 1
ATOM 2786 C C . THR A 1 341 ? -4.120 7.576 -4.380 1.00 77.94 341 THR A C 1
ATOM 2788 O O . THR A 1 341 ? -5.027 7.746 -3.565 1.00 77.94 341 THR A O 1
ATOM 2791 N N . TRP A 1 342 ? -4.077 6.494 -5.165 1.00 82.75 342 TRP A N 1
ATOM 2792 C CA . TRP A 1 342 ? -5.081 5.433 -5.065 1.00 82.75 342 TRP A CA 1
ATOM 2793 C C . TRP A 1 342 ? -5.062 4.733 -3.699 1.00 82.75 342 TRP A C 1
ATOM 2795 O O . TRP A 1 342 ? -6.113 4.564 -3.075 1.00 82.75 342 TRP A O 1
ATOM 2805 N N . PHE A 1 343 ? -3.868 4.381 -3.216 1.00 84.50 343 PHE A N 1
ATOM 2806 C CA . PHE A 1 343 ? -3.676 3.777 -1.898 1.00 84.50 343 PHE A CA 1
ATOM 2807 C C . PHE A 1 343 ? -4.162 4.709 -0.787 1.00 84.50 343 PHE A C 1
ATOM 2809 O O . PHE A 1 343 ? -4.818 4.258 0.147 1.00 84.50 343 PHE A O 1
ATOM 2816 N N . SER A 1 344 ? -3.938 6.019 -0.919 1.00 83.69 344 SER A N 1
ATOM 2817 C CA . SER A 1 344 ? -4.419 7.002 0.052 1.00 83.69 344 SER A CA 1
ATOM 2818 C C . SER A 1 344 ? -5.945 6.981 0.184 1.00 83.69 344 SER A C 1
ATOM 2820 O O . SER A 1 344 ? -6.472 7.072 1.290 1.00 83.69 344 SER A O 1
ATOM 2822 N N . TYR A 1 345 ? -6.687 6.812 -0.915 1.00 84.19 345 TYR A N 1
ATOM 2823 C CA . TYR A 1 345 ? -8.155 6.733 -0.861 1.00 84.19 345 TYR A CA 1
ATOM 2824 C C . TYR A 1 345 ? -8.649 5.454 -0.206 1.00 84.19 345 TYR A C 1
ATOM 2826 O O . TYR A 1 345 ? -9.618 5.485 0.554 1.00 84.19 345 TYR A O 1
ATOM 2834 N N . ARG A 1 346 ? -7.975 4.338 -0.484 1.00 87.56 346 ARG A N 1
ATOM 2835 C CA . ARG A 1 346 ? -8.236 3.048 0.160 1.00 87.56 346 ARG A CA 1
ATOM 2836 C C . ARG A 1 346 ? -7.980 3.128 1.663 1.00 87.56 346 ARG A C 1
ATOM 2838 O O . ARG A 1 346 ? -8.843 2.723 2.442 1.00 87.56 346 ARG A O 1
ATOM 2845 N N . ALA A 1 347 ? -6.864 3.732 2.065 1.00 89.88 347 ALA A N 1
ATOM 2846 C CA . ALA A 1 347 ? -6.506 3.938 3.463 1.00 89.88 347 ALA A CA 1
ATOM 2847 C C . ALA A 1 347 ? -7.512 4.848 4.186 1.00 89.88 347 ALA A C 1
ATOM 2849 O O . ALA A 1 347 ? -8.010 4.475 5.245 1.00 89.88 347 ALA A O 1
ATOM 2850 N N . ILE A 1 348 ? -7.898 5.985 3.586 1.00 90.75 348 ILE A N 1
ATOM 2851 C CA . ILE A 1 348 ? -8.941 6.872 4.133 1.00 90.75 348 ILE A CA 1
ATOM 2852 C C . ILE A 1 348 ? -10.268 6.121 4.269 1.00 90.75 348 ILE A C 1
ATOM 2854 O O . ILE A 1 348 ? -10.871 6.148 5.335 1.00 90.75 348 ILE A O 1
ATOM 2858 N N . SER A 1 349 ? -10.711 5.418 3.222 1.00 91.62 349 SER A N 1
ATOM 2859 C CA . SER A 1 349 ? -11.986 4.685 3.245 1.00 91.62 349 SER A CA 1
ATOM 2860 C C . SER A 1 349 ? -11.994 3.607 4.331 1.00 91.62 349 SER A C 1
ATOM 2862 O O . SER A 1 349 ? -12.966 3.482 5.072 1.00 91.62 349 SER A O 1
ATOM 2864 N N . THR A 1 350 ? -10.888 2.869 4.466 1.00 93.38 350 THR A N 1
ATOM 2865 C CA . THR A 1 350 ? -10.710 1.837 5.497 1.00 93.38 350 THR A CA 1
ATOM 2866 C C . THR A 1 350 ? -10.704 2.449 6.894 1.00 93.38 350 THR A C 1
ATOM 2868 O O . THR A 1 350 ? -11.408 1.966 7.774 1.00 93.38 350 THR A O 1
ATOM 2871 N N . ALA A 1 351 ? -9.961 3.537 7.108 1.00 95.38 351 ALA A N 1
ATOM 2872 C CA . ALA A 1 351 ? -9.933 4.246 8.383 1.00 95.38 351 ALA A CA 1
ATOM 2873 C C . ALA A 1 351 ? -11.326 4.760 8.785 1.00 95.38 351 ALA A C 1
ATOM 2875 O O . ALA A 1 351 ? -11.740 4.580 9.929 1.00 95.38 351 ALA A O 1
ATOM 2876 N N . THR A 1 352 ? -12.076 5.337 7.842 1.00 95.50 352 THR A N 1
ATOM 2877 C CA . THR A 1 352 ? -13.453 5.795 8.070 1.00 95.50 352 THR A CA 1
ATOM 2878 C C . THR A 1 352 ? -14.376 4.636 8.437 1.00 95.50 352 THR A C 1
ATOM 2880 O O . THR A 1 352 ? -15.133 4.746 9.400 1.00 95.50 352 THR A O 1
ATOM 2883 N N . LEU A 1 353 ? -14.289 3.514 7.716 1.00 95.62 353 LEU A N 1
ATOM 2884 C CA . LEU A 1 353 ? -15.069 2.310 8.007 1.00 95.62 353 LEU A CA 1
ATOM 2885 C C . LEU A 1 353 ? -14.789 1.790 9.425 1.00 95.62 353 LEU A C 1
ATOM 2887 O O . LEU A 1 353 ? -15.723 1.500 10.166 1.00 95.62 353 LEU A O 1
ATOM 2891 N N . LEU A 1 354 ? -13.516 1.704 9.818 1.00 96.56 354 LEU A N 1
ATOM 2892 C CA . LEU A 1 354 ? -13.116 1.209 11.138 1.00 96.56 354 LEU A CA 1
ATOM 2893 C C . LEU A 1 354 ? -13.567 2.138 12.274 1.00 96.56 354 LEU A C 1
ATOM 2895 O O . LEU A 1 354 ? -13.993 1.654 13.321 1.00 96.56 354 LEU A O 1
ATOM 2899 N N . ILE A 1 355 ? -13.538 3.458 12.063 1.00 96.75 355 ILE A N 1
ATOM 2900 C CA . ILE A 1 355 ? -14.080 4.430 13.025 1.00 96.75 355 ILE A CA 1
ATOM 2901 C C . ILE A 1 355 ? -15.593 4.248 13.185 1.00 96.75 355 ILE A C 1
ATOM 2903 O O . ILE A 1 355 ? -16.075 4.212 14.315 1.00 96.75 355 ILE A O 1
ATOM 2907 N N . LEU A 1 356 ? -16.339 4.100 12.085 1.00 95.81 356 LEU A N 1
ATOM 2908 C CA . LEU A 1 356 ? -17.787 3.862 12.131 1.00 95.81 356 LEU A CA 1
ATOM 2909 C C . LEU A 1 356 ? -18.123 2.528 12.814 1.00 95.81 356 LEU A C 1
ATOM 2911 O O . LEU A 1 356 ? -19.030 2.483 13.639 1.00 95.81 356 LEU A O 1
ATOM 2915 N N . ALA A 1 357 ? -17.360 1.467 12.537 1.00 95.31 357 ALA A N 1
ATOM 2916 C CA . ALA A 1 357 ? -17.520 0.174 13.203 1.00 95.31 357 ALA A CA 1
ATOM 2917 C C . ALA A 1 357 ? -17.301 0.274 14.722 1.00 95.31 357 ALA A C 1
ATOM 2919 O O . ALA A 1 357 ? -18.059 -0.304 15.497 1.00 95.31 357 ALA A O 1
ATOM 2920 N N . ALA A 1 358 ? -16.309 1.055 15.158 1.00 95.50 358 ALA A N 1
ATOM 2921 C CA . ALA A 1 358 ? -16.093 1.332 16.574 1.00 95.50 358 ALA A CA 1
ATOM 2922 C C . ALA A 1 358 ? -17.268 2.084 17.217 1.00 95.50 358 ALA A C 1
ATOM 2924 O O . ALA A 1 358 ? -17.641 1.757 18.339 1.00 95.50 358 ALA A O 1
ATOM 2925 N N . GLN A 1 359 ? -17.888 3.035 16.508 1.00 93.88 359 GLN A N 1
ATOM 2926 C CA . GLN A 1 359 ? -19.068 3.734 17.032 1.00 93.88 359 GLN A CA 1
ATOM 2927 C C . GLN A 1 359 ? -20.276 2.800 17.182 1.00 93.88 359 GLN A C 1
ATOM 2929 O O . GLN A 1 359 ? -20.967 2.871 18.192 1.00 93.88 359 GLN A O 1
ATOM 2934 N N . LEU A 1 360 ? -20.475 1.868 16.241 1.00 91.31 360 LEU A N 1
ATOM 2935 C CA . LEU A 1 360 ? -21.508 0.830 16.356 1.00 91.31 360 LEU A CA 1
ATOM 2936 C C . LEU A 1 360 ? -21.272 -0.115 17.542 1.00 91.31 360 LEU A C 1
ATOM 2938 O O . LEU A 1 360 ? -22.231 -0.601 18.136 1.00 91.31 360 LEU A O 1
ATOM 2942 N N . ARG A 1 361 ? -20.010 -0.388 17.901 1.00 91.25 361 ARG A N 1
ATOM 2943 C CA . ARG A 1 361 ? -19.683 -1.206 19.081 1.00 91.25 361 ARG A CA 1
ATOM 2944 C C . ARG A 1 361 ? -20.018 -0.498 20.397 1.00 91.25 361 ARG A C 1
ATOM 2946 O O . ARG A 1 361 ? -20.337 -1.172 21.373 1.00 91.25 361 ARG A O 1
ATOM 2953 N N . GLY A 1 362 ? -19.953 0.830 20.434 1.00 86.12 362 GLY A N 1
ATOM 2954 C CA . GLY A 1 362 ? -20.318 1.632 21.599 1.00 86.12 362 GLY A CA 1
ATOM 2955 C C . GLY A 1 362 ? -19.122 2.174 22.400 1.00 86.12 362 GLY A C 1
ATOM 2956 O O . GLY A 1 362 ? -17.996 2.227 21.903 1.00 86.12 362 GLY A O 1
ATOM 2957 N N . PRO A 1 363 ? -19.345 2.612 23.654 1.00 84.56 363 PRO A N 1
ATOM 2958 C CA . PRO A 1 363 ? -18.489 3.584 24.348 1.00 84.56 363 PRO A CA 1
ATOM 2959 C C . PRO A 1 363 ? -17.094 3.080 24.742 1.00 84.56 363 PRO A C 1
ATOM 2961 O O . PRO A 1 363 ? -16.249 3.887 25.123 1.00 84.56 363 PRO A O 1
ATOM 2964 N N . LEU A 1 364 ? -16.833 1.773 24.651 1.00 89.31 364 LEU A N 1
ATOM 2965 C CA . LEU A 1 364 ? -15.523 1.182 24.947 1.00 89.31 364 LEU A CA 1
ATOM 2966 C C . LEU A 1 364 ? -14.435 1.647 23.968 1.00 89.31 364 LEU A C 1
ATOM 2968 O O . LEU A 1 364 ? -13.262 1.700 24.329 1.00 89.31 364 LEU A O 1
ATOM 2972 N N . LEU A 1 365 ? -14.822 1.986 22.735 1.00 92.81 365 LEU A N 1
ATOM 2973 C CA . LEU A 1 365 ? -13.922 2.457 21.691 1.00 92.81 365 LEU A CA 1
ATOM 2974 C C . LEU A 1 365 ? -14.204 3.929 21.392 1.00 92.81 365 LEU A C 1
ATOM 2976 O O . LEU A 1 365 ? -15.213 4.285 20.782 1.00 92.81 365 LEU A O 1
ATOM 2980 N N . TYR A 1 366 ? -13.284 4.801 21.795 1.00 89.19 366 TYR A N 1
ATOM 2981 C CA . TYR A 1 366 ? -13.480 6.241 21.699 1.00 89.19 366 TYR A CA 1
ATOM 2982 C C . TYR A 1 366 ? -12.665 6.857 20.563 1.00 89.19 366 TYR A C 1
ATOM 2984 O O . TYR A 1 366 ? -11.460 6.650 20.447 1.00 89.19 366 TYR A O 1
ATOM 2992 N N . VAL A 1 367 ? -13.298 7.699 19.746 1.00 91.94 367 VAL A N 1
ATOM 2993 C CA . VAL A 1 367 ? -12.597 8.514 18.747 1.00 91.94 367 VAL A CA 1
ATOM 2994 C C . VAL A 1 367 ? -13.027 9.964 18.907 1.00 91.94 367 VAL A C 1
ATOM 2996 O O . VAL A 1 367 ? -14.176 10.329 18.657 1.00 91.94 367 VAL A O 1
ATOM 2999 N N . HIS A 1 368 ? -12.086 10.813 19.320 1.00 89.25 368 HIS A N 1
ATOM 3000 C CA . HIS A 1 368 ? -12.349 12.236 19.495 1.00 89.25 368 HIS A CA 1
ATOM 3001 C C . HIS A 1 368 ? -12.723 12.897 18.160 1.00 89.25 368 HIS A C 1
ATOM 3003 O O . HIS A 1 368 ? -12.018 12.734 17.161 1.00 89.25 368 HIS A O 1
ATOM 3009 N N . ASN A 1 369 ? -13.813 13.670 18.149 1.00 90.38 369 ASN A N 1
ATOM 3010 C CA . ASN A 1 369 ? -14.340 14.366 16.967 1.00 90.38 369 ASN A CA 1
ATOM 3011 C C . ASN A 1 369 ? -14.550 13.451 15.745 1.00 90.38 369 ASN A C 1
ATOM 3013 O O . ASN A 1 369 ? -14.337 13.870 14.603 1.00 90.38 369 ASN A O 1
ATOM 3017 N N . TRP A 1 370 ? -14.973 12.202 15.967 1.00 93.50 370 TRP A N 1
ATOM 3018 C CA . TRP A 1 370 ? -15.138 11.216 14.896 1.00 93.50 370 TRP A CA 1
ATOM 3019 C C . TRP A 1 370 ? -16.077 11.690 13.779 1.00 93.50 370 TRP A C 1
ATOM 3021 O O . TRP A 1 370 ? -15.770 11.490 12.609 1.00 93.50 370 TRP A O 1
ATOM 3031 N N . GLN A 1 371 ? -17.162 12.400 14.104 1.00 93.69 371 GLN A N 1
ATOM 3032 C CA . GLN A 1 371 ? -18.112 12.926 13.113 1.00 93.69 371 GLN A CA 1
ATOM 3033 C C . GLN A 1 371 ? -17.441 13.910 12.145 1.00 93.69 371 GLN A C 1
ATOM 3035 O O . GLN A 1 371 ? -17.665 13.857 10.933 1.00 93.69 371 GLN A O 1
ATOM 3040 N N . ALA A 1 372 ? -16.574 14.784 12.666 1.00 91.94 372 ALA A N 1
ATOM 3041 C CA . ALA A 1 372 ? -15.816 15.732 11.859 1.00 91.94 372 ALA A CA 1
ATOM 3042 C C . ALA A 1 372 ? -14.781 15.016 10.976 1.00 91.94 372 ALA A C 1
ATOM 3044 O O . ALA A 1 372 ? -14.611 15.386 9.813 1.00 91.94 372 ALA A O 1
ATOM 3045 N N . LEU A 1 373 ? -14.136 13.964 11.494 1.00 93.06 373 LEU A N 1
ATOM 3046 C CA . LEU A 1 373 ? -13.202 13.127 10.732 1.00 93.06 373 LEU A CA 1
ATOM 3047 C C . LEU A 1 373 ? -13.903 12.374 9.598 1.00 93.06 373 LEU A C 1
ATOM 3049 O O . LEU A 1 373 ? -13.438 12.413 8.459 1.00 93.06 373 LEU A O 1
ATOM 3053 N N . VAL A 1 374 ? -15.047 11.743 9.877 1.00 93.69 374 VAL A N 1
ATOM 3054 C CA . VAL A 1 374 ? -15.843 11.046 8.859 1.00 93.69 374 VAL A CA 1
ATOM 3055 C C . VAL A 1 374 ? -16.322 12.043 7.803 1.00 93.69 374 VAL A C 1
ATOM 3057 O O . VAL A 1 374 ? -16.129 11.809 6.612 1.00 93.69 374 VAL A O 1
ATOM 3060 N N . SER A 1 375 ? -16.836 13.204 8.211 1.00 91.19 375 SER A N 1
ATOM 3061 C CA . SER A 1 375 ? -17.262 14.260 7.282 1.00 91.19 375 SER A CA 1
ATOM 3062 C C . SER A 1 375 ? -16.113 14.775 6.409 1.00 91.19 375 SER A C 1
ATOM 3064 O O . SER A 1 375 ? -16.285 15.001 5.212 1.00 91.19 375 SER A O 1
ATOM 3066 N N . LEU A 1 376 ? -14.915 14.945 6.979 1.00 89.12 376 LEU A N 1
ATOM 3067 C CA . LEU A 1 376 ? -13.710 15.298 6.228 1.00 89.12 376 LEU A CA 1
ATOM 3068 C C . LEU A 1 376 ? -13.350 14.209 5.205 1.00 89.12 376 LEU A C 1
ATOM 3070 O O . LEU A 1 376 ? -13.091 14.534 4.046 1.00 89.12 376 LEU A O 1
ATOM 3074 N N . SER A 1 377 ? -13.391 12.935 5.605 1.00 90.31 377 SER A N 1
ATOM 3075 C CA . SER A 1 377 ? -13.105 11.810 4.709 1.00 90.31 377 SER A CA 1
ATOM 3076 C C . SER A 1 377 ? -14.072 11.755 3.522 1.00 90.31 377 SER A C 1
ATOM 3078 O O . SER A 1 377 ? -13.629 11.660 2.380 1.00 90.31 377 SER A O 1
ATOM 3080 N N . LEU A 1 378 ? -15.378 11.916 3.767 1.00 89.12 378 LEU A N 1
ATOM 3081 C CA . LEU A 1 378 ? -16.414 11.889 2.734 1.00 89.12 378 LEU A CA 1
ATOM 3082 C C . LEU A 1 378 ? -16.245 13.040 1.739 1.00 89.12 378 LEU A C 1
ATOM 3084 O O . LEU A 1 378 ? -16.344 12.819 0.533 1.00 89.12 378 LEU A O 1
ATOM 3088 N N . ARG A 1 379 ? -15.914 14.248 2.220 1.00 84.94 379 ARG A N 1
ATOM 3089 C CA . ARG A 1 379 ? -15.610 15.397 1.349 1.00 84.94 379 ARG A CA 1
ATOM 3090 C C . ARG A 1 379 ? -14.407 15.134 0.449 1.00 84.94 379 ARG A C 1
ATOM 3092 O O . ARG A 1 379 ? -14.473 15.396 -0.749 1.00 84.94 379 ARG A O 1
ATOM 3099 N N . VAL A 1 380 ? -13.320 14.599 1.008 1.00 81.38 380 VAL A N 1
ATOM 3100 C CA . VAL A 1 380 ? -12.108 14.295 0.234 1.00 81.38 380 VAL A CA 1
ATOM 3101 C C . VAL A 1 380 ? -12.355 13.194 -0.789 1.00 81.38 380 VAL A C 1
ATOM 3103 O O . VAL A 1 380 ? -11.908 13.325 -1.927 1.00 81.38 380 VAL A O 1
ATOM 3106 N N . LEU A 1 381 ? -13.092 12.144 -0.424 1.00 82.50 381 LEU A N 1
ATOM 3107 C CA . LEU A 1 381 ? -13.495 11.111 -1.375 1.00 82.50 381 LEU A CA 1
ATOM 3108 C C . LEU A 1 381 ? -14.355 11.725 -2.492 1.00 82.50 381 LEU A C 1
ATOM 3110 O O . LEU A 1 381 ? -14.050 11.520 -3.662 1.00 82.50 381 LEU A O 1
ATOM 3114 N N . ALA A 1 382 ? -15.344 12.562 -2.163 1.00 79.19 382 ALA A N 1
ATOM 3115 C CA . ALA A 1 382 ? -16.254 13.153 -3.145 1.00 79.19 382 ALA A CA 1
ATOM 3116 C C . ALA A 1 382 ? -15.592 14.099 -4.156 1.00 79.19 382 ALA A C 1
ATOM 3118 O O . ALA A 1 382 ? -15.937 14.081 -5.334 1.00 79.19 382 ALA A O 1
ATOM 3119 N N . ALA A 1 383 ? -14.622 14.900 -3.728 1.00 70.38 383 ALA A N 1
ATOM 3120 C CA . ALA A 1 383 ? -13.872 15.761 -4.641 1.00 70.38 383 ALA A CA 1
ATOM 3121 C C . ALA A 1 383 ? -13.026 14.969 -5.652 1.00 70.38 383 ALA A C 1
ATOM 3123 O O . ALA A 1 383 ? -12.709 15.449 -6.739 1.00 70.38 383 ALA A O 1
ATOM 3124 N N . ARG A 1 384 ? -12.629 13.748 -5.284 1.00 65.69 384 ARG A N 1
ATOM 3125 C CA . ARG A 1 384 ? -11.627 12.961 -6.006 1.00 65.69 384 ARG A CA 1
ATOM 3126 C C . ARG A 1 384 ? -12.250 11.834 -6.850 1.00 65.69 384 ARG A C 1
ATOM 3128 O O . ARG A 1 384 ? -11.609 11.362 -7.790 1.00 65.69 384 ARG A O 1
ATOM 3135 N N . THR A 1 385 ? -13.519 11.474 -6.616 1.00 56.66 385 THR A N 1
ATOM 3136 C CA . THR A 1 385 ? -14.301 10.519 -7.434 1.00 56.66 385 THR A CA 1
ATOM 3137 C C . THR A 1 385 ? -14.510 10.970 -8.879 1.00 56.66 385 THR A C 1
ATOM 3139 O O . THR A 1 385 ? -14.641 10.119 -9.756 1.00 56.66 385 THR A O 1
ATOM 3142 N N . ALA A 1 386 ? -14.444 12.276 -9.172 1.00 56.69 386 ALA A N 1
ATOM 3143 C CA . ALA A 1 386 ? -14.519 12.793 -10.545 1.00 56.69 386 ALA A CA 1
ATOM 3144 C C . ALA A 1 386 ? -13.438 12.203 -11.482 1.00 56.69 386 ALA A C 1
ATOM 3146 O O . ALA A 1 386 ? -13.616 12.189 -12.698 1.00 56.69 386 ALA A O 1
ATOM 3147 N N . ARG A 1 387 ? -12.327 11.682 -10.932 1.00 56.12 387 ARG A N 1
ATOM 3148 C CA . ARG A 1 387 ? -11.199 11.119 -11.697 1.00 56.12 387 ARG A CA 1
ATOM 3149 C C . ARG A 1 387 ? -11.182 9.587 -11.771 1.00 56.12 387 ARG A C 1
ATOM 3151 O O . ARG A 1 387 ? -10.417 9.052 -12.571 1.00 56.12 387 ARG A O 1
ATOM 3158 N N . ALA A 1 388 ? -11.987 8.876 -10.975 1.00 59.00 388 ALA A N 1
ATOM 3159 C CA . ALA A 1 388 ? -11.995 7.410 -10.954 1.00 59.00 388 ALA A CA 1
ATOM 3160 C C . ALA A 1 388 ? -13.329 6.831 -10.445 1.00 59.00 388 ALA A C 1
ATOM 3162 O O . ALA A 1 388 ? -13.638 6.863 -9.254 1.00 59.00 388 ALA A O 1
ATOM 3163 N N . ALA A 1 389 ? -14.081 6.227 -11.371 1.00 56.72 389 ALA A N 1
ATOM 3164 C CA . ALA A 1 389 ? -15.442 5.728 -11.159 1.00 56.72 389 ALA A CA 1
ATOM 3165 C C . ALA A 1 389 ? -15.581 4.635 -10.077 1.00 56.72 389 ALA A C 1
ATOM 3167 O O . ALA A 1 389 ? -16.654 4.477 -9.512 1.00 56.72 389 ALA A O 1
ATOM 3168 N N . TYR A 1 390 ? -14.525 3.879 -9.753 1.00 59.94 390 TYR A N 1
ATOM 3169 C CA . TYR A 1 390 ? -14.607 2.823 -8.727 1.00 59.94 390 TYR A CA 1
ATOM 3170 C C . TYR A 1 390 ? -14.466 3.352 -7.292 1.00 59.94 390 TYR A C 1
ATOM 3172 O O . TYR A 1 390 ? -14.968 2.723 -6.366 1.00 59.94 390 TYR A O 1
ATOM 3180 N N . ILE A 1 391 ? -13.818 4.507 -7.079 1.00 60.62 391 ILE A N 1
ATOM 3181 C CA . ILE A 1 391 ? -13.745 5.143 -5.745 1.00 60.62 391 ILE A CA 1
ATOM 3182 C C . ILE A 1 391 ? -15.148 5.585 -5.314 1.00 60.62 391 ILE A C 1
ATOM 3184 O O . ILE A 1 391 ? -15.466 5.624 -4.126 1.00 60.62 391 ILE A O 1
ATOM 3188 N N . ASP A 1 392 ? -16.009 5.849 -6.298 1.00 63.66 392 ASP A N 1
ATOM 3189 C CA . ASP A 1 392 ? -17.387 6.281 -6.102 1.00 63.66 392 ASP A CA 1
ATOM 3190 C C . ASP A 1 392 ? -18.248 5.221 -5.401 1.00 63.66 392 ASP A C 1
ATOM 3192 O O . ASP A 1 392 ? -19.284 5.559 -4.846 1.00 63.66 392 ASP A O 1
ATOM 3196 N N . GLN A 1 393 ? -17.810 3.956 -5.341 1.00 74.81 393 GLN A N 1
ATOM 3197 C CA . GLN A 1 393 ? -18.555 2.885 -4.671 1.00 74.81 393 GLN A CA 1
ATOM 3198 C C . GLN A 1 393 ? -18.401 2.893 -3.143 1.00 74.81 393 GLN A C 1
ATOM 3200 O O . GLN A 1 393 ? -19.330 2.509 -2.435 1.00 74.81 393 GLN A O 1
ATOM 3205 N N . ALA A 1 394 ? -17.259 3.345 -2.610 1.00 80.94 394 ALA A N 1
ATOM 3206 C CA . ALA A 1 394 ? -17.027 3.343 -1.163 1.00 80.94 394 ALA A CA 1
ATOM 3207 C C . ALA A 1 394 ? -17.844 4.433 -0.450 1.00 80.94 394 ALA A C 1
ATOM 3209 O O . ALA A 1 394 ? -18.369 4.211 0.641 1.00 80.94 394 ALA A O 1
ATOM 3210 N N . ARG A 1 395 ? -17.987 5.611 -1.071 1.00 86.19 395 ARG A N 1
ATOM 3211 C CA . ARG A 1 395 ? -18.645 6.772 -0.454 1.00 86.19 395 ARG A CA 1
ATOM 3212 C C . ARG A 1 395 ? -20.118 6.505 -0.080 1.00 86.19 395 ARG A C 1
ATOM 3214 O O . ARG A 1 395 ? -20.442 6.731 1.082 1.00 86.19 395 ARG A O 1
ATOM 3221 N N . PRO A 1 396 ? -20.995 5.980 -0.962 1.00 88.44 396 PRO A N 1
ATOM 3222 C CA . PRO A 1 396 ? -22.388 5.685 -0.614 1.00 88.44 396 PRO A CA 1
ATOM 3223 C C . PRO A 1 396 ? -22.531 4.707 0.558 1.00 88.44 396 PRO A C 1
ATOM 3225 O O . PRO A 1 396 ? -23.431 4.856 1.386 1.00 88.44 396 PRO A O 1
ATOM 3228 N N . VAL A 1 397 ? -21.628 3.723 0.659 1.00 90.31 397 VAL A N 1
ATOM 3229 C CA . VAL A 1 397 ? -21.598 2.772 1.780 1.00 90.31 397 VAL A CA 1
ATOM 3230 C C . VAL A 1 397 ? -21.266 3.502 3.080 1.00 90.31 397 VAL A C 1
ATOM 3232 O O . VAL A 1 397 ? -21.999 3.376 4.060 1.00 90.31 397 VAL A O 1
ATOM 3235 N N . LEU A 1 398 ? -20.211 4.322 3.078 1.00 91.88 398 LEU A N 1
ATOM 3236 C CA . LEU A 1 398 ? -19.801 5.105 4.247 1.00 91.88 398 LEU A CA 1
ATOM 3237 C C . LEU A 1 398 ? -20.873 6.123 4.673 1.00 91.88 398 LEU A C 1
ATOM 3239 O O . LEU A 1 398 ? -21.111 6.288 5.865 1.00 91.88 398 LEU A O 1
ATOM 3243 N N . GLU A 1 399 ? -21.558 6.770 3.727 1.00 91.94 399 GLU A N 1
ATOM 3244 C CA . GLU A 1 399 ? -22.676 7.685 4.007 1.00 91.94 399 GLU A CA 1
ATOM 3245 C C . GLU A 1 399 ? -23.876 6.964 4.627 1.00 91.94 399 GLU A C 1
ATOM 3247 O O . GLU A 1 399 ? -24.522 7.489 5.535 1.00 91.94 399 GLU A O 1
ATOM 3252 N N . THR A 1 400 ? -24.182 5.759 4.144 1.00 92.31 400 THR A N 1
ATOM 3253 C CA . THR A 1 400 ? -25.270 4.937 4.685 1.00 92.31 400 THR A CA 1
ATOM 3254 C C . THR A 1 400 ? -24.958 4.500 6.113 1.00 92.31 400 THR A C 1
ATOM 3256 O O . THR A 1 400 ? -25.805 4.645 6.994 1.00 92.31 400 THR A O 1
ATOM 3259 N N . LEU A 1 401 ? -23.729 4.037 6.360 1.00 91.81 401 LEU A N 1
ATOM 3260 C CA . LEU A 1 401 ? -23.266 3.674 7.698 1.00 91.81 401 LEU A CA 1
ATOM 3261 C C . LEU A 1 401 ? -23.268 4.878 8.641 1.00 91.81 401 LEU A C 1
ATOM 3263 O O . LEU A 1 401 ? -23.781 4.768 9.748 1.00 91.81 401 LEU A O 1
ATOM 3267 N N . LEU A 1 402 ? -22.779 6.041 8.198 1.00 92.88 402 LEU A N 1
ATOM 3268 C CA . LEU A 1 402 ? -22.804 7.266 9.000 1.00 92.88 402 LEU A CA 1
ATOM 3269 C C . LEU A 1 402 ? -24.225 7.603 9.467 1.00 92.88 402 LEU A C 1
ATOM 3271 O O . LEU A 1 402 ? -24.419 7.852 10.650 1.00 92.88 402 LEU A O 1
ATOM 3275 N N . LYS A 1 403 ? -25.215 7.558 8.564 1.00 91.75 403 LYS A N 1
ATOM 3276 C CA . LYS A 1 403 ? -26.626 7.809 8.907 1.00 91.75 403 LYS A CA 1
ATOM 3277 C C . LYS A 1 403 ? -27.168 6.823 9.938 1.00 91.75 403 LYS A C 1
ATOM 3279 O O . LYS A 1 403 ? -28.032 7.197 10.724 1.00 91.75 403 LYS A O 1
ATOM 3284 N N . HIS A 1 404 ? -26.725 5.569 9.892 1.00 89.62 404 HIS A N 1
ATOM 3285 C CA . HIS A 1 404 ? -27.139 4.558 10.859 1.00 89.62 404 HIS A CA 1
ATOM 3286 C C . HIS A 1 404 ? -26.549 4.852 12.239 1.00 89.62 404 HIS A C 1
ATOM 3288 O O . HIS A 1 404 ? -27.308 4.999 13.189 1.00 89.62 404 HIS A O 1
ATOM 3294 N N . VAL A 1 405 ? -25.231 5.070 12.311 1.00 88.94 405 VAL A N 1
ATOM 3295 C CA . VAL A 1 405 ? -24.527 5.402 13.559 1.00 88.94 405 VAL A CA 1
ATOM 3296 C C . VAL A 1 405 ? -25.095 6.662 14.212 1.00 88.94 405 VAL A C 1
ATOM 3298 O O . VAL A 1 405 ? -25.269 6.701 15.422 1.00 88.94 405 VAL A O 1
ATOM 3301 N N . THR A 1 406 ? -25.404 7.708 13.439 1.00 86.81 406 THR A N 1
ATOM 3302 C CA . THR A 1 406 ? -25.938 8.955 14.012 1.00 86.81 406 THR A CA 1
ATOM 3303 C C . THR A 1 406 ? -27.346 8.803 14.574 1.00 86.81 406 THR A C 1
ATOM 3305 O O . THR A 1 406 ? -27.658 9.479 15.542 1.00 86.81 406 THR A O 1
ATOM 3308 N N . LYS A 1 407 ? -28.179 7.923 14.002 1.00 81.06 407 LYS A N 1
ATOM 3309 C CA . LYS A 1 407 ? -29.535 7.665 14.512 1.00 81.06 407 LYS A CA 1
ATOM 3310 C C . LYS A 1 407 ? -29.535 6.906 15.833 1.00 81.06 407 LYS A C 1
ATOM 3312 O O . LYS A 1 407 ? -30.433 7.119 16.628 1.00 81.06 407 LYS A O 1
ATOM 3317 N N . ASP A 1 408 ? -28.550 6.041 16.058 1.00 63.03 408 ASP A N 1
ATOM 3318 C CA . ASP A 1 408 ? -28.433 5.278 17.308 1.00 63.03 408 ASP A CA 1
ATOM 3319 C C . ASP A 1 408 ? -27.879 6.136 18.470 1.00 63.03 408 ASP A C 1
ATOM 3321 O O . ASP A 1 408 ? -27.862 5.697 19.620 1.00 63.03 408 ASP A O 1
ATOM 3325 N N . HIS A 1 409 ? -27.412 7.357 18.176 1.00 59.25 409 HIS A N 1
ATOM 3326 C CA . HIS A 1 409 ? -26.893 8.325 19.149 1.00 59.25 409 HIS A CA 1
ATOM 3327 C C . HIS A 1 409 ? -27.817 9.535 19.391 1.00 59.25 409 HIS A C 1
ATOM 3329 O O . HIS A 1 409 ? -27.483 10.369 20.237 1.00 59.25 409 HIS A O 1
ATOM 3335 N N . GLU A 1 410 ? -28.931 9.642 18.658 1.00 51.75 410 GLU A N 1
ATOM 3336 C CA . GLU A 1 410 ? -30.046 10.573 18.918 1.00 51.75 410 GLU A CA 1
ATOM 3337 C C . GLU A 1 410 ? -31.090 9.903 19.819 1.00 51.75 410 GLU A C 1
ATOM 3339 O O . GLU A 1 410 ? -31.594 10.595 20.735 1.00 51.75 410 GLU A O 1
#

Organism: NCBI:txid1491466

Radius of gyration: 23.06 Å; Cα contacts (8 Å, |Δi|>4): 379; chains: 1; bounding box: 68×46×62 Å